Protein AF-A0A6A5KE23-F1 (afdb_monomer)

Sequence (403 aa):
MRVGGVAYYMRVDGRAAVWERERDGAELIRVASTAPLIRCSLASKKRKTPHFNLLSQTPPQHTYTRSSATMPHSTNPDTTTLPPYQQTHLLHLLKAKLAGIPPHHLPPVTLASLPTHIPHLPPDLQLAFFLRYRGEIGHRAIKSERLQRTDVTRAVFFYRVDSVRQFQRWHDGVRWNVGVFVALLAASDPYTESDPQPRPGSTAARRHSTKRTHLTPSAHRFCTQYLGAMLEHHNEPHTFSAREFFIRLYKSSRWDFFTSFNSAQKKLLRNAMKRLGREWEAELSYARDCMGEGRFERRVGRFVGCVVPGRGGVSVDKGEIDVDVEVGNEGQMDGVEMQENRNEVLDALRAPFVEGQAGEERMREGEEMEVATVTDVGVAIEAVQRMRPRDMLPVLLRLFPVD

Structure (mmCIF, N/CA/C/O backbone):
data_AF-A0A6A5KE23-F1
#
_entry.id   AF-A0A6A5KE23-F1
#
loop_
_atom_site.group_PDB
_atom_site.id
_atom_site.type_symbol
_atom_site.label_atom_id
_atom_site.label_alt_id
_atom_site.label_comp_id
_atom_site.label_asym_id
_atom_site.label_entity_id
_atom_site.label_seq_id
_atom_site.pdbx_PDB_ins_code
_atom_site.Cartn_x
_atom_site.Cartn_y
_atom_site.Cartn_z
_atom_site.occupancy
_atom_site.B_iso_or_equiv
_atom_site.auth_seq_id
_atom_site.auth_comp_id
_atom_site.auth_asym_id
_atom_site.auth_atom_id
_atom_site.pdbx_PDB_model_num
ATOM 1 N N . MET A 1 1 ? 46.995 21.791 19.799 1.00 30.83 1 MET A N 1
ATOM 2 C CA . MET A 1 1 ? 46.137 21.072 18.829 1.00 30.83 1 MET A CA 1
ATOM 3 C C . MET A 1 1 ? 44.699 21.092 19.337 1.00 30.83 1 MET A C 1
ATOM 5 O O . MET A 1 1 ? 44.420 20.440 20.331 1.00 30.83 1 MET A O 1
ATOM 9 N N . ARG A 1 2 ? 43.812 21.899 18.735 1.00 28.03 2 ARG A N 1
ATOM 10 C CA . ARG A 1 2 ? 42.373 21.928 19.062 1.00 28.03 2 ARG A CA 1
ATOM 11 C C . ARG A 1 2 ? 41.643 20.990 18.101 1.00 28.03 2 ARG A C 1
ATOM 13 O O . ARG A 1 2 ? 41.733 21.185 16.894 1.00 28.03 2 ARG A O 1
ATOM 20 N N . VAL A 1 3 ? 40.963 19.979 18.633 1.00 32.50 3 VAL A N 1
ATOM 21 C CA . VAL A 1 3 ? 40.137 19.040 17.859 1.00 32.50 3 VAL A CA 1
ATOM 22 C C . VAL A 1 3 ? 38.682 19.499 17.955 1.00 32.50 3 VAL A C 1
ATOM 24 O O . VAL A 1 3 ? 38.203 19.803 19.044 1.00 32.50 3 VAL A O 1
ATOM 27 N N . GLY A 1 4 ? 38.031 19.623 16.796 1.00 35.97 4 GLY A N 1
ATOM 28 C CA . GLY A 1 4 ? 36.778 20.350 16.599 1.00 35.97 4 GLY A CA 1
ATOM 29 C C . GLY A 1 4 ? 35.555 19.777 17.317 1.00 35.97 4 GLY A C 1
ATOM 30 O O . GLY A 1 4 ? 35.263 18.584 17.232 1.00 35.97 4 GLY A O 1
ATOM 31 N N . GLY A 1 5 ? 34.810 20.669 17.972 1.00 42.50 5 GLY A N 1
ATOM 32 C CA . GLY A 1 5 ? 33.398 20.486 18.294 1.00 42.50 5 GLY A CA 1
ATOM 33 C C . GLY A 1 5 ? 32.524 21.022 17.157 1.00 42.50 5 GLY A C 1
ATOM 34 O O . GLY A 1 5 ? 32.908 21.959 16.459 1.00 42.50 5 GLY A O 1
ATOM 35 N N . VAL A 1 6 ? 31.361 20.408 16.944 1.00 42.50 6 VAL A N 1
ATOM 36 C CA . VAL A 1 6 ? 30.369 20.865 15.961 1.00 42.50 6 VAL A CA 1
ATOM 37 C C . VAL A 1 6 ? 29.481 21.909 16.637 1.00 42.50 6 VAL A C 1
ATOM 39 O O . VAL A 1 6 ? 28.749 21.568 17.562 1.00 42.50 6 VAL A O 1
ATOM 42 N N . ALA A 1 7 ? 29.553 23.162 16.188 1.00 41.81 7 ALA A N 1
ATOM 43 C CA . ALA A 1 7 ? 28.660 24.228 16.633 1.00 41.81 7 ALA A CA 1
ATOM 44 C C . ALA A 1 7 ? 27.447 24.322 15.698 1.00 41.81 7 ALA A C 1
ATOM 46 O O . ALA A 1 7 ? 27.597 24.318 14.474 1.00 41.81 7 ALA A O 1
ATOM 47 N N . TYR A 1 8 ? 26.251 24.426 16.275 1.00 44.25 8 TYR A N 1
ATOM 48 C CA . TYR A 1 8 ? 25.013 24.677 15.539 1.00 44.25 8 TYR A CA 1
ATOM 49 C C . TYR A 1 8 ? 24.519 26.086 15.859 1.00 44.25 8 TYR A C 1
ATOM 51 O O . TYR A 1 8 ? 24.473 26.486 17.024 1.00 44.25 8 TYR A O 1
ATOM 59 N N . TYR A 1 9 ? 24.141 26.828 14.819 1.00 41.41 9 TYR A N 1
ATOM 60 C CA . TYR A 1 9 ? 23.602 28.179 14.939 1.00 41.41 9 TYR A CA 1
ATOM 61 C C . TYR A 1 9 ? 22.112 28.161 14.606 1.00 41.41 9 TYR A C 1
ATOM 63 O O . TYR A 1 9 ? 21.717 27.721 13.527 1.00 41.41 9 TYR A O 1
ATOM 71 N N . MET A 1 10 ? 21.292 28.677 15.519 1.00 38.91 10 MET A N 1
ATOM 72 C CA . MET A 1 10 ? 19.878 28.957 15.277 1.00 38.91 10 MET A CA 1
ATOM 73 C C . MET A 1 10 ? 19.567 30.385 15.722 1.00 38.91 10 MET A C 1
ATOM 75 O O . MET A 1 10 ? 20.073 30.863 16.740 1.00 38.91 10 MET A O 1
ATOM 79 N N . ARG A 1 11 ? 18.731 31.073 14.940 1.00 35.38 11 ARG A N 1
ATOM 80 C CA . ARG A 1 11 ? 18.119 32.341 15.344 1.00 35.38 11 ARG A CA 1
ATOM 81 C C . ARG A 1 11 ? 16.811 32.031 16.055 1.00 35.38 11 ARG A C 1
ATOM 83 O O . ARG A 1 11 ? 15.939 31.403 15.464 1.00 35.38 11 ARG A O 1
ATOM 90 N N . VAL A 1 12 ? 16.686 32.504 17.287 1.00 47.75 12 VAL A N 1
ATOM 91 C CA . VAL A 1 12 ? 15.425 32.519 18.036 1.00 47.75 12 VAL A CA 1
ATOM 92 C C . VAL A 1 12 ? 15.153 33.982 18.371 1.00 47.75 12 VAL A C 1
ATOM 94 O O . VAL A 1 12 ? 16.037 34.667 18.886 1.00 47.75 12 VAL A O 1
ATOM 97 N N . ASP A 1 13 ? 13.992 34.491 17.960 1.00 44.19 13 ASP A N 1
ATOM 98 C CA . ASP A 1 13 ? 13.539 35.871 18.199 1.00 44.19 13 ASP A CA 1
ATOM 99 C C . ASP A 1 13 ? 14.564 36.957 17.823 1.00 44.19 13 ASP A C 1
ATOM 101 O O . ASP A 1 13 ? 14.827 37.911 18.556 1.00 44.19 13 ASP A O 1
ATOM 105 N N . GLY A 1 14 ? 15.207 36.787 16.664 1.00 49.81 14 GLY A N 1
ATOM 106 C CA . GLY A 1 14 ? 16.165 37.756 16.123 1.00 49.81 14 GLY A CA 1
ATOM 107 C C . GLY A 1 14 ? 17.539 37.772 16.805 1.00 49.81 14 GLY A C 1
ATOM 108 O O . GLY A 1 14 ? 18.410 38.528 16.371 1.00 49.81 14 GLY A O 1
ATOM 109 N N . ARG A 1 15 ? 17.788 36.920 17.809 1.00 49.09 15 ARG A N 1
ATOM 110 C CA . ARG A 1 15 ? 19.088 36.809 18.493 1.00 49.09 15 ARG A CA 1
ATOM 111 C C . ARG A 1 15 ? 19.784 35.494 18.143 1.00 49.09 15 ARG A C 1
ATOM 113 O O . ARG A 1 15 ? 19.147 34.459 17.953 1.00 49.09 15 ARG A O 1
ATOM 120 N N . ALA A 1 16 ? 21.108 35.547 18.011 1.00 43.44 16 ALA A N 1
ATOM 121 C CA . ALA A 1 16 ? 21.923 34.366 17.751 1.00 43.44 16 ALA A CA 1
ATOM 122 C C . ALA A 1 16 ? 22.153 33.603 19.062 1.00 43.44 16 ALA A C 1
ATOM 124 O O . ALA A 1 16 ? 22.695 34.162 20.017 1.00 43.44 16 ALA A O 1
ATOM 125 N N . ALA A 1 17 ? 21.755 32.333 19.101 1.00 56.16 17 ALA A N 1
ATOM 126 C CA . ALA A 1 17 ? 22.092 31.419 20.185 1.00 56.16 17 ALA A CA 1
ATOM 127 C C . ALA A 1 17 ? 23.090 30.374 19.676 1.00 56.16 17 ALA A C 1
ATOM 129 O O . ALA A 1 17 ? 22.971 29.891 18.545 1.00 56.16 17 ALA A O 1
ATOM 130 N N . VAL A 1 18 ? 24.073 30.034 20.512 1.00 54.59 18 VAL A N 1
ATOM 131 C CA . VAL A 1 18 ? 25.073 29.003 20.212 1.00 54.59 18 VAL A CA 1
ATOM 132 C C . VAL A 1 18 ? 24.833 27.826 21.142 1.00 54.59 18 VAL A C 1
ATOM 134 O O . VAL A 1 18 ? 24.806 27.981 22.363 1.00 54.59 18 VAL A O 1
ATOM 137 N N . TRP A 1 19 ? 24.651 26.652 20.547 1.00 51.91 19 TRP A N 1
ATOM 138 C CA . TRP A 1 19 ? 24.551 25.393 21.272 1.00 51.91 19 TRP A CA 1
ATOM 139 C C . TRP A 1 19 ? 25.879 24.648 21.178 1.00 51.91 19 TRP A C 1
ATOM 141 O O . TRP A 1 19 ? 26.344 24.332 20.080 1.00 51.91 19 TRP A O 1
ATOM 151 N N . GLU A 1 20 ? 26.471 24.353 22.334 1.00 52.66 20 GLU A N 1
ATOM 152 C CA . GLU A 1 20 ? 27.634 23.475 22.453 1.00 52.66 20 GLU A CA 1
ATOM 153 C C . GLU A 1 20 ? 27.224 22.218 23.218 1.00 52.66 20 GLU A C 1
ATOM 155 O O . GLU A 1 20 ? 26.653 22.282 24.307 1.00 52.66 20 GLU A O 1
ATOM 160 N N . ARG A 1 21 ? 27.500 21.056 22.624 1.00 46.22 21 ARG A N 1
ATOM 161 C CA . ARG A 1 21 ? 27.250 19.757 23.246 1.00 46.22 21 ARG A CA 1
ATOM 162 C C . ARG A 1 21 ? 28.549 19.252 23.857 1.00 46.22 21 ARG A C 1
ATOM 164 O O . ARG A 1 21 ? 29.482 18.922 23.124 1.00 46.22 21 ARG A O 1
ATOM 171 N N . GLU A 1 22 ? 28.606 19.187 25.181 1.00 52.78 22 GLU A N 1
ATOM 172 C CA . GLU A 1 22 ? 29.746 18.607 25.892 1.00 52.78 22 GLU A CA 1
ATOM 173 C C . GLU A 1 22 ? 29.659 17.069 25.883 1.00 52.78 22 GLU A C 1
ATOM 175 O O . GLU A 1 22 ? 28.571 16.494 25.779 1.00 52.78 22 GLU A O 1
ATOM 180 N N . ARG A 1 23 ? 30.810 16.380 25.936 1.00 44.62 23 ARG A N 1
ATOM 181 C CA . ARG A 1 23 ? 30.893 14.915 25.744 1.00 44.62 23 ARG A CA 1
ATOM 182 C C . ARG A 1 23 ? 30.161 14.089 26.808 1.00 44.62 23 ARG A C 1
ATOM 184 O O . ARG A 1 23 ? 29.866 12.930 26.535 1.00 44.62 23 ARG A O 1
ATOM 191 N N . ASP A 1 24 ? 29.785 14.690 27.933 1.00 45.50 24 ASP A N 1
ATOM 192 C CA . ASP A 1 24 ? 29.235 13.970 29.087 1.00 45.50 24 ASP A CA 1
ATOM 193 C C . ASP A 1 24 ? 27.701 14.063 29.208 1.00 45.50 24 ASP A C 1
ATOM 195 O O . ASP A 1 24 ? 27.123 13.753 30.246 1.00 45.50 24 ASP A O 1
ATOM 199 N N . GLY A 1 25 ? 27.006 14.446 28.130 1.00 46.53 25 GLY A N 1
ATOM 200 C CA . GLY A 1 25 ? 25.545 14.317 28.038 1.00 46.53 25 GLY A CA 1
ATOM 201 C C . GLY A 1 25 ? 24.730 15.432 28.701 1.00 46.53 25 GLY A C 1
ATOM 202 O O . GLY A 1 25 ? 23.508 15.319 28.764 1.00 46.53 25 GLY A O 1
ATOM 203 N N . ALA A 1 26 ? 25.367 16.520 29.140 1.00 43.28 26 ALA A N 1
ATOM 204 C CA . ALA A 1 26 ? 24.680 17.745 29.540 1.00 43.28 26 ALA A CA 1
ATOM 205 C C . ALA A 1 26 ? 24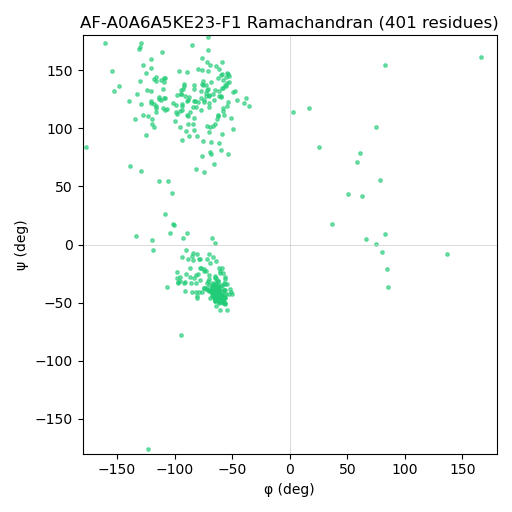.543 18.704 28.340 1.00 43.28 26 ALA A C 1
ATOM 207 O O . ALA A 1 26 ? 25.525 19.019 27.668 1.00 43.28 26 ALA A O 1
ATOM 208 N N . GLU A 1 27 ? 23.323 19.173 28.064 1.00 44.97 27 GLU A N 1
ATOM 209 C CA . GLU A 1 27 ? 23.068 20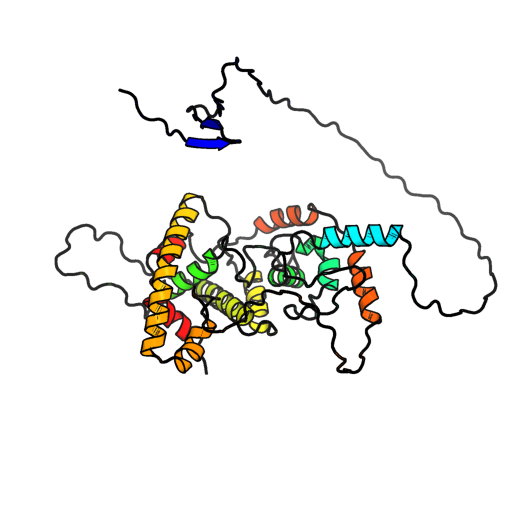.230 27.079 1.00 44.97 27 GLU A CA 1
ATOM 210 C C . GLU A 1 27 ? 23.160 21.600 27.762 1.00 44.97 27 GLU A C 1
ATOM 212 O O . GLU A 1 27 ? 22.490 21.854 28.764 1.00 44.97 27 GLU A O 1
ATOM 217 N N . LEU A 1 28 ? 24.012 22.482 27.234 1.00 47.78 28 LEU A N 1
ATOM 218 C CA . LEU A 1 28 ? 24.247 23.820 27.773 1.00 47.78 28 LEU A CA 1
ATOM 219 C C . LEU A 1 28 ? 23.794 24.867 26.755 1.00 47.78 28 LEU A C 1
ATOM 221 O O . LEU A 1 28 ? 24.335 24.969 25.654 1.00 47.78 28 LEU A O 1
ATOM 225 N N . ILE A 1 29 ? 22.804 25.672 27.141 1.00 44.66 29 ILE A N 1
ATOM 226 C CA . ILE A 1 29 ? 22.340 26.804 26.338 1.00 44.66 29 ILE A CA 1
ATOM 227 C C . ILE A 1 29 ? 23.162 28.030 26.730 1.00 44.66 29 ILE A C 1
ATOM 229 O O . ILE A 1 29 ? 23.011 28.563 27.831 1.00 44.66 29 ILE A O 1
ATOM 233 N N . ARG A 1 30 ? 24.013 28.513 25.820 1.00 48.69 30 ARG A N 1
ATOM 234 C CA . ARG A 1 30 ? 24.624 29.842 25.938 1.00 48.69 30 ARG A CA 1
ATOM 235 C C . ARG A 1 30 ? 23.799 30.845 25.142 1.00 48.69 30 ARG A C 1
ATOM 237 O O . ARG A 1 30 ? 23.905 30.943 23.920 1.00 48.69 30 ARG A O 1
ATOM 244 N N . VAL A 1 31 ? 22.983 31.616 25.854 1.00 44.94 31 VAL A N 1
ATOM 245 C CA . VAL A 1 31 ? 22.367 32.827 25.305 1.00 44.94 31 VAL A CA 1
ATOM 246 C C . VAL A 1 31 ? 23.396 33.946 25.414 1.00 44.94 31 VAL A C 1
ATOM 248 O O . VAL A 1 31 ? 23.895 34.221 26.504 1.00 44.94 31 VAL A O 1
ATOM 251 N N . ALA A 1 32 ? 23.736 34.590 24.297 1.00 44.47 32 ALA A N 1
ATOM 252 C CA . ALA A 1 32 ? 24.567 35.787 24.310 1.00 44.47 32 ALA A CA 1
ATOM 253 C C . ALA A 1 32 ? 23.776 36.942 24.956 1.00 44.47 32 ALA A C 1
ATOM 255 O O . ALA A 1 32 ? 23.045 37.672 24.290 1.00 44.47 32 ALA A O 1
ATOM 256 N N . SER A 1 33 ? 23.868 37.064 26.280 1.00 39.59 33 SER A N 1
ATOM 257 C CA . SER A 1 33 ? 23.355 38.185 27.065 1.00 39.59 33 SER A CA 1
ATOM 258 C C . SER A 1 33 ? 24.251 38.386 28.289 1.00 39.59 33 SER A C 1
ATOM 260 O O . SER A 1 33 ? 24.679 37.428 28.929 1.00 39.59 33 SER A O 1
ATOM 262 N N . THR A 1 34 ? 24.575 39.642 28.584 1.00 35.62 34 THR A N 1
ATOM 263 C CA . THR A 1 34 ? 25.447 40.102 29.673 1.00 35.62 34 THR A CA 1
ATOM 264 C C . THR A 1 34 ? 24.768 40.005 31.048 1.00 35.62 34 THR A C 1
ATOM 266 O O . THR A 1 34 ? 24.550 41.026 31.698 1.00 35.62 34 THR A O 1
ATOM 269 N N . ALA A 1 35 ? 24.410 38.799 31.500 1.00 34.56 35 ALA A N 1
ATOM 270 C CA . ALA A 1 35 ? 23.913 38.551 32.861 1.00 34.56 35 ALA A CA 1
ATOM 271 C C . ALA A 1 35 ? 24.183 37.095 33.320 1.00 34.56 35 ALA A C 1
ATOM 273 O O . ALA A 1 35 ? 24.247 36.198 32.477 1.00 34.56 35 ALA A O 1
ATOM 274 N N . PRO A 1 36 ? 24.386 36.839 34.630 1.00 31.94 36 PRO A N 1
ATOM 275 C CA . PRO A 1 36 ? 24.935 35.574 35.126 1.00 31.94 36 PRO A CA 1
ATOM 276 C C . PRO A 1 36 ? 23.936 34.400 35.123 1.00 31.94 36 PRO A C 1
ATOM 278 O O . PRO A 1 36 ? 22.730 34.567 35.279 1.00 31.94 36 PRO A O 1
ATOM 281 N N . LEU A 1 37 ? 24.489 33.193 34.954 1.00 32.28 37 LEU A N 1
ATOM 282 C CA . LEU A 1 37 ? 23.807 31.903 34.775 1.00 32.28 37 LEU A CA 1
ATOM 283 C C . LEU A 1 37 ? 23.113 31.392 36.053 1.00 32.28 37 LEU A C 1
ATOM 285 O O . LEU A 1 37 ? 23.741 31.298 37.106 1.00 32.28 37 LEU A O 1
ATOM 289 N N . ILE A 1 38 ? 21.860 30.935 35.930 1.00 29.17 38 ILE A N 1
ATOM 290 C CA . ILE A 1 38 ? 21.153 30.149 36.956 1.00 29.17 38 ILE A CA 1
ATOM 291 C C . ILE A 1 38 ? 21.340 28.656 36.647 1.00 29.17 38 ILE A C 1
ATOM 293 O O . ILE A 1 38 ? 20.938 28.174 35.589 1.00 29.17 38 ILE A O 1
ATOM 297 N N . ARG A 1 39 ? 21.950 27.907 37.575 1.00 27.94 39 ARG A N 1
ATOM 298 C CA . ARG A 1 39 ? 22.010 26.435 37.551 1.00 27.94 39 ARG A CA 1
ATOM 299 C C . ARG A 1 39 ? 20.729 25.869 38.171 1.00 27.94 39 ARG A C 1
ATOM 301 O O . ARG A 1 39 ? 20.519 26.036 39.367 1.00 27.94 39 ARG A O 1
ATOM 308 N N . CYS A 1 40 ? 19.937 25.122 37.406 1.00 27.50 40 CYS A N 1
ATOM 309 C CA . CYS A 1 40 ? 18.901 24.244 37.958 1.00 27.50 40 CYS A CA 1
ATOM 310 C C . CYS A 1 40 ? 19.337 22.782 37.800 1.00 27.50 40 CYS A C 1
ATOM 312 O O . CYS A 1 40 ? 19.498 22.301 36.681 1.00 27.50 40 CYS A O 1
ATOM 314 N N . SER A 1 41 ? 19.543 22.078 38.918 1.00 28.11 41 SER A N 1
ATOM 315 C CA . SER A 1 41 ? 19.724 20.624 38.947 1.00 28.11 41 SER A CA 1
ATOM 316 C C . SER A 1 41 ? 18.376 19.948 39.217 1.00 28.11 41 SER A C 1
ATOM 318 O O . SER A 1 41 ? 17.661 20.306 40.151 1.00 28.11 41 SER A O 1
ATOM 320 N N . LEU A 1 42 ? 18.010 18.963 38.396 1.00 30.36 42 LEU A N 1
ATOM 321 C CA . LEU A 1 42 ? 16.854 18.100 38.638 1.00 30.36 42 LEU A CA 1
ATOM 322 C C . LEU A 1 42 ? 17.345 16.776 39.226 1.00 30.36 42 LEU A C 1
ATOM 324 O O . LEU A 1 42 ? 17.936 15.949 38.536 1.00 30.36 42 LEU A O 1
ATOM 328 N N . ALA A 1 43 ? 17.109 16.594 40.526 1.00 30.19 43 ALA A N 1
ATOM 329 C CA . ALA A 1 43 ? 17.329 15.344 41.241 1.00 30.19 43 ALA A CA 1
ATOM 330 C C . ALA A 1 43 ? 16.079 14.449 41.159 1.00 30.19 43 ALA A C 1
ATOM 332 O O . ALA A 1 43 ? 14.974 14.858 41.517 1.00 30.19 43 ALA A O 1
ATOM 333 N N . SER A 1 44 ? 16.274 13.207 40.719 1.00 29.55 44 SER A N 1
ATOM 334 C CA . SER A 1 44 ? 15.254 12.157 40.644 1.00 29.55 44 SER A CA 1
ATOM 335 C C . SER A 1 44 ? 14.930 11.602 42.040 1.00 29.55 44 SER A C 1
ATOM 337 O O . SER A 1 44 ? 15.818 11.109 42.738 1.00 29.55 44 SER A O 1
ATOM 339 N N . LYS A 1 45 ? 13.660 11.665 42.466 1.00 34.38 45 LYS A N 1
ATOM 340 C CA . LYS A 1 45 ? 13.155 11.021 43.695 1.00 34.38 45 LYS A CA 1
ATOM 341 C C . LYS A 1 45 ? 12.109 9.957 43.351 1.00 34.38 45 LYS A C 1
ATOM 343 O O . LYS A 1 45 ? 11.007 10.271 42.914 1.00 34.38 45 LYS A O 1
ATOM 348 N N . LYS A 1 46 ? 12.461 8.697 43.629 1.00 37.34 46 LYS A N 1
ATOM 349 C CA . LYS A 1 46 ? 11.566 7.530 43.703 1.00 37.34 46 LYS A CA 1
ATOM 350 C C . LYS A 1 46 ? 10.463 7.765 44.748 1.00 37.34 46 LYS A C 1
ATOM 352 O O . LYS A 1 46 ? 10.772 8.142 45.879 1.00 37.34 46 LYS A O 1
ATOM 357 N N . ARG A 1 47 ? 9.204 7.457 44.418 1.00 33.16 47 ARG A N 1
ATOM 358 C CA . ARG A 1 47 ? 8.110 7.302 45.394 1.00 33.16 47 ARG A CA 1
ATOM 359 C C . ARG A 1 47 ? 7.461 5.923 45.263 1.00 33.16 47 ARG A C 1
ATOM 361 O O . ARG A 1 47 ? 7.183 5.463 44.164 1.00 33.16 47 ARG A O 1
ATOM 368 N N . LYS A 1 48 ? 7.281 5.295 46.429 1.00 31.53 48 LYS A N 1
ATOM 369 C CA . LYS A 1 48 ? 6.584 4.032 46.692 1.00 31.53 48 LYS A CA 1
ATOM 370 C C . LYS A 1 48 ? 5.066 4.247 46.627 1.00 31.53 48 LYS A C 1
ATOM 372 O O . LYS A 1 48 ? 4.580 5.250 47.143 1.00 31.53 48 LYS A O 1
ATOM 377 N N . THR A 1 49 ? 4.342 3.288 46.066 1.00 32.00 49 THR A N 1
ATOM 378 C CA . THR A 1 49 ? 2.878 3.151 46.128 1.00 32.00 49 THR A CA 1
ATOM 379 C C . THR A 1 49 ? 2.469 2.274 47.319 1.00 32.00 49 THR A C 1
ATOM 381 O O . THR A 1 49 ? 3.119 1.251 47.547 1.00 32.00 49 THR A O 1
ATOM 384 N N . PRO A 1 50 ? 1.409 2.616 48.076 1.00 37.88 50 PRO A N 1
ATOM 385 C CA . PRO A 1 50 ? 0.782 1.695 49.015 1.00 37.88 50 PRO A CA 1
ATOM 386 C C . PRO A 1 50 ? -0.440 0.989 48.402 1.00 37.88 50 PRO A C 1
ATOM 388 O O . PRO A 1 50 ? -1.146 1.535 47.556 1.00 37.88 50 PRO A O 1
ATOM 391 N N . HIS A 1 51 ? -0.657 -0.239 48.871 1.00 31.34 51 HIS A N 1
ATOM 392 C CA . HIS A 1 51 ? -1.802 -1.106 48.603 1.00 31.34 51 HIS A CA 1
ATOM 393 C C . HIS A 1 51 ? -3.125 -0.498 49.094 1.00 31.34 51 HIS A C 1
ATOM 395 O O . HIS A 1 51 ? -3.176 0.062 50.188 1.00 31.34 51 HIS A O 1
ATOM 401 N N . PHE A 1 52 ? -4.203 -0.708 48.335 1.00 31.25 52 PHE A N 1
ATOM 402 C CA . PHE A 1 52 ? -5.580 -0.538 48.802 1.00 31.25 52 PHE A CA 1
ATOM 403 C C . PHE A 1 52 ? -6.388 -1.799 48.471 1.00 31.25 52 PHE A C 1
ATOM 405 O O . PHE A 1 52 ? -6.482 -2.199 47.313 1.00 31.25 52 PHE A O 1
ATOM 412 N N . ASN A 1 53 ? -6.940 -2.424 49.513 1.00 31.36 53 ASN A N 1
ATOM 413 C CA . ASN A 1 53 ? -7.920 -3.506 49.435 1.00 31.36 53 ASN A CA 1
ATOM 414 C C . ASN A 1 53 ? -9.318 -2.899 49.261 1.00 31.36 53 ASN A C 1
ATOM 416 O O . ASN A 1 53 ? -9.662 -1.956 49.973 1.00 31.36 53 ASN A O 1
ATOM 420 N N . LEU A 1 54 ? -10.138 -3.472 48.379 1.00 31.78 54 LEU A N 1
ATOM 421 C CA . LEU A 1 54 ? -11.566 -3.170 48.286 1.00 31.78 54 LEU A CA 1
ATOM 422 C C . LEU A 1 54 ? -12.357 -4.476 48.354 1.00 31.78 54 LEU A C 1
ATOM 424 O O . LEU A 1 54 ? -12.273 -5.332 47.477 1.00 31.78 54 LEU A O 1
ATOM 428 N N . LEU A 1 55 ? -13.072 -4.611 49.468 1.00 31.89 55 LEU A N 1
ATOM 429 C CA . LEU A 1 55 ? -14.031 -5.663 49.764 1.00 31.89 55 LEU A CA 1
ATOM 430 C C . LEU A 1 55 ? -15.341 -5.412 49.009 1.00 31.89 55 LEU A C 1
ATOM 432 O O . LEU A 1 55 ? -15.852 -4.297 48.944 1.00 31.89 55 LEU A O 1
ATOM 436 N N . SER A 1 56 ? -15.866 -6.509 48.483 1.00 31.84 56 SER A N 1
ATOM 437 C CA . SER A 1 56 ? -17.186 -6.727 47.902 1.00 31.84 56 SER A CA 1
ATOM 438 C C . SER A 1 56 ? -18.330 -6.437 48.875 1.00 31.84 56 SER A C 1
ATOM 440 O O . SER A 1 56 ? -18.290 -7.000 49.966 1.00 31.84 56 SER A O 1
ATOM 442 N N . GLN A 1 57 ? -19.385 -5.728 48.445 1.00 32.34 57 GLN A N 1
ATOM 443 C CA . GLN A 1 57 ? -20.777 -5.970 48.873 1.00 32.34 57 GLN A CA 1
ATOM 444 C C . GLN A 1 57 ? -21.779 -5.534 47.781 1.00 32.34 57 GLN A C 1
ATOM 446 O O . GLN A 1 57 ? -21.707 -4.434 47.243 1.00 32.34 57 GLN A O 1
ATOM 451 N N . THR A 1 58 ? -22.734 -6.416 47.494 1.00 34.09 58 THR A N 1
ATOM 452 C CA . THR A 1 58 ? -24.001 -6.220 46.758 1.00 34.09 58 THR A CA 1
ATOM 453 C C . THR A 1 58 ? -25.123 -6.822 47.629 1.00 34.09 58 THR A C 1
ATOM 455 O O . THR A 1 58 ? -24.808 -7.648 48.485 1.00 34.09 58 THR A O 1
ATOM 458 N N . PRO A 1 59 ? -26.419 -6.627 47.328 1.00 41.53 59 PRO A N 1
ATOM 459 C CA . PRO A 1 59 ? -27.240 -5.424 47.504 1.00 41.53 59 PRO A CA 1
ATOM 460 C C . PRO A 1 59 ? -28.484 -5.740 48.386 1.00 41.53 59 PRO A C 1
ATOM 462 O O . PRO A 1 59 ? -28.661 -6.887 48.797 1.00 41.53 59 PRO A O 1
ATOM 465 N N . PRO A 1 60 ? -29.424 -4.799 48.604 1.00 36.19 60 PRO A N 1
ATOM 466 C CA . PRO A 1 60 ? -30.801 -5.190 48.889 1.00 36.19 60 PRO A CA 1
ATOM 467 C C . PRO A 1 60 ? -31.788 -4.724 47.817 1.00 36.19 60 PRO A C 1
ATOM 469 O O . PRO A 1 60 ? -31.703 -3.639 47.245 1.00 36.19 60 PRO A O 1
ATOM 472 N N . GLN A 1 61 ? -32.723 -5.631 47.558 1.00 34.28 61 GLN A N 1
ATOM 473 C CA . GLN A 1 61 ? -33.814 -5.543 46.605 1.00 34.28 61 GLN A CA 1
ATOM 474 C C . GLN A 1 61 ? -34.893 -4.571 47.092 1.00 34.28 61 GLN A C 1
ATOM 476 O O . GLN A 1 61 ? -35.313 -4.640 48.245 1.00 34.28 61 GLN A O 1
ATOM 481 N N . HIS A 1 62 ? -35.403 -3.732 46.188 1.00 38.38 62 HIS A N 1
ATOM 482 C CA . HIS A 1 62 ? -36.652 -3.005 46.391 1.00 38.38 62 HIS A CA 1
ATOM 483 C C . HIS A 1 62 ? -37.695 -3.453 45.365 1.00 38.38 62 HIS A C 1
ATOM 485 O O . HIS A 1 62 ? -37.522 -3.338 44.153 1.00 38.38 62 HIS A O 1
ATOM 491 N N . THR A 1 63 ? -38.783 -3.983 45.911 1.00 33.78 63 THR A N 1
ATOM 492 C CA . THR A 1 63 ? -40.066 -4.290 45.282 1.00 33.78 63 THR A CA 1
ATOM 493 C C . THR A 1 63 ? -40.709 -3.034 44.693 1.00 33.78 63 THR A C 1
ATOM 495 O O . THR A 1 63 ? -40.917 -2.062 45.417 1.00 33.78 63 THR A O 1
ATOM 498 N N . TYR A 1 64 ? -41.086 -3.077 43.412 1.00 34.84 64 TYR A N 1
ATOM 499 C CA . TYR A 1 64 ? -41.940 -2.066 42.785 1.00 34.84 64 TYR A CA 1
ATOM 500 C C . TYR A 1 64 ? -43.391 -2.547 42.726 1.00 34.84 64 TYR A C 1
ATOM 502 O O . TYR A 1 64 ? -43.715 -3.563 42.109 1.00 34.84 64 TYR A O 1
ATOM 510 N N . THR A 1 65 ? -44.265 -1.785 43.373 1.00 37.81 65 THR A N 1
ATOM 511 C CA . THR A 1 65 ? -45.719 -1.880 43.292 1.00 37.81 65 THR A CA 1
ATOM 512 C C . THR A 1 65 ? -46.222 -1.251 41.994 1.00 37.81 65 THR A C 1
ATOM 514 O O . THR A 1 65 ? -45.850 -0.146 41.605 1.00 37.81 65 THR A O 1
ATOM 517 N N . ARG A 1 66 ? -47.099 -2.002 41.331 1.00 34.69 66 ARG A N 1
ATOM 518 C CA . ARG A 1 66 ? -47.818 -1.694 40.095 1.00 34.69 66 ARG A CA 1
ATOM 519 C C . ARG A 1 66 ? -48.863 -0.605 40.362 1.00 34.69 66 ARG A C 1
ATOM 521 O O . ARG A 1 66 ? -49.795 -0.849 41.122 1.00 34.69 66 ARG A O 1
ATOM 528 N N . SER A 1 67 ? -48.745 0.554 39.716 1.00 34.25 67 SER A N 1
ATOM 529 C CA . SER A 1 67 ? -49.834 1.534 39.641 1.00 34.25 67 SER A CA 1
ATOM 530 C C . SER A 1 67 ? -50.197 1.779 38.182 1.00 34.25 67 SER A C 1
ATOM 532 O O . SER A 1 67 ? -49.347 2.114 37.360 1.00 34.25 67 SER A O 1
ATOM 534 N N . SER A 1 68 ? -51.465 1.520 37.875 1.00 40.38 68 SER A N 1
ATOM 535 C CA . SER A 1 68 ? -52.076 1.718 36.566 1.00 40.38 68 SER A CA 1
ATOM 536 C C . SER A 1 68 ? -52.493 3.178 36.444 1.00 40.38 68 SER A C 1
ATOM 538 O O . SER A 1 68 ? -53.278 3.651 37.261 1.00 40.38 68 SER A O 1
ATOM 540 N N . ALA A 1 69 ? -52.001 3.874 35.421 1.00 36.22 69 ALA A N 1
ATOM 541 C CA . ALA A 1 69 ? -52.488 5.193 35.046 1.00 36.22 69 ALA A CA 1
ATOM 542 C C . ALA A 1 69 ? -52.685 5.255 33.524 1.00 36.22 69 ALA A C 1
ATOM 544 O O . ALA A 1 69 ? -51.742 5.201 32.742 1.00 36.22 69 ALA A O 1
ATOM 545 N N . THR A 1 70 ? -53.967 5.258 33.171 1.00 37.38 70 THR A N 1
ATOM 546 C CA . THR A 1 70 ? -54.662 5.966 32.091 1.00 37.38 70 THR A CA 1
ATOM 547 C C . THR A 1 70 ? -53.815 6.551 30.952 1.00 37.38 70 THR A C 1
ATOM 549 O O . THR A 1 70 ? -53.046 7.487 31.142 1.00 37.38 70 THR A O 1
ATOM 552 N N . MET A 1 71 ? -54.065 6.040 29.743 1.00 43.00 71 MET A N 1
ATOM 553 C CA . MET A 1 71 ? -53.627 6.582 28.452 1.00 43.00 71 MET A CA 1
ATOM 554 C C . MET A 1 71 ? -54.200 7.987 28.196 1.00 43.00 71 MET A C 1
ATOM 556 O O . MET A 1 71 ? -55.423 8.148 28.239 1.00 43.00 71 MET A O 1
ATOM 560 N N . PRO A 1 72 ? -53.373 8.958 27.779 1.00 37.44 72 PRO A N 1
ATOM 561 C CA . PRO A 1 72 ? -53.787 10.013 26.874 1.00 37.44 72 PRO A CA 1
ATOM 562 C C . PRO A 1 72 ? -53.152 9.813 25.492 1.00 37.44 72 PRO A C 1
ATOM 564 O O . PRO A 1 72 ? -52.017 9.363 25.348 1.00 37.44 72 PRO A O 1
ATOM 567 N N . HIS A 1 73 ? -53.942 10.144 24.476 1.00 38.47 73 HIS A N 1
ATOM 568 C CA . HIS A 1 73 ? -53.632 10.089 23.054 1.00 38.47 73 HIS A CA 1
ATOM 569 C C . HIS A 1 73 ? -52.199 10.502 22.687 1.00 38.47 73 HIS A C 1
ATOM 571 O O . HIS A 1 73 ? -51.750 11.607 22.981 1.00 38.47 73 HIS A O 1
ATOM 577 N N . SER A 1 74 ? -51.523 9.605 21.963 1.00 30.30 74 SER A N 1
ATOM 578 C CA . SER A 1 74 ? -50.261 9.860 21.276 1.00 30.30 74 SER A CA 1
ATOM 579 C C . SER A 1 74 ? -50.508 10.796 20.092 1.00 30.30 74 SER A C 1
ATOM 581 O O . SER A 1 74 ? -50.938 10.385 19.018 1.00 30.30 74 SER A O 1
ATOM 583 N N . THR A 1 75 ? -50.265 12.083 20.311 1.00 39.59 75 THR A N 1
ATOM 584 C CA . THR A 1 75 ? -49.856 13.005 19.252 1.00 39.59 75 THR A CA 1
ATOM 585 C C . THR A 1 75 ? -48.395 12.721 18.919 1.00 39.59 75 THR A C 1
ATOM 587 O O . THR A 1 75 ? -47.545 12.749 19.811 1.00 39.59 75 THR A O 1
ATOM 590 N N . ASN A 1 76 ? -48.119 12.434 17.646 1.00 44.66 76 ASN A N 1
ATOM 591 C CA . ASN A 1 76 ? -46.778 12.298 17.077 1.00 44.66 76 ASN A CA 1
ATOM 592 C C . ASN A 1 76 ? -45.853 13.444 17.533 1.00 44.66 76 ASN A C 1
ATOM 594 O O . ASN A 1 76 ? -46.188 14.604 17.282 1.00 44.66 76 ASN A O 1
ATOM 598 N N . PRO A 1 77 ? -44.686 13.173 18.147 1.00 43.41 77 PRO A N 1
ATOM 599 C CA . PRO A 1 77 ? -43.631 14.163 18.239 1.00 43.41 77 PRO A CA 1
ATOM 600 C C . PRO A 1 77 ? -42.765 14.052 16.984 1.00 43.41 77 PRO A C 1
ATOM 602 O O . PRO A 1 77 ? -41.819 13.266 16.917 1.00 43.41 77 PRO A O 1
ATOM 605 N N . ASP A 1 78 ? -43.098 14.865 15.987 1.00 41.97 78 ASP A N 1
ATOM 606 C CA . ASP A 1 78 ? -42.142 15.242 14.957 1.00 41.97 78 ASP A CA 1
ATOM 607 C C . ASP A 1 78 ? -40.942 15.942 15.614 1.00 41.97 78 ASP A C 1
ATOM 609 O O . ASP A 1 78 ? -41.076 16.910 16.359 1.00 41.97 78 ASP A O 1
ATOM 613 N N . THR A 1 79 ? -39.749 15.445 15.291 1.00 46.34 79 THR A N 1
ATOM 614 C CA . THR A 1 79 ? -38.441 16.081 15.512 1.00 46.34 79 THR A CA 1
ATOM 615 C C . THR A 1 79 ? -38.096 16.429 16.967 1.00 46.34 79 THR A C 1
ATOM 617 O O . THR A 1 79 ? -37.980 17.590 17.350 1.00 46.34 79 THR A O 1
ATOM 620 N N . THR A 1 80 ? -37.823 15.408 17.783 1.00 46.81 80 THR A N 1
ATOM 621 C CA . THR A 1 80 ? -37.205 15.566 19.109 1.00 46.81 80 THR A CA 1
ATOM 622 C C . THR A 1 80 ? -35.838 16.253 18.991 1.00 46.81 80 THR A C 1
ATOM 624 O O . THR A 1 80 ? -34.808 15.616 18.753 1.00 46.81 80 THR A O 1
ATOM 627 N N . THR A 1 81 ? -35.801 17.571 19.167 1.00 62.94 81 THR A N 1
ATOM 628 C CA . THR A 1 81 ? -34.571 18.332 19.382 1.00 62.94 81 THR A CA 1
ATOM 629 C C . THR A 1 81 ? -33.945 17.851 20.688 1.00 62.94 81 THR A C 1
ATOM 631 O O . THR A 1 81 ? -34.466 18.082 21.777 1.00 62.94 81 THR A O 1
ATOM 634 N N . LEU A 1 82 ? -32.829 17.121 20.581 1.00 69.06 82 LEU A N 1
ATOM 635 C CA . LEU A 1 82 ? -32.090 16.621 21.741 1.00 69.06 82 LEU A CA 1
ATOM 636 C C . LEU A 1 82 ? -31.746 17.786 22.688 1.00 69.06 82 LEU A C 1
ATOM 638 O O . LEU A 1 82 ? -31.313 18.835 22.201 1.00 69.06 82 LEU A O 1
ATOM 642 N N . PRO A 1 83 ? -31.863 17.611 24.016 1.00 76.38 83 PRO A N 1
ATOM 643 C CA . PRO A 1 83 ? -31.490 18.635 24.982 1.00 76.38 83 PRO A CA 1
ATOM 644 C C . PRO A 1 83 ? -30.051 19.156 24.771 1.00 76.38 83 PRO A C 1
ATOM 646 O O . PRO A 1 83 ? -29.159 18.356 24.462 1.00 76.38 83 PRO A O 1
ATOM 649 N N . PRO A 1 84 ? -29.765 20.453 25.008 1.00 77.38 84 PRO A N 1
ATOM 650 C CA . PRO A 1 84 ? -28.448 21.056 24.744 1.00 77.38 84 PRO A CA 1
ATOM 651 C C . PRO A 1 84 ? -27.258 20.347 25.416 1.00 77.38 84 PRO A C 1
ATOM 653 O O . PRO A 1 84 ? -26.166 20.255 24.846 1.00 77.38 84 PRO A O 1
ATOM 656 N N . TYR A 1 85 ? -27.466 19.787 26.613 1.00 78.81 85 TYR A N 1
ATOM 657 C CA . TYR A 1 85 ? -26.436 19.023 27.322 1.00 78.81 85 TYR A CA 1
ATOM 658 C C . TYR A 1 85 ? -26.103 17.700 26.609 1.00 78.81 85 TYR A C 1
ATOM 660 O O . TYR A 1 85 ? -24.937 17.309 26.543 1.00 78.81 85 TYR A O 1
ATOM 668 N N . GLN A 1 86 ? -27.101 17.037 26.013 1.00 81.94 86 GLN A N 1
ATOM 669 C CA . GLN A 1 86 ? -26.902 15.806 25.245 1.00 81.94 86 GLN A CA 1
ATOM 670 C C . GLN A 1 86 ? -26.187 16.096 23.927 1.00 81.94 86 GLN A C 1
ATOM 672 O O . GLN A 1 86 ? -25.296 15.344 23.541 1.00 81.94 86 GLN A O 1
ATOM 677 N N . GLN A 1 87 ? -26.519 17.208 23.265 1.00 83.50 87 GLN A N 1
ATOM 678 C CA . GLN A 1 87 ? -25.832 17.626 22.040 1.00 83.50 87 GLN A CA 1
ATOM 679 C C . GLN A 1 87 ? -24.347 17.910 22.292 1.00 83.50 87 GLN A C 1
ATOM 681 O O . GLN A 1 87 ? -23.493 17.407 21.564 1.00 83.50 87 GLN A O 1
ATOM 686 N N . THR A 1 88 ? -24.029 18.649 23.360 1.00 85.12 88 THR A N 1
ATOM 687 C CA . THR A 1 88 ? -22.637 18.930 23.750 1.00 85.12 88 THR A CA 1
ATOM 688 C C . THR A 1 88 ? -21.866 17.639 24.038 1.00 85.12 88 THR A C 1
ATOM 690 O O . THR A 1 88 ? -20.741 17.466 23.565 1.00 85.12 88 THR A O 1
ATOM 693 N N . HIS A 1 89 ? -22.484 16.700 24.761 1.00 87.56 89 HIS A N 1
ATOM 694 C CA . HIS A 1 89 ? -21.875 15.406 25.065 1.00 87.56 89 HIS A CA 1
ATOM 695 C C . HIS A 1 89 ? -21.615 14.565 23.803 1.00 87.56 89 HIS A C 1
ATOM 697 O O . HIS A 1 89 ? -20.503 14.073 23.609 1.00 87.56 89 HIS A O 1
ATOM 703 N N . LEU A 1 90 ? -22.602 14.451 22.908 1.00 87.50 90 LEU A N 1
ATOM 704 C CA . LEU A 1 90 ? -22.461 13.724 21.641 1.00 87.50 90 LEU A CA 1
ATOM 705 C C . LEU A 1 90 ? -21.401 14.357 20.735 1.00 87.50 90 LEU A C 1
ATOM 707 O O . LEU A 1 90 ? -20.639 13.640 20.092 1.00 87.50 90 LEU A O 1
ATOM 711 N N . LEU A 1 91 ? -21.298 15.688 20.714 1.00 87.81 91 LEU A N 1
ATOM 712 C CA . LEU A 1 91 ? -20.284 16.383 19.923 1.00 87.81 91 LEU A CA 1
ATOM 713 C C . LEU A 1 91 ? -18.879 16.077 20.448 1.00 87.81 91 LEU A C 1
ATOM 715 O O . LEU A 1 91 ? -17.957 15.861 19.661 1.00 87.81 91 LEU A O 1
ATOM 719 N N . HIS A 1 92 ? -18.717 16.040 21.772 1.00 88.00 92 HIS A N 1
ATOM 720 C CA . HIS A 1 92 ? -17.455 15.669 22.400 1.00 88.00 92 HIS A CA 1
ATOM 721 C C . HIS A 1 92 ? -17.073 14.218 22.079 1.00 88.00 92 HIS A C 1
ATOM 723 O O . HIS A 1 92 ? -15.942 13.961 21.668 1.00 88.00 92 HIS A O 1
ATOM 729 N N . LEU A 1 93 ? -18.023 13.280 22.183 1.00 88.94 93 LEU A N 1
ATOM 730 C CA . LEU A 1 93 ? -17.812 11.882 21.791 1.00 88.94 93 LEU A CA 1
ATOM 731 C C . LEU A 1 93 ? -17.447 11.747 20.312 1.00 88.94 93 LEU A C 1
ATOM 733 O O . LEU A 1 93 ? -16.559 10.968 19.973 1.00 88.94 93 LEU A O 1
ATOM 737 N N . LEU A 1 94 ? -18.095 12.516 19.436 1.00 89.31 94 LEU A N 1
ATOM 738 C CA . LEU A 1 94 ? -17.839 12.467 18.000 1.00 89.31 94 LEU A CA 1
ATOM 739 C C . LEU A 1 94 ? -16.421 12.946 17.704 1.00 89.31 94 LEU A C 1
ATOM 741 O O . LEU A 1 94 ? -15.673 12.253 17.022 1.00 89.31 94 LEU A O 1
ATOM 745 N N . LYS A 1 95 ? -16.014 14.081 18.281 1.00 88.12 95 LYS A N 1
ATOM 746 C CA . LYS A 1 95 ? -14.643 14.593 18.154 1.00 88.12 95 LYS A CA 1
ATOM 747 C C . LYS A 1 95 ? -13.611 13.597 18.684 1.00 88.12 95 LYS A C 1
ATOM 749 O O . LYS A 1 95 ? -12.623 13.345 18.002 1.00 88.12 95 LYS A O 1
ATOM 754 N N . ALA A 1 96 ? -13.856 13.004 19.853 1.00 88.12 96 ALA A N 1
ATOM 755 C CA . ALA A 1 96 ? -12.962 12.009 20.441 1.00 88.12 96 ALA A CA 1
ATOM 756 C C . ALA A 1 96 ? -12.841 10.758 19.555 1.00 88.12 96 ALA A C 1
ATOM 758 O O . ALA A 1 96 ? -11.739 10.303 19.258 1.00 88.12 96 ALA A O 1
ATOM 759 N N . LYS A 1 97 ? -13.962 10.230 19.048 1.00 88.62 97 LYS A N 1
ATOM 760 C CA . LYS A 1 97 ? -13.946 9.046 18.181 1.00 88.62 97 LYS A CA 1
ATOM 761 C C . LYS A 1 97 ? -13.361 9.325 16.795 1.00 88.62 97 LYS A C 1
ATOM 763 O O . LYS A 1 97 ? -12.745 8.437 16.218 1.00 88.62 97 LYS A O 1
ATOM 768 N N . LEU A 1 98 ? -13.506 10.531 16.255 1.00 87.00 98 LEU A N 1
ATOM 769 C CA . LEU A 1 98 ? -12.894 10.905 14.975 1.00 87.00 98 LEU A CA 1
ATOM 770 C C . LEU A 1 98 ? -11.411 11.293 15.100 1.00 87.00 98 LEU A C 1
ATOM 772 O O . LEU A 1 98 ? -10.737 11.454 14.082 1.00 87.00 98 LEU A O 1
ATOM 776 N N . ALA A 1 99 ? -10.877 11.418 16.319 1.00 83.25 99 ALA A N 1
ATOM 777 C CA . ALA A 1 99 ? -9.469 11.727 16.531 1.00 83.25 99 ALA A CA 1
ATOM 778 C C . ALA A 1 99 ? -8.562 10.679 15.861 1.00 83.25 99 ALA A C 1
ATOM 780 O O . ALA A 1 99 ? -8.853 9.481 15.875 1.00 83.25 99 ALA A O 1
ATOM 781 N N . GLY A 1 100 ? -7.450 11.127 15.275 1.00 74.62 100 GLY A N 1
ATOM 782 C CA . GLY A 1 100 ? -6.467 10.258 14.618 1.00 74.62 100 GLY A CA 1
ATOM 783 C C . GLY A 1 100 ? -6.832 9.805 13.201 1.00 74.62 100 GLY A C 1
ATOM 784 O O . GLY A 1 100 ? -5.987 9.215 12.533 1.00 74.62 100 GLY A O 1
ATOM 785 N N . ILE A 1 101 ? -8.036 10.109 12.705 1.00 79.94 101 ILE A N 1
ATOM 786 C CA . ILE A 1 101 ? -8.342 9.948 11.280 1.00 79.94 101 ILE A CA 1
ATOM 787 C C . ILE A 1 101 ? -7.615 11.057 10.510 1.00 79.94 101 ILE A C 1
ATOM 789 O O . ILE A 1 101 ? -7.723 12.226 10.898 1.00 79.94 101 ILE A O 1
ATOM 793 N N . PRO A 1 102 ? -6.882 10.738 9.430 1.00 73.69 102 PRO A N 1
ATOM 794 C CA . PRO A 1 102 ? -6.215 11.770 8.655 1.00 73.69 102 PRO A CA 1
ATOM 795 C C . PRO A 1 102 ? -7.213 12.797 8.077 1.00 73.69 102 PRO A C 1
ATOM 797 O O . PRO A 1 102 ? -8.334 12.430 7.706 1.00 73.69 102 PRO A O 1
ATOM 800 N N . PRO A 1 103 ? -6.824 14.082 7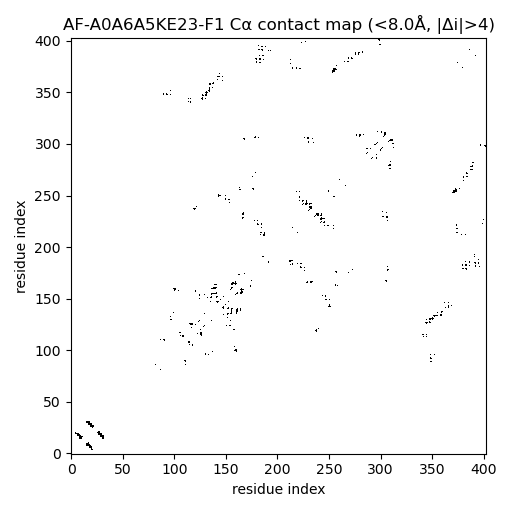.970 1.00 69.94 103 PRO A N 1
ATOM 801 C CA . PRO A 1 103 ? -7.671 15.114 7.375 1.00 69.94 103 PRO A CA 1
ATOM 802 C C . PRO A 1 103 ? -8.155 14.722 5.971 1.00 69.94 103 PRO A C 1
ATOM 804 O O . PRO A 1 103 ? -7.429 14.069 5.225 1.00 69.94 103 PRO A O 1
ATOM 807 N N . HIS A 1 104 ? -9.372 15.138 5.604 1.00 71.62 104 HIS A N 1
ATOM 808 C CA . HIS A 1 104 ? -10.003 14.884 4.293 1.00 71.62 104 HIS A CA 1
ATOM 809 C C . HIS A 1 104 ? -10.347 13.417 3.978 1.00 71.62 104 HIS A C 1
ATOM 811 O O . HIS A 1 104 ? -10.805 13.119 2.879 1.00 71.62 104 HIS A O 1
ATOM 817 N N . HIS A 1 105 ? -10.152 12.483 4.916 1.00 69.50 105 HIS A N 1
ATOM 818 C CA . HIS A 1 105 ? -10.541 11.079 4.711 1.00 69.50 105 HIS A CA 1
ATOM 819 C C . HIS A 1 105 ? -12.025 10.829 4.932 1.00 69.50 105 HIS A C 1
ATOM 821 O O . HIS A 1 105 ? -12.582 9.881 4.383 1.00 69.50 105 HIS A O 1
ATOM 827 N N . LEU A 1 106 ? -12.650 11.674 5.742 1.00 75.56 106 LEU A N 1
ATOM 828 C CA . LEU A 1 106 ? -14.086 11.718 5.902 1.00 75.56 106 LEU A CA 1
ATOM 829 C C . LEU A 1 106 ? -14.583 13.071 5.405 1.00 75.56 106 LEU A C 1
ATOM 831 O O . LEU A 1 106 ? -13.891 14.075 5.612 1.00 75.56 106 LEU A O 1
ATOM 835 N N . PRO A 1 107 ? -15.772 13.119 4.780 1.00 76.38 107 PRO A N 1
ATOM 836 C CA . PRO A 1 107 ? -16.447 14.390 4.571 1.00 76.38 107 PRO A CA 1
ATOM 837 C C . PRO A 1 107 ? -16.683 15.061 5.937 1.00 76.38 107 PRO A C 1
ATOM 839 O O . PRO A 1 107 ? -16.702 14.363 6.954 1.00 76.38 107 PRO A O 1
ATOM 842 N N . PRO A 1 108 ? -16.853 16.392 6.002 1.00 76.12 108 PRO A N 1
ATOM 843 C CA . PRO A 1 108 ? -17.120 17.089 7.257 1.00 76.12 108 PRO A CA 1
ATOM 844 C C . PRO A 1 108 ? -18.290 16.453 8.021 1.00 76.12 108 PRO A C 1
ATOM 846 O O . PRO A 1 108 ? -19.446 16.531 7.611 1.00 76.12 108 PRO A O 1
ATOM 849 N N . VAL A 1 109 ? -17.976 15.789 9.134 1.00 76.06 109 VAL A N 1
ATOM 850 C CA . VAL A 1 109 ? -18.963 15.079 9.950 1.00 76.06 109 VAL A CA 1
ATOM 851 C C . VAL A 1 109 ? -19.444 16.016 11.053 1.00 76.06 109 VAL A C 1
ATOM 853 O O . VAL A 1 109 ? -18.673 16.393 11.938 1.00 76.06 109 VAL A O 1
ATOM 856 N N . THR A 1 110 ? -20.726 16.374 11.027 1.00 77.19 110 THR A N 1
ATOM 857 C CA . THR A 1 110 ? -21.389 17.099 12.122 1.00 77.19 110 THR A CA 1
ATOM 858 C C . THR A 1 110 ? -22.557 16.275 12.654 1.00 77.19 110 THR A C 1
ATOM 860 O O . THR A 1 110 ? -23.071 15.411 11.951 1.00 77.19 110 THR A O 1
ATOM 863 N N . LEU A 1 111 ? -23.025 16.545 13.878 1.00 75.69 111 LEU A N 1
ATOM 864 C CA . LEU A 1 111 ? -24.212 15.866 14.427 1.00 75.69 111 LEU A CA 1
ATOM 865 C C . LEU A 1 111 ? -25.485 16.104 13.591 1.00 75.69 111 LEU A C 1
ATOM 867 O O . LEU A 1 111 ? -26.421 15.305 13.644 1.00 75.69 111 LEU A O 1
ATOM 871 N N . ALA A 1 112 ? -25.530 17.205 12.835 1.00 71.31 112 ALA A N 1
ATOM 872 C CA . ALA A 1 112 ? -26.631 17.530 11.935 1.00 71.31 112 ALA A CA 1
ATOM 873 C C . ALA A 1 112 ? -26.497 16.830 10.571 1.00 71.31 112 ALA A C 1
ATOM 875 O O . ALA A 1 112 ? -27.510 16.512 9.958 1.00 71.31 112 ALA A O 1
ATOM 876 N N . SER A 1 113 ? -25.264 16.557 10.133 1.00 73.31 113 SER A N 1
ATOM 877 C CA . SER A 1 113 ? -24.921 16.026 8.810 1.00 73.31 113 SER A CA 1
ATOM 878 C C . SER A 1 113 ? -24.007 14.798 8.922 1.00 73.31 113 SER A C 1
ATOM 880 O O . SER A 1 113 ? -22.847 14.818 8.504 1.00 73.31 113 SER A O 1
ATOM 882 N N . LEU A 1 114 ? -24.509 13.727 9.540 1.00 72.94 114 LEU A N 1
ATOM 883 C CA . LEU A 1 114 ? -23.783 12.459 9.601 1.00 72.94 114 LEU A CA 1
ATOM 884 C C . LEU A 1 114 ? -23.911 11.749 8.244 1.00 72.94 114 LEU A C 1
ATOM 886 O O . LEU A 1 114 ? -25.029 11.394 7.868 1.00 72.94 114 LEU A O 1
ATOM 890 N N . PRO A 1 115 ? -22.810 11.539 7.498 1.00 74.62 115 PRO A N 1
ATOM 891 C CA . PRO A 1 115 ? -22.871 10.817 6.237 1.00 74.62 115 PRO A CA 1
ATOM 892 C C . PRO A 1 115 ? -23.238 9.357 6.509 1.00 74.62 115 PRO A C 1
ATOM 894 O O . PRO A 1 115 ? -22.614 8.689 7.337 1.00 74.62 115 PRO A O 1
ATOM 897 N N . THR A 1 116 ? -24.236 8.854 5.792 1.00 71.06 116 THR A N 1
ATOM 898 C CA . THR A 1 116 ? -24.612 7.434 5.814 1.00 71.06 116 THR A CA 1
ATOM 899 C C . THR A 1 116 ? -23.716 6.601 4.902 1.00 71.06 116 THR A C 1
ATOM 901 O O . THR A 1 116 ? -23.495 5.424 5.169 1.00 71.06 116 THR A O 1
ATOM 904 N N . HIS A 1 117 ? -23.143 7.223 3.867 1.00 82.50 117 HIS A N 1
ATOM 905 C CA . HIS A 1 117 ? -22.266 6.573 2.904 1.00 82.50 117 HIS A CA 1
ATOM 906 C C . HIS A 1 117 ? -20.993 7.391 2.655 1.00 82.50 117 HIS A C 1
ATOM 908 O O . HIS A 1 117 ? -21.030 8.577 2.334 1.00 82.50 117 HIS A O 1
ATOM 914 N N . ILE A 1 118 ? -19.848 6.718 2.757 1.00 84.31 118 ILE A N 1
ATOM 915 C CA . ILE A 1 118 ? -18.523 7.192 2.360 1.00 84.31 118 ILE A CA 1
ATOM 916 C C . ILE A 1 118 ? -18.078 6.384 1.122 1.00 84.31 118 ILE A C 1
ATOM 918 O O . ILE A 1 118 ? -17.936 5.163 1.231 1.00 84.31 118 ILE A O 1
ATOM 922 N N . PRO A 1 119 ? -17.863 7.013 -0.052 1.00 77.38 119 PRO A N 1
ATOM 923 C CA . PRO A 1 119 ? -17.716 6.307 -1.336 1.00 77.38 119 PRO A CA 1
ATOM 924 C C . PRO A 1 119 ? -16.554 5.308 -1.450 1.00 77.38 119 PRO A C 1
ATOM 926 O O . PRO A 1 119 ? -16.595 4.410 -2.285 1.00 77.38 119 PRO A O 1
ATOM 929 N N . HIS A 1 120 ? -15.502 5.447 -0.640 1.00 82.50 120 HIS A N 1
ATOM 930 C CA . HIS A 1 120 ? -14.290 4.614 -0.722 1.00 82.50 120 HIS A CA 1
ATOM 931 C C . HIS A 1 120 ? -14.201 3.541 0.368 1.00 82.50 120 HIS A C 1
ATOM 933 O O . HIS A 1 120 ? -13.148 2.909 0.531 1.00 82.50 120 HIS A O 1
ATOM 939 N N . LEU A 1 121 ? -15.292 3.355 1.114 1.00 87.81 121 LEU A N 1
ATOM 940 C CA . LEU A 1 121 ? -15.423 2.351 2.158 1.00 87.81 121 LEU A CA 1
ATOM 941 C C . LEU A 1 121 ? -16.438 1.280 1.745 1.00 87.81 121 LEU A C 1
ATOM 943 O O . LEU A 1 121 ? -17.474 1.623 1.171 1.00 87.81 121 LEU A O 1
ATOM 947 N N . PRO A 1 122 ? -16.178 0.003 2.071 1.00 89.88 122 PRO A N 1
ATOM 948 C CA . PRO A 1 122 ? -17.175 -1.051 1.960 1.00 89.88 122 PRO A CA 1
ATOM 949 C C . PRO A 1 122 ? -18.469 -0.708 2.723 1.00 89.88 122 PRO A C 1
ATOM 951 O O . PRO A 1 122 ? -18.398 -0.040 3.761 1.00 89.88 122 PRO A O 1
ATOM 954 N N . PRO A 1 123 ? -19.652 -1.156 2.260 1.00 90.19 123 PRO A N 1
ATOM 955 C CA . PRO A 1 123 ? -20.934 -0.872 2.917 1.00 90.19 123 PRO A CA 1
ATOM 956 C C . PRO A 1 123 ? -21.007 -1.310 4.386 1.00 90.19 123 PRO A C 1
ATOM 958 O O . PRO A 1 123 ? -21.686 -0.684 5.191 1.00 90.19 123 PRO A O 1
ATOM 961 N N . ASP A 1 124 ? -20.275 -2.356 4.758 1.00 92.25 124 ASP A N 1
ATOM 962 C CA . ASP A 1 124 ? -20.236 -2.880 6.123 1.00 92.25 124 ASP A CA 1
ATOM 963 C C . ASP A 1 124 ? -19.245 -2.140 7.040 1.00 92.25 124 ASP A C 1
ATOM 965 O O . ASP A 1 124 ? -19.304 -2.281 8.259 1.00 92.25 124 ASP A O 1
ATOM 969 N N . LEU A 1 125 ? -18.354 -1.321 6.471 1.00 92.44 125 LEU A N 1
ATOM 970 C CA . LEU A 1 125 ? -17.340 -0.546 7.194 1.00 92.44 125 LEU A CA 1
ATOM 971 C C . LEU A 1 125 ? -17.655 0.953 7.205 1.00 92.44 125 LEU A C 1
ATOM 973 O O . LEU A 1 125 ? -16.740 1.766 7.272 1.00 92.44 125 LEU A O 1
ATOM 977 N N . GLN A 1 126 ? -18.926 1.339 7.098 1.00 91.75 126 GLN A N 1
ATOM 978 C CA . GLN A 1 126 ? -19.341 2.745 7.106 1.00 91.75 126 GLN A CA 1
ATOM 979 C C . GLN A 1 126 ? -19.183 3.393 8.493 1.00 91.75 126 GLN A C 1
ATOM 981 O O . GLN A 1 126 ? -18.788 2.757 9.474 1.00 91.75 126 GLN A O 1
ATOM 986 N N . LEU A 1 127 ? -19.505 4.689 8.593 1.00 89.00 127 LEU A N 1
ATOM 987 C CA . LEU A 1 127 ? -19.271 5.496 9.796 1.00 89.00 127 LEU A CA 1
ATOM 988 C C . LEU A 1 127 ? -19.843 4.865 11.078 1.00 89.00 127 LEU A C 1
ATOM 990 O O . LEU A 1 127 ? -19.187 4.917 12.117 1.00 89.00 127 LEU A O 1
ATOM 994 N N . ALA A 1 128 ? -21.017 4.231 11.014 1.00 90.94 128 ALA A N 1
ATOM 995 C CA . ALA A 1 128 ? -21.603 3.530 12.156 1.00 90.94 128 ALA A CA 1
ATOM 996 C C . ALA A 1 128 ? -20.681 2.418 12.688 1.00 90.94 128 ALA A C 1
ATOM 998 O O . ALA A 1 128 ? -20.405 2.366 13.889 1.00 90.94 128 ALA A O 1
ATOM 999 N N . PHE A 1 129 ? -20.132 1.577 11.804 1.00 92.62 129 PHE A N 1
ATOM 1000 C CA . PHE A 1 129 ? -19.166 0.545 12.183 1.00 92.62 129 PHE A CA 1
ATOM 1001 C C . PHE A 1 129 ? -17.951 1.176 12.867 1.00 92.62 129 PHE A C 1
ATOM 1003 O O . PHE A 1 129 ? -17.573 0.784 13.973 1.00 92.62 129 PHE A O 1
ATOM 1010 N N . PHE A 1 130 ? -17.374 2.209 12.251 1.00 90.44 130 PHE A N 1
ATOM 1011 C CA . PHE A 1 130 ? -16.207 2.885 12.804 1.00 90.44 130 PHE A CA 1
ATOM 1012 C C . PHE A 1 130 ? -16.455 3.454 14.200 1.00 90.44 130 PHE A C 1
ATOM 1014 O O . PHE A 1 130 ? -15.653 3.230 15.104 1.00 90.44 130 PHE A O 1
ATOM 1021 N N . LEU A 1 131 ? -17.570 4.160 14.402 1.00 91.00 131 LEU A N 1
ATOM 1022 C CA . LEU A 1 131 ? -17.906 4.745 15.699 1.00 91.00 131 LEU A CA 1
ATOM 1023 C C . LEU A 1 131 ? -18.134 3.664 16.761 1.00 91.00 131 LEU A C 1
ATOM 1025 O O . LEU A 1 131 ? -17.648 3.809 17.888 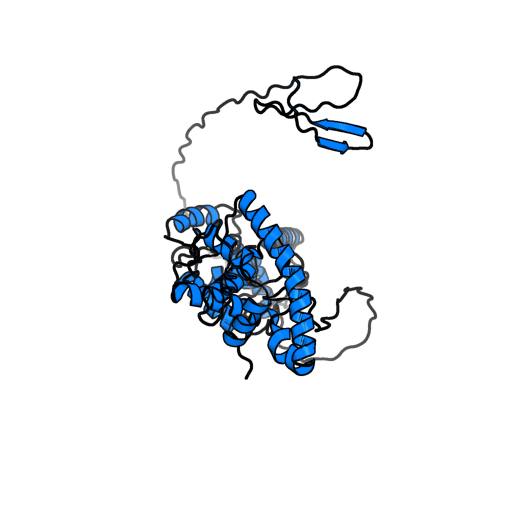1.00 91.00 131 LEU A O 1
ATOM 1029 N N . ARG A 1 132 ? -18.801 2.562 16.398 1.00 92.31 132 ARG A N 1
ATOM 1030 C CA . ARG A 1 132 ? -19.074 1.440 17.305 1.00 92.31 132 ARG A CA 1
ATOM 1031 C C . ARG A 1 132 ? -17.791 0.747 17.760 1.00 92.31 132 ARG A C 1
ATOM 1033 O O . ARG A 1 132 ? -17.618 0.518 18.954 1.00 92.31 132 ARG A O 1
ATOM 1040 N N . TYR A 1 133 ? -16.871 0.487 16.834 1.00 90.81 133 TYR A N 1
ATOM 1041 C CA . TYR A 1 133 ? -15.633 -0.261 17.087 1.00 90.81 133 TYR A CA 1
ATOM 1042 C C . TYR A 1 133 ? -14.398 0.632 17.255 1.00 90.81 133 TYR A C 1
ATOM 1044 O O . TYR A 1 133 ? -13.262 0.159 17.196 1.00 90.81 133 TYR A O 1
ATOM 1052 N N . ARG A 1 134 ? -14.581 1.936 17.500 1.00 88.88 134 ARG A N 1
ATOM 1053 C CA . ARG A 1 134 ? -13.476 2.906 17.536 1.00 88.88 134 ARG A CA 1
ATOM 1054 C C . ARG A 1 134 ? -12.377 2.570 18.547 1.00 88.88 134 ARG A C 1
ATOM 1056 O O . ARG A 1 134 ? -11.212 2.873 18.290 1.00 88.88 134 ARG A O 1
ATOM 1063 N N . GLY A 1 135 ? -12.727 1.966 19.682 1.00 85.62 135 GLY A N 1
ATOM 1064 C CA . GLY A 1 135 ? -11.741 1.513 20.670 1.00 85.62 135 GLY A CA 1
ATOM 1065 C C . GLY A 1 135 ? -10.794 0.443 20.114 1.00 85.62 135 GLY A C 1
ATOM 1066 O O . GLY A 1 135 ? -9.624 0.414 20.470 1.00 85.62 135 GLY A O 1
ATOM 1067 N N . GLU A 1 136 ? -11.266 -0.385 19.181 1.00 86.44 136 GLU A N 1
ATOM 1068 C CA . GLU A 1 136 ? -10.481 -1.459 18.560 1.00 86.44 136 GLU A CA 1
ATOM 1069 C C . GLU A 1 136 ? -9.755 -0.999 17.286 1.00 86.44 136 GLU A C 1
ATOM 1071 O O . GLU A 1 136 ? -8.655 -1.469 16.993 1.00 86.44 136 GLU A O 1
ATOM 1076 N N . ILE A 1 137 ? -10.352 -0.057 16.545 1.00 86.62 137 ILE A N 1
ATOM 1077 C CA . ILE A 1 137 ? -9.796 0.523 15.308 1.00 86.62 137 ILE A CA 1
ATOM 1078 C C . ILE A 1 137 ? -8.699 1.559 15.607 1.00 86.62 137 ILE A C 1
ATOM 1080 O O . ILE A 1 137 ? -7.874 1.852 14.750 1.00 86.62 137 ILE A O 1
ATOM 1084 N N . GLY A 1 138 ? -8.658 2.110 16.824 1.00 70.31 138 GLY A N 1
ATOM 1085 C CA . GLY A 1 138 ? -7.754 3.195 17.224 1.00 70.31 138 GLY A CA 1
ATOM 1086 C C . GLY A 1 138 ? -6.260 2.897 17.227 1.00 70.31 138 GLY A C 1
ATOM 1087 O O . GLY A 1 138 ? -5.476 3.761 17.611 1.00 70.31 138 GLY A O 1
ATOM 1088 N N . HIS A 1 139 ? -5.872 1.687 16.847 1.00 72.62 139 HIS A N 1
ATOM 1089 C CA . HIS A 1 139 ? -4.526 1.166 16.987 1.00 72.62 139 HIS A CA 1
ATOM 1090 C C . HIS A 1 139 ? -4.020 0.578 15.664 1.00 72.62 139 HIS A C 1
ATOM 1092 O O . HIS A 1 139 ? -4.753 0.442 14.683 1.00 72.62 139 HIS A O 1
ATOM 1098 N N . ARG A 1 140 ? -2.737 0.198 15.649 1.00 81.44 140 ARG A N 1
ATOM 1099 C CA . ARG A 1 140 ? -2.140 -0.596 14.569 1.00 81.44 140 ARG A CA 1
ATOM 1100 C C . ARG A 1 140 ? -2.932 -1.892 14.376 1.00 81.44 140 ARG A C 1
ATOM 1102 O O . ARG A 1 140 ? -3.370 -2.512 15.342 1.00 81.44 140 ARG A O 1
ATOM 1109 N N . ALA A 1 141 ? -3.060 -2.334 13.127 1.00 87.94 141 ALA A N 1
ATOM 1110 C CA . ALA A 1 141 ? -3.653 -3.634 12.845 1.00 87.94 141 ALA A CA 1
ATOM 1111 C C . ALA A 1 141 ? -2.827 -4.758 13.494 1.00 87.94 141 ALA A C 1
ATOM 1113 O O . ALA A 1 141 ? -1.613 -4.853 13.286 1.00 87.94 141 ALA A O 1
ATOM 1114 N N . ILE A 1 142 ? -3.502 -5.619 14.251 1.00 88.75 142 ILE A N 1
ATOM 1115 C CA . ILE A 1 142 ? -2.933 -6.801 14.893 1.00 88.75 142 ILE A CA 1
ATOM 1116 C C . ILE A 1 142 ? -3.163 -7.993 13.978 1.00 88.75 142 ILE A C 1
ATOM 1118 O O . ILE A 1 142 ? -4.255 -8.222 13.457 1.00 88.75 142 ILE A O 1
ATOM 1122 N N . LYS A 1 143 ? -2.112 -8.777 13.781 1.00 89.69 143 LYS A N 1
ATOM 1123 C CA . LYS A 1 143 ? -2.116 -9.853 12.801 1.00 89.69 143 LYS A CA 1
ATOM 1124 C C . LYS A 1 143 ? -2.862 -11.109 13.260 1.00 89.69 143 LYS A C 1
ATOM 1126 O O . LYS A 1 143 ? -3.456 -11.794 12.439 1.00 89.69 143 LYS A O 1
ATOM 1131 N N . SER A 1 144 ? -2.879 -11.374 14.563 1.00 88.88 144 SER A N 1
ATOM 1132 C CA . SER A 1 144 ? -3.596 -12.508 15.148 1.00 88.88 144 SER A CA 1
ATOM 1133 C C . SER A 1 144 ? -5.111 -12.320 15.067 1.00 88.88 144 SER A C 1
ATOM 1135 O O . SER A 1 144 ? -5.651 -11.367 15.631 1.00 88.88 144 SER A O 1
ATOM 1137 N N . GLU A 1 145 ? -5.800 -13.262 14.419 1.00 88.12 145 GLU A N 1
ATOM 1138 C CA . GLU A 1 145 ? -7.268 -13.278 14.334 1.00 88.12 145 GLU A CA 1
ATOM 1139 C C . GLU A 1 145 ? -7.931 -13.462 15.705 1.00 88.12 145 GLU A C 1
ATOM 1141 O O . GLU A 1 145 ? -9.013 -12.939 15.955 1.00 88.12 145 GLU A O 1
ATOM 1146 N N . ARG A 1 146 ? -7.245 -14.147 16.630 1.00 89.12 146 ARG A N 1
ATOM 1147 C CA . ARG A 1 146 ? -7.710 -14.326 18.013 1.00 89.12 146 ARG A CA 1
ATOM 1148 C C . ARG A 1 146 ? -7.787 -12.996 18.768 1.00 89.12 146 ARG A C 1
ATOM 1150 O O . ARG A 1 146 ? -8.636 -12.842 19.636 1.00 89.12 146 ARG A O 1
ATOM 1157 N N . LEU A 1 147 ? -6.873 -12.068 18.473 1.00 88.19 147 LEU A N 1
ATOM 1158 C CA . LEU A 1 147 ? -6.718 -10.807 19.211 1.00 88.19 147 LEU A CA 1
ATOM 1159 C C . LEU A 1 147 ? -7.438 -9.633 18.545 1.00 88.19 147 LEU A C 1
ATOM 1161 O O . LEU A 1 147 ? -7.918 -8.727 19.228 1.00 88.19 147 LEU A O 1
ATOM 1165 N N . GLN A 1 148 ? -7.505 -9.635 17.215 1.00 90.44 148 GLN A N 1
ATOM 1166 C CA . GLN A 1 148 ? -8.234 -8.639 16.446 1.00 90.44 148 GLN A CA 1
ATOM 1167 C C . GLN A 1 148 ? -8.942 -9.331 15.290 1.00 90.44 148 GLN A C 1
ATOM 1169 O O . GLN A 1 148 ? -8.302 -9.960 14.448 1.00 90.44 148 GLN A O 1
ATOM 1174 N N . ARG A 1 149 ? -10.260 -9.158 15.234 1.00 92.25 149 ARG A N 1
ATOM 1175 C CA . ARG A 1 149 ? -11.101 -9.678 14.159 1.00 92.25 149 ARG A CA 1
ATOM 1176 C C . ARG A 1 149 ? -10.703 -9.090 12.803 1.00 92.25 149 ARG A C 1
ATOM 1178 O O . ARG A 1 149 ? -10.237 -7.947 12.715 1.00 92.25 149 ARG A O 1
ATOM 1185 N N . THR A 1 150 ? -10.935 -9.851 11.739 1.00 94.00 150 THR A N 1
ATOM 1186 C CA . THR A 1 150 ? -10.644 -9.423 10.364 1.00 94.00 150 THR A CA 1
ATOM 1187 C C . THR A 1 150 ? -11.367 -8.128 9.987 1.00 94.00 150 THR A C 1
ATOM 1189 O O . THR A 1 150 ? -10.757 -7.280 9.348 1.00 94.00 150 THR A O 1
ATOM 1192 N N . ASP A 1 151 ? -12.620 -7.924 10.394 1.00 94.69 151 ASP A N 1
ATOM 1193 C CA . ASP A 1 151 ? -13.396 -6.706 10.104 1.00 94.69 151 ASP A CA 1
ATOM 1194 C C . ASP A 1 151 ? -12.805 -5.441 10.742 1.00 94.69 151 ASP A C 1
ATOM 1196 O O . ASP A 1 151 ? -12.682 -4.415 10.072 1.00 94.69 151 ASP A O 1
ATOM 1200 N N . VAL A 1 152 ? -12.329 -5.524 11.985 1.00 92.81 152 VAL A N 1
ATOM 1201 C CA . VAL A 1 152 ? -11.587 -4.428 12.627 1.00 92.81 152 VAL A CA 1
ATOM 1202 C C . VAL A 1 152 ? -10.289 -4.148 11.871 1.00 92.81 152 VAL A C 1
ATOM 1204 O O . VAL A 1 152 ? -9.965 -2.993 11.601 1.00 92.81 152 VAL A O 1
ATOM 1207 N N . THR A 1 153 ? -9.548 -5.185 11.470 1.00 93.50 153 THR A N 1
ATOM 1208 C CA . THR A 1 153 ? -8.338 -4.988 10.660 1.00 93.50 153 THR A CA 1
ATOM 1209 C C . THR A 1 153 ? -8.653 -4.367 9.306 1.00 93.50 153 THR A C 1
ATOM 1211 O O . THR A 1 153 ? -7.936 -3.459 8.886 1.00 93.50 153 THR A O 1
ATOM 1214 N N . ARG A 1 154 ? -9.735 -4.790 8.642 1.00 93.75 154 ARG A N 1
ATOM 1215 C CA . ARG A 1 154 ? -10.214 -4.148 7.414 1.00 93.75 154 ARG A CA 1
ATOM 1216 C C . ARG A 1 154 ? -10.457 -2.667 7.676 1.00 93.75 154 ARG A C 1
ATOM 1218 O O . ARG A 1 154 ? -9.860 -1.837 6.995 1.00 93.75 154 ARG A O 1
ATOM 1225 N N . ALA A 1 155 ? -11.210 -2.323 8.719 1.00 91.75 155 ALA A N 1
ATOM 1226 C CA . ALA A 1 155 ? -11.445 -0.931 9.087 1.00 91.75 155 ALA A CA 1
ATOM 1227 C C . ALA A 1 155 ? -10.137 -0.149 9.306 1.00 91.75 155 ALA A C 1
ATOM 1229 O O . ALA A 1 155 ? -10.014 0.952 8.780 1.00 91.75 155 ALA A O 1
ATOM 1230 N N . VAL A 1 156 ? -9.119 -0.711 9.969 1.00 90.38 156 VAL A N 1
ATOM 1231 C CA . VAL A 1 156 ? -7.807 -0.045 10.125 1.00 90.38 156 VAL A CA 1
ATOM 1232 C C . VAL A 1 156 ? -7.156 0.276 8.771 1.00 90.38 156 VAL A C 1
ATOM 1234 O O . VAL A 1 156 ? -6.676 1.397 8.583 1.00 90.38 156 VAL A O 1
ATOM 1237 N N . PHE A 1 157 ? -7.171 -0.662 7.817 1.00 90.75 157 PHE A N 1
ATOM 1238 C CA . PHE A 1 157 ? -6.606 -0.457 6.475 1.00 90.75 157 PHE A CA 1
ATOM 1239 C C . PHE A 1 157 ? -7.402 0.558 5.639 1.00 90.75 157 PHE A C 1
ATOM 1241 O O . PHE A 1 157 ? -6.814 1.384 4.935 1.00 90.75 157 PHE A O 1
ATOM 1248 N N . PHE A 1 158 ? -8.734 0.501 5.714 1.00 89.56 158 PHE A N 1
ATOM 1249 C CA . PHE A 1 158 ? -9.642 1.330 4.920 1.00 89.56 158 PHE A CA 1
ATOM 1250 C C . PHE A 1 158 ? -9.789 2.758 5.465 1.00 89.56 158 PHE A C 1
ATOM 1252 O O . PHE A 1 158 ? -9.738 3.708 4.685 1.00 89.56 158 PHE A O 1
ATOM 1259 N N . TYR A 1 159 ? -9.884 2.927 6.788 1.00 87.00 159 TYR A N 1
ATOM 1260 C CA . TYR A 1 159 ? -9.852 4.239 7.453 1.00 87.00 159 TYR A CA 1
ATOM 1261 C C . TYR A 1 159 ? -8.440 4.809 7.586 1.00 87.00 159 TYR A C 1
ATOM 1263 O O . TYR A 1 159 ? -8.284 6.003 7.847 1.00 87.00 159 TYR A O 1
ATOM 1271 N N . ARG A 1 160 ? -7.417 3.976 7.344 1.00 82.38 160 ARG A N 1
ATOM 1272 C CA . ARG A 1 160 ? -6.003 4.368 7.274 1.00 82.38 160 ARG A CA 1
ATOM 1273 C C . ARG A 1 160 ? -5.493 4.928 8.604 1.00 82.38 160 ARG A C 1
ATOM 1275 O O . ARG A 1 160 ? -4.766 5.916 8.651 1.00 82.38 160 ARG A O 1
ATOM 1282 N N . VAL A 1 161 ? -5.898 4.280 9.692 1.00 80.69 161 VAL A N 1
ATOM 1283 C CA . VAL A 1 161 ? -5.537 4.685 11.061 1.00 80.69 161 VAL A CA 1
ATOM 1284 C C . VAL A 1 161 ? -4.070 4.367 11.369 1.00 80.69 161 VAL A C 1
ATOM 1286 O O . VAL A 1 161 ? -3.441 5.018 12.198 1.00 80.69 161 VAL A O 1
ATOM 1289 N N . ASP A 1 162 ? -3.486 3.409 10.647 1.00 80.62 162 ASP A N 1
ATOM 1290 C CA . ASP A 1 162 ? -2.066 3.084 10.710 1.00 80.62 162 ASP A CA 1
ATOM 1291 C C . ASP A 1 162 ? -1.336 3.580 9.456 1.00 80.62 162 ASP A C 1
ATOM 1293 O O . ASP A 1 162 ? -1.554 3.092 8.345 1.00 80.62 162 ASP A O 1
ATOM 1297 N N . SER A 1 163 ? -0.400 4.509 9.658 1.00 78.69 163 SER A N 1
ATOM 1298 C CA . SER A 1 163 ? 0.414 5.091 8.586 1.00 78.69 163 SER A CA 1
ATOM 1299 C C . SER A 1 163 ? 1.221 4.069 7.770 1.00 78.69 163 SER A C 1
ATOM 1301 O O . SER A 1 163 ? 1.553 4.352 6.615 1.00 78.69 163 SER A O 1
ATOM 1303 N N . VAL A 1 164 ? 1.528 2.895 8.340 1.00 82.25 164 VAL A N 1
ATOM 1304 C CA . VAL A 1 164 ? 2.254 1.805 7.666 1.00 82.25 164 VAL A CA 1
ATOM 1305 C C . VAL A 1 164 ? 1.313 0.895 6.873 1.00 82.25 164 VAL A C 1
ATOM 1307 O O . VAL A 1 164 ? 1.707 0.378 5.829 1.00 82.25 164 VAL A O 1
ATOM 1310 N N . ARG A 1 165 ? 0.079 0.697 7.348 1.00 83.88 165 ARG A N 1
ATOM 1311 C CA . ARG A 1 165 ? -0.887 -0.295 6.837 1.00 83.88 165 ARG A CA 1
ATOM 1312 C C . ARG A 1 165 ? -2.089 0.375 6.194 1.00 83.88 165 ARG A C 1
ATOM 1314 O O . ARG A 1 165 ? -3.231 0.117 6.547 1.00 83.88 165 ARG A O 1
ATOM 1321 N N . GLN A 1 166 ? -1.818 1.243 5.236 1.00 81.81 166 GLN A N 1
ATOM 1322 C CA . GLN A 1 166 ? -2.840 1.937 4.463 1.00 81.81 166 GLN A CA 1
ATOM 1323 C C . GLN A 1 166 ? -2.589 1.768 2.967 1.00 81.81 166 GLN A C 1
ATOM 1325 O O . GLN A 1 166 ? -1.449 1.591 2.533 1.00 81.81 166 GLN A O 1
ATOM 1330 N N . PHE A 1 167 ? -3.661 1.863 2.178 1.00 83.25 167 PHE A N 1
ATOM 1331 C CA . PHE A 1 167 ? -3.600 1.732 0.721 1.00 83.25 167 PHE A CA 1
ATOM 1332 C C . PHE A 1 167 ? -3.344 3.060 -0.028 1.00 83.25 167 PHE A C 1
ATOM 1334 O O . PHE A 1 167 ? -3.481 3.108 -1.246 1.00 83.25 167 PHE A O 1
ATOM 1341 N N . GLN A 1 168 ? -2.999 4.159 0.661 1.00 68.19 168 GLN A N 1
ATOM 1342 C CA . GLN A 1 168 ? -2.990 5.512 0.077 1.00 68.19 168 GLN A CA 1
ATOM 1343 C C . GLN A 1 168 ? -1.597 6.146 -0.106 1.00 68.19 168 GLN A C 1
ATOM 1345 O O . GLN A 1 168 ? -0.583 5.737 0.454 1.00 68.19 168 GLN A O 1
ATOM 1350 N N . ARG A 1 169 ? -1.595 7.224 -0.902 1.00 62.09 169 ARG A N 1
ATOM 1351 C CA . ARG A 1 169 ? -0.493 8.121 -1.274 1.00 62.09 169 ARG A CA 1
ATOM 1352 C C . ARG A 1 169 ? -0.070 9.158 -0.217 1.00 62.09 169 ARG A C 1
ATOM 1354 O O . ARG A 1 169 ? 1.028 9.696 -0.352 1.00 62.09 169 ARG A O 1
ATOM 1361 N N . TRP A 1 170 ? -0.900 9.505 0.766 1.00 44.31 170 TRP A N 1
ATOM 1362 C CA . TRP A 1 170 ? -0.805 10.827 1.399 1.00 44.31 170 TRP A CA 1
ATOM 1363 C C . TRP A 1 170 ? 0.297 10.928 2.490 1.00 44.31 170 TRP A C 1
ATOM 1365 O O . TRP A 1 170 ? 0.278 10.223 3.491 1.00 44.31 170 TRP A O 1
ATOM 1375 N N . HIS A 1 171 ? 1.270 11.820 2.240 1.00 42.59 171 HIS A N 1
ATOM 1376 C CA . HIS A 1 171 ? 2.417 12.256 3.068 1.00 42.59 171 HIS A CA 1
ATOM 1377 C C . HIS A 1 171 ? 3.480 11.212 3.501 1.00 42.59 171 HIS A C 1
ATOM 1379 O O . HIS A 1 171 ? 3.546 10.754 4.635 1.00 42.59 171 HIS A O 1
ATOM 1385 N N . ASP A 1 172 ? 4.377 10.899 2.559 1.00 47.06 172 ASP A N 1
ATOM 1386 C CA . ASP A 1 172 ? 5.863 10.889 2.610 1.00 47.06 172 ASP A CA 1
ATOM 1387 C C . ASP A 1 172 ? 6.686 10.453 3.855 1.00 47.06 172 ASP A C 1
ATOM 1389 O O . ASP A 1 172 ? 7.894 10.693 3.918 1.00 47.06 172 ASP A O 1
ATOM 1393 N N . GLY A 1 173 ? 6.109 9.734 4.821 1.00 50.22 173 GLY A N 1
ATOM 1394 C CA . GLY A 1 173 ? 6.868 9.106 5.916 1.00 50.22 173 GLY A CA 1
ATOM 1395 C C . GLY A 1 173 ? 7.198 7.622 5.704 1.00 50.22 173 GLY A C 1
ATOM 1396 O O . GLY A 1 173 ? 8.234 7.142 6.175 1.00 50.22 173 GLY A O 1
A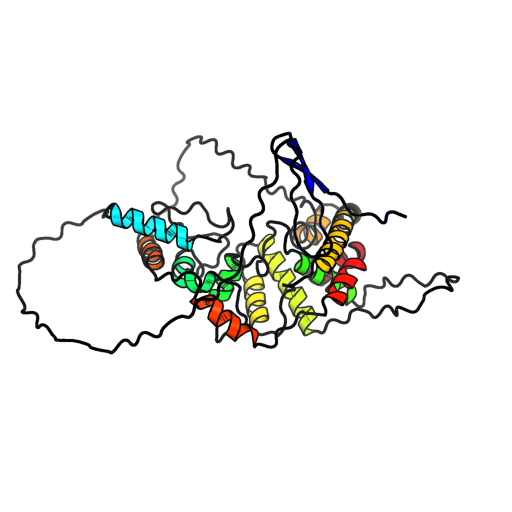TOM 1397 N N . VAL A 1 174 ? 6.311 6.887 5.013 1.00 53.97 174 VAL A N 1
ATOM 1398 C CA . VAL A 1 174 ? 6.194 5.415 5.147 1.00 53.97 174 VAL A CA 1
ATOM 1399 C C . VAL A 1 174 ? 6.101 4.660 3.804 1.00 53.97 174 VAL A C 1
ATOM 1401 O O . VAL A 1 174 ? 5.977 3.437 3.771 1.00 53.97 174 VAL A O 1
ATOM 1404 N N . ARG A 1 175 ? 6.273 5.350 2.664 1.00 74.06 175 ARG A N 1
ATOM 1405 C CA . ARG A 1 175 ? 6.244 4.754 1.303 1.00 74.06 175 ARG A CA 1
ATOM 1406 C C . ARG A 1 175 ? 7.411 3.810 0.983 1.00 74.06 175 ARG A C 1
ATOM 1408 O O . ARG A 1 175 ? 7.522 3.316 -0.138 1.00 74.06 175 ARG A O 1
ATOM 1415 N N . TRP A 1 176 ? 8.262 3.526 1.965 1.00 87.25 176 TRP A N 1
ATOM 1416 C CA . TRP A 1 176 ? 9.356 2.570 1.844 1.00 87.25 176 TRP A CA 1
ATOM 1417 C C . TRP A 1 176 ? 8.865 1.222 1.330 1.00 87.25 176 TRP A C 1
ATOM 1419 O O . TRP A 1 176 ? 9.488 0.683 0.429 1.00 87.25 176 TRP A O 1
ATOM 1429 N N . ASN A 1 177 ? 7.729 0.721 1.829 1.00 92.12 177 ASN A N 1
ATOM 1430 C CA . ASN A 1 177 ? 7.225 -0.607 1.469 1.00 92.12 177 ASN A CA 1
ATOM 1431 C C . ASN A 1 177 ? 6.903 -0.744 -0.024 1.00 92.12 177 ASN A C 1
ATOM 1433 O O . ASN A 1 177 ? 7.308 -1.728 -0.628 1.00 92.12 177 ASN A O 1
ATOM 1437 N N . VAL A 1 178 ? 6.270 0.257 -0.646 1.00 92.31 178 VAL A N 1
ATOM 1438 C CA . VAL A 1 178 ? 5.985 0.237 -2.093 1.00 92.31 178 VAL A CA 1
ATOM 1439 C C . VAL A 1 178 ? 7.287 0.163 -2.891 1.00 92.31 178 VAL A C 1
ATOM 1441 O O . VAL A 1 178 ? 7.490 -0.776 -3.656 1.00 92.31 178 VAL A O 1
ATOM 1444 N N . GLY A 1 179 ? 8.204 1.111 -2.670 1.00 92.38 179 GLY A N 1
ATOM 1445 C CA . GLY A 1 179 ? 9.464 1.148 -3.416 1.00 92.38 179 GLY A CA 1
ATOM 1446 C C . GLY A 1 179 ? 10.352 -0.073 -3.151 1.00 92.38 179 GLY A C 1
ATOM 1447 O O . GLY A 1 179 ? 10.973 -0.592 -4.075 1.00 92.38 179 GLY A O 1
ATOM 1448 N N . VAL A 1 180 ? 10.371 -0.573 -1.911 1.00 95.00 180 VAL A N 1
ATOM 1449 C CA . VAL A 1 180 ? 11.080 -1.801 -1.529 1.00 95.00 180 VAL A CA 1
ATOM 1450 C C . VAL A 1 180 ? 10.478 -3.014 -2.228 1.00 95.00 180 VAL A C 1
ATOM 1452 O O . VAL A 1 180 ? 11.229 -3.791 -2.803 1.00 95.00 180 VAL A O 1
ATOM 1455 N N . PHE A 1 181 ? 9.156 -3.189 -2.230 1.00 96.12 181 PHE A N 1
ATOM 1456 C CA . PHE A 1 181 ? 8.532 -4.351 -2.866 1.00 96.12 181 PHE A CA 1
ATOM 1457 C C . PHE A 1 181 ? 8.733 -4.345 -4.379 1.00 96.12 181 PHE A C 1
ATOM 1459 O O . PHE A 1 181 ? 9.092 -5.383 -4.928 1.00 96.12 181 PHE A O 1
ATOM 1466 N N . VAL A 1 182 ? 8.598 -3.193 -5.044 1.00 95.94 182 VAL A N 1
ATOM 1467 C CA . VAL A 1 182 ? 8.898 -3.075 -6.482 1.00 95.94 182 VAL A CA 1
ATOM 1468 C C . VAL A 1 182 ? 10.363 -3.426 -6.762 1.00 95.94 182 VAL A C 1
ATOM 1470 O O . VAL A 1 182 ? 10.645 -4.226 -7.654 1.00 95.94 182 VAL A O 1
ATOM 1473 N N . ALA A 1 183 ? 11.299 -2.888 -5.973 1.00 96.06 183 ALA A N 1
ATOM 1474 C CA . ALA A 1 183 ? 12.721 -3.177 -6.139 1.00 96.06 183 ALA A CA 1
ATOM 1475 C C . ALA A 1 183 ? 13.064 -4.649 -5.868 1.00 96.06 183 ALA A C 1
ATOM 1477 O O . ALA A 1 183 ? 13.844 -5.240 -6.607 1.00 96.06 183 ALA A O 1
ATOM 1478 N N . LEU A 1 184 ? 12.480 -5.258 -4.835 1.00 96.81 184 LEU A N 1
ATOM 1479 C CA . LEU A 1 184 ? 12.703 -6.664 -4.505 1.00 96.81 184 LEU A CA 1
ATOM 1480 C C . LEU A 1 184 ? 12.153 -7.592 -5.587 1.00 96.81 184 LEU A C 1
ATOM 1482 O O . LEU A 1 184 ? 12.849 -8.522 -5.985 1.00 96.81 184 LEU A O 1
ATOM 1486 N N . LEU A 1 185 ? 10.946 -7.317 -6.090 1.00 97.00 185 LEU A N 1
ATOM 1487 C CA . LEU A 1 185 ? 10.358 -8.071 -7.196 1.00 97.00 185 LEU A CA 1
ATOM 1488 C C . LEU A 1 185 ? 11.265 -7.994 -8.429 1.00 97.00 185 LEU A C 1
ATOM 1490 O O . LEU A 1 185 ? 11.643 -9.033 -8.963 1.00 97.00 185 LEU A O 1
ATOM 1494 N N . ALA A 1 186 ? 11.716 -6.792 -8.801 1.00 95.69 186 ALA A N 1
ATOM 1495 C CA . ALA A 1 186 ? 12.617 -6.605 -9.936 1.00 95.69 186 ALA A CA 1
ATOM 1496 C C . ALA A 1 186 ? 13.993 -7.262 -9.747 1.00 95.69 186 ALA A C 1
ATOM 1498 O O . ALA A 1 186 ? 14.534 -7.846 -10.686 1.00 95.69 186 ALA A O 1
ATOM 1499 N N . ALA A 1 187 ? 14.546 -7.215 -8.531 1.00 93.88 187 ALA A N 1
ATOM 1500 C CA . ALA A 1 187 ? 15.821 -7.846 -8.199 1.00 93.88 187 ALA A CA 1
ATOM 1501 C C . ALA A 1 187 ? 15.745 -9.381 -8.186 1.00 93.88 187 ALA A C 1
ATOM 1503 O O . ALA A 1 187 ? 16.774 -10.031 -8.393 1.00 93.88 187 ALA A O 1
ATOM 1504 N N . SER A 1 188 ? 14.556 -9.935 -7.927 1.00 93.50 188 SER A N 1
ATOM 1505 C CA . SER A 1 188 ? 14.277 -11.375 -7.936 1.00 93.50 188 SER A CA 1
ATOM 1506 C C . SER A 1 188 ? 13.863 -11.922 -9.303 1.00 93.50 188 SER A C 1
ATOM 1508 O O . SER A 1 188 ? 13.829 -13.138 -9.486 1.00 93.50 188 SER A O 1
ATOM 1510 N N . ASP A 1 189 ? 13.549 -11.044 -10.256 1.00 90.44 189 ASP A N 1
ATOM 1511 C CA . ASP A 1 189 ? 13.044 -11.434 -11.566 1.00 90.44 189 ASP A CA 1
ATOM 1512 C C . ASP A 1 189 ? 14.168 -12.062 -12.422 1.00 90.44 189 ASP A C 1
ATOM 1514 O O . ASP A 1 189 ? 15.245 -11.469 -12.572 1.00 90.44 189 ASP A O 1
ATOM 1518 N N . PRO A 1 190 ? 13.954 -13.270 -12.984 1.00 84.44 190 PRO A N 1
ATOM 1519 C CA . PRO A 1 190 ? 14.981 -13.981 -13.740 1.00 84.44 190 PRO A CA 1
ATOM 1520 C C . PRO A 1 190 ? 15.386 -13.263 -15.033 1.00 84.44 190 PRO A C 1
ATOM 1522 O O . PRO A 1 190 ? 16.533 -13.425 -15.458 1.00 84.44 190 PRO A O 1
ATOM 1525 N N . TYR A 1 191 ? 14.485 -12.462 -15.612 1.00 82.62 191 TYR A N 1
ATOM 1526 C CA . TYR A 1 191 ? 14.684 -11.717 -16.857 1.00 82.62 191 TYR A CA 1
ATOM 1527 C C . TYR A 1 191 ? 15.388 -10.376 -16.646 1.00 82.62 191 TYR A C 1
ATOM 1529 O O . TYR A 1 191 ? 15.750 -9.711 -17.616 1.00 82.62 191 TYR A O 1
ATOM 1537 N N . THR A 1 192 ? 15.600 -9.961 -15.396 1.00 77.38 192 THR A N 1
ATOM 1538 C CA . THR A 1 192 ? 16.420 -8.791 -15.081 1.00 77.38 192 THR A CA 1
ATOM 1539 C C . THR A 1 192 ? 17.898 -9.172 -15.231 1.00 77.38 192 THR A C 1
ATOM 1541 O O . THR A 1 192 ? 18.620 -9.422 -14.260 1.00 77.38 192 THR A O 1
ATOM 1544 N N . GLU A 1 193 ? 18.363 -9.264 -16.477 1.00 62.19 193 GLU A N 1
ATOM 1545 C CA . GLU A 1 193 ? 19.776 -9.413 -16.840 1.00 62.19 193 GLU A CA 1
ATOM 1546 C C . GLU A 1 193 ? 20.475 -8.050 -16.808 1.00 62.19 193 GLU A C 1
ATOM 1548 O O . GLU A 1 193 ? 20.927 -7.508 -17.810 1.00 62.19 193 GLU A O 1
ATOM 1553 N N . SER A 1 194 ? 20.561 -7.458 -15.621 1.00 53.88 194 SER A N 1
ATOM 1554 C CA . SER A 1 194 ? 21.430 -6.306 -15.379 1.00 53.88 194 SER A CA 1
ATOM 1555 C C . SER A 1 194 ? 22.698 -6.730 -14.646 1.00 53.88 194 SER A C 1
ATOM 1557 O O . SER A 1 194 ? 23.120 -6.065 -13.699 1.00 53.88 194 SER A O 1
ATOM 1559 N N . ASP A 1 195 ? 23.313 -7.837 -15.080 1.00 50.91 195 ASP A N 1
ATOM 1560 C CA . ASP A 1 195 ? 24.737 -8.028 -14.820 1.00 50.91 195 ASP A CA 1
ATOM 1561 C C . ASP A 1 195 ? 25.488 -7.367 -15.983 1.00 50.91 195 ASP A C 1
ATOM 1563 O O . ASP A 1 195 ? 25.460 -7.882 -17.104 1.00 50.91 195 ASP A O 1
ATOM 1567 N N . PRO A 1 196 ? 26.083 -6.174 -15.792 1.00 53.28 196 PRO A N 1
ATOM 1568 C CA . PRO A 1 196 ? 26.949 -5.619 -16.813 1.00 53.28 196 PRO A CA 1
ATOM 1569 C C . PRO A 1 196 ? 28.055 -6.642 -17.047 1.00 53.28 196 PRO A C 1
ATOM 1571 O O . PRO A 1 196 ? 28.811 -6.946 -16.123 1.00 53.28 196 PRO A O 1
ATOM 1574 N N . GLN A 1 197 ? 28.136 -7.175 -18.271 1.00 50.06 197 GLN A N 1
ATOM 1575 C CA . GLN A 1 197 ? 29.268 -7.986 -18.706 1.00 50.06 197 GLN A CA 1
ATOM 1576 C C . GLN A 1 197 ? 30.552 -7.355 -18.144 1.00 50.06 197 GLN A C 1
ATOM 1578 O O . GLN A 1 197 ? 30.779 -6.156 -18.363 1.00 50.06 197 GLN A O 1
ATOM 1583 N N . PRO A 1 198 ? 31.346 -8.096 -17.349 1.00 50.78 198 PRO A N 1
ATOM 1584 C CA . PRO A 1 198 ? 32.534 -7.543 -16.729 1.00 50.78 198 PRO A CA 1
ATOM 1585 C C . PRO A 1 198 ? 33.429 -7.033 -17.851 1.00 50.78 198 PRO A C 1
ATOM 1587 O O . PRO A 1 198 ? 33.895 -7.815 -18.677 1.00 50.78 198 PRO A O 1
ATOM 1590 N N . ARG A 1 199 ? 33.643 -5.714 -17.902 1.00 52.56 199 ARG A N 1
ATOM 1591 C CA . ARG A 1 199 ? 34.586 -5.128 -18.853 1.00 52.56 199 ARG A CA 1
ATOM 1592 C C . ARG A 1 199 ? 35.930 -5.846 -18.665 1.00 52.56 199 ARG A C 1
ATOM 1594 O O . ARG A 1 199 ? 36.432 -5.854 -17.533 1.00 52.56 199 ARG A O 1
ATOM 1601 N N . PRO A 1 200 ? 36.500 -6.467 -19.711 1.00 47.00 200 PRO A N 1
ATOM 1602 C CA . PRO A 1 200 ? 37.784 -7.142 -19.596 1.00 47.00 200 PRO A CA 1
ATOM 1603 C C . PRO A 1 200 ? 38.840 -6.093 -19.221 1.00 47.00 200 PRO A C 1
ATOM 1605 O O . PRO A 1 200 ? 39.103 -5.179 -19.994 1.00 47.00 200 PRO A O 1
ATOM 1608 N N . GLY A 1 201 ? 39.376 -6.169 -17.996 1.00 57.72 201 GLY A N 1
ATOM 1609 C CA . GLY A 1 201 ? 40.442 -5.275 -17.516 1.00 57.72 201 GLY A CA 1
ATOM 1610 C C . GLY A 1 201 ? 40.301 -4.718 -16.093 1.00 57.72 201 GLY A C 1
ATOM 1611 O O . GLY A 1 201 ? 41.250 -4.123 -15.594 1.00 57.72 201 GLY A O 1
ATOM 1612 N N . SER A 1 202 ? 39.172 -4.904 -15.397 1.00 50.59 202 SER A N 1
ATOM 1613 C CA . SER A 1 202 ? 39.045 -4.465 -13.993 1.00 50.59 202 SER A CA 1
ATOM 1614 C C . SER A 1 202 ? 39.484 -5.570 -13.022 1.00 50.59 202 SER A C 1
ATOM 1616 O O . SER A 1 202 ? 38.728 -6.490 -12.716 1.00 50.59 202 SER A O 1
ATOM 1618 N N . THR A 1 203 ? 40.730 -5.497 -12.553 1.00 52.84 203 THR A N 1
ATOM 1619 C CA . THR A 1 203 ? 41.355 -6.460 -11.624 1.00 52.84 203 THR A CA 1
ATOM 1620 C C . THR A 1 203 ? 41.229 -6.085 -10.142 1.00 52.84 203 THR A C 1
ATOM 1622 O O . THR A 1 203 ? 41.749 -6.798 -9.288 1.00 52.84 203 THR A O 1
ATOM 1625 N N . ALA A 1 204 ? 40.501 -5.021 -9.790 1.00 50.59 204 ALA A N 1
ATOM 1626 C CA . ALA A 1 204 ? 40.364 -4.578 -8.403 1.00 50.59 204 ALA A CA 1
ATOM 1627 C C . ALA A 1 204 ? 38.901 -4.629 -7.921 1.00 50.59 204 ALA A C 1
ATOM 1629 O O . ALA A 1 204 ? 38.036 -3.949 -8.460 1.00 50.59 204 ALA A O 1
ATOM 1630 N N . ALA A 1 205 ? 38.669 -5.412 -6.858 1.00 47.56 205 ALA A N 1
ATOM 1631 C CA . ALA A 1 205 ? 37.444 -5.502 -6.046 1.00 47.56 205 ALA A CA 1
ATOM 1632 C C . ALA A 1 205 ? 36.249 -6.308 -6.609 1.00 47.56 205 ALA A C 1
ATOM 1634 O O . ALA A 1 205 ? 35.112 -5.847 -6.624 1.00 47.56 205 ALA A O 1
ATOM 1635 N N . ARG A 1 206 ? 36.468 -7.581 -6.966 1.00 50.94 206 ARG A N 1
ATOM 1636 C CA . ARG A 1 206 ? 35.399 -8.524 -7.359 1.00 50.94 206 ARG A CA 1
ATOM 1637 C C . ARG A 1 206 ? 35.097 -9.577 -6.276 1.00 50.94 206 ARG A C 1
ATOM 1639 O O . ARG A 1 206 ? 35.177 -10.774 -6.529 1.00 50.94 206 ARG A O 1
ATOM 1646 N N . ARG A 1 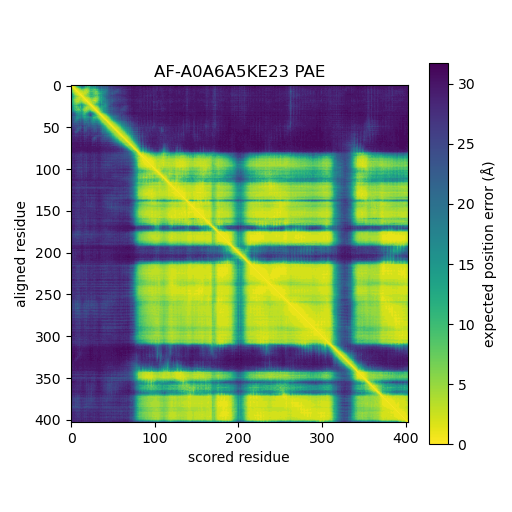207 ? 34.789 -9.138 -5.045 1.00 44.72 207 ARG A N 1
ATOM 1647 C CA . ARG A 1 207 ? 34.415 -10.030 -3.915 1.00 44.72 207 ARG A CA 1
ATOM 1648 C C . ARG A 1 207 ? 33.022 -9.812 -3.316 1.00 44.72 207 ARG A C 1
ATOM 1650 O O . ARG A 1 207 ? 32.654 -10.535 -2.397 1.00 44.72 207 ARG A O 1
ATOM 1657 N N . HIS A 1 208 ? 32.207 -8.919 -3.867 1.00 48.75 208 HIS A N 1
ATOM 1658 C CA . HIS A 1 208 ? 30.767 -8.970 -3.623 1.00 48.75 208 HIS A CA 1
ATOM 1659 C C . HIS A 1 208 ? 30.142 -9.778 -4.752 1.00 48.75 208 HIS A C 1
ATOM 1661 O O . HIS A 1 208 ? 29.831 -9.235 -5.808 1.00 48.75 208 HIS A O 1
ATOM 1667 N N . SER A 1 209 ? 30.038 -11.100 -4.566 1.00 49.41 209 SER A N 1
ATOM 1668 C CA . SER A 1 209 ? 29.213 -11.915 -5.455 1.00 49.41 209 SER A CA 1
ATOM 1669 C C . SER A 1 209 ? 27.822 -11.292 -5.460 1.00 49.41 209 SER A C 1
ATOM 1671 O O . SER A 1 209 ? 27.202 -11.192 -4.398 1.00 49.41 209 SER A O 1
ATOM 1673 N N . THR A 1 210 ? 27.368 -10.854 -6.627 1.00 54.97 210 THR A N 1
ATOM 1674 C CA . THR A 1 210 ? 26.037 -10.321 -6.907 1.00 54.97 210 THR A CA 1
ATOM 1675 C C . THR A 1 210 ? 25.008 -11.434 -6.716 1.00 54.97 210 THR A C 1
ATOM 1677 O O . THR A 1 210 ? 24.442 -11.966 -7.666 1.00 54.97 210 THR A O 1
ATOM 1680 N N . LYS A 1 211 ? 24.798 -11.860 -5.465 1.00 65.12 211 LYS A N 1
ATOM 1681 C CA . LYS A 1 211 ? 23.758 -12.830 -5.134 1.00 65.12 211 LYS A CA 1
ATOM 1682 C C . LYS A 1 211 ? 22.437 -12.175 -5.502 1.00 65.12 211 LYS A C 1
ATOM 1684 O O . LYS A 1 211 ? 22.034 -11.197 -4.877 1.00 65.12 211 LYS A O 1
ATOM 1689 N N . ARG A 1 212 ? 21.795 -12.698 -6.550 1.00 71.00 212 ARG A N 1
ATOM 1690 C CA . ARG A 1 212 ? 20.414 -12.355 -6.888 1.00 71.00 212 ARG A CA 1
ATOM 1691 C C . ARG A 1 212 ? 19.586 -12.444 -5.611 1.00 71.00 212 ARG A C 1
ATOM 1693 O O . ARG A 1 212 ? 19.707 -13.401 -4.843 1.00 71.00 212 ARG A O 1
ATOM 1700 N N . THR A 1 213 ? 18.781 -11.420 -5.362 1.00 80.50 213 THR A N 1
ATOM 1701 C CA . THR A 1 213 ? 17.888 -11.409 -4.210 1.00 80.50 213 THR A CA 1
ATOM 1702 C C . THR A 1 213 ? 16.802 -12.446 -4.461 1.00 80.50 213 THR A C 1
ATOM 1704 O O . THR A 1 213 ? 15.879 -12.211 -5.232 1.00 80.50 213 THR A O 1
ATOM 1707 N N . HIS A 1 214 ? 16.921 -13.619 -3.847 1.00 87.12 214 HIS A N 1
ATOM 1708 C CA . HIS A 1 214 ? 15.918 -14.669 -3.980 1.00 87.12 214 HIS A CA 1
ATOM 1709 C C . HIS A 1 214 ? 14.785 -14.428 -2.983 1.00 87.12 214 HIS A C 1
ATOM 1711 O O . HIS A 1 214 ? 14.923 -14.696 -1.789 1.00 87.12 214 HIS A O 1
ATOM 1717 N N . LEU A 1 215 ? 13.651 -13.929 -3.477 1.00 94.06 215 LEU A N 1
ATOM 1718 C CA . LEU A 1 215 ? 12.406 -13.951 -2.717 1.00 94.06 215 LEU A CA 1
ATOM 1719 C C . LEU A 1 215 ? 11.830 -15.366 -2.723 1.00 94.06 215 LEU A C 1
ATOM 1721 O O . LEU A 1 215 ? 11.767 -16.027 -3.758 1.00 94.06 215 LEU A O 1
ATOM 1725 N N . THR A 1 216 ? 11.342 -15.818 -1.570 1.00 95.50 216 THR A N 1
ATOM 1726 C CA . THR A 1 216 ? 10.518 -17.032 -1.527 1.00 95.50 216 THR A CA 1
ATOM 1727 C C . THR A 1 216 ? 9.207 -16.811 -2.302 1.00 95.50 216 THR A C 1
ATOM 1729 O O . THR A 1 216 ? 8.716 -15.678 -2.347 1.00 95.50 216 THR A O 1
ATOM 1732 N N . PRO A 1 217 ? 8.567 -17.862 -2.851 1.00 96.31 217 PRO A N 1
ATOM 1733 C CA . PRO A 1 217 ? 7.301 -17.709 -3.573 1.00 96.31 217 PRO A CA 1
ATOM 1734 C C . PRO A 1 217 ? 6.193 -17.041 -2.742 1.00 96.31 217 PRO A C 1
ATOM 1736 O O . PRO A 1 217 ? 5.379 -16.286 -3.271 1.00 96.31 217 PRO A O 1
ATOM 1739 N N . SER A 1 218 ? 6.155 -17.279 -1.424 1.00 97.00 218 SER A N 1
ATOM 1740 C CA . SER A 1 218 ? 5.172 -16.643 -0.539 1.00 97.00 218 SER A CA 1
ATOM 1741 C C . SER A 1 218 ? 5.470 -15.159 -0.300 1.00 97.00 218 SER A C 1
ATOM 1743 O O . SER A 1 218 ? 4.529 -14.369 -0.259 1.00 97.00 218 SER A O 1
ATOM 1745 N N . ALA A 1 219 ? 6.745 -14.772 -0.187 1.00 97.06 219 ALA A N 1
ATOM 1746 C CA . ALA A 1 219 ? 7.162 -13.372 -0.088 1.00 97.06 219 ALA A CA 1
ATOM 1747 C C . ALA A 1 219 ? 6.876 -12.611 -1.390 1.00 97.06 219 ALA A C 1
ATOM 1749 O O . ALA A 1 219 ? 6.312 -11.521 -1.352 1.00 97.06 219 ALA A O 1
ATOM 1750 N N . HIS A 1 220 ? 7.181 -13.220 -2.541 1.00 97.19 220 HIS A N 1
ATOM 1751 C CA . HIS A 1 220 ? 6.837 -12.668 -3.850 1.00 97.19 220 HIS A CA 1
ATOM 1752 C C . HIS A 1 220 ? 5.327 -12.422 -3.957 1.00 97.19 220 HIS A C 1
ATOM 1754 O O . HIS A 1 220 ? 4.904 -11.313 -4.270 1.00 97.19 220 HIS A O 1
ATOM 1760 N N . ARG A 1 221 ? 4.501 -13.423 -3.614 1.00 97.81 221 ARG A N 1
ATOM 1761 C CA . ARG A 1 221 ? 3.036 -13.289 -3.592 1.00 97.81 221 ARG A CA 1
ATOM 1762 C C . ARG A 1 221 ? 2.582 -12.148 -2.683 1.00 97.81 221 ARG A C 1
ATOM 1764 O O . ARG A 1 221 ? 1.734 -11.367 -3.090 1.00 97.81 221 ARG A O 1
ATOM 1771 N N . PHE A 1 222 ? 3.146 -12.034 -1.482 1.00 97.75 222 PHE A N 1
ATOM 1772 C CA . PHE A 1 222 ? 2.810 -10.959 -0.547 1.00 97.75 222 PHE A CA 1
ATOM 1773 C C . PHE A 1 222 ? 3.088 -9.573 -1.144 1.00 97.75 222 PHE A C 1
ATOM 1775 O O . PHE A 1 222 ? 2.197 -8.724 -1.153 1.00 97.75 222 PHE A O 1
ATOM 1782 N N . CYS A 1 223 ? 4.282 -9.372 -1.714 1.00 97.50 223 CYS A N 1
ATOM 1783 C CA . CYS A 1 223 ? 4.658 -8.130 -2.391 1.00 97.50 223 CYS A CA 1
ATOM 1784 C C . CYS A 1 223 ? 3.713 -7.808 -3.558 1.00 97.50 223 CYS A C 1
ATOM 1786 O O . CYS A 1 223 ? 3.191 -6.697 -3.636 1.00 97.50 223 CYS A O 1
ATOM 1788 N N . THR A 1 224 ? 3.459 -8.775 -4.447 1.00 97.75 224 THR A N 1
ATOM 1789 C CA . THR A 1 224 ? 2.580 -8.586 -5.612 1.00 97.75 224 THR A CA 1
ATOM 1790 C C . THR A 1 224 ? 1.154 -8.232 -5.192 1.00 97.75 224 THR A C 1
ATOM 1792 O O . THR A 1 224 ? 0.573 -7.303 -5.743 1.00 97.75 224 THR A O 1
ATOM 1795 N N . GLN A 1 225 ? 0.597 -8.925 -4.198 1.00 97.94 225 GLN A N 1
ATOM 1796 C CA . GLN A 1 225 ? -0.784 -8.707 -3.755 1.00 97.94 225 GLN A CA 1
ATOM 1797 C C . GLN A 1 225 ? -0.957 -7.368 -3.036 1.00 97.94 225 GLN A C 1
ATOM 1799 O O . GLN A 1 225 ? -1.971 -6.703 -3.231 1.00 97.94 225 GLN A O 1
ATOM 1804 N N . TYR A 1 226 ? 0.051 -6.915 -2.281 1.00 96.38 226 TYR A N 1
ATOM 1805 C CA . TYR A 1 226 ? 0.037 -5.560 -1.728 1.00 96.38 226 TYR A CA 1
ATOM 1806 C C . TYR A 1 226 ? 0.011 -4.499 -2.832 1.00 96.38 226 TYR A C 1
ATOM 1808 O O . TYR A 1 226 ? -0.802 -3.579 -2.791 1.00 96.38 226 TYR A O 1
ATOM 1816 N N . LEU A 1 227 ? 0.877 -4.634 -3.843 1.00 95.75 227 LEU A N 1
ATOM 1817 C CA . LEU A 1 227 ? 0.911 -3.696 -4.968 1.00 95.75 227 LEU A CA 1
ATOM 1818 C C . LEU A 1 227 ? -0.394 -3.735 -5.779 1.00 95.75 227 LEU A C 1
ATOM 1820 O O . LEU A 1 227 ? -0.873 -2.683 -6.188 1.00 95.75 227 LEU A O 1
ATOM 1824 N N . GLY A 1 228 ? -1.008 -4.909 -5.948 1.00 95.81 228 GLY A N 1
ATOM 1825 C CA . GLY A 1 228 ? -2.328 -5.048 -6.568 1.00 95.81 228 GLY A CA 1
ATOM 1826 C C . GLY A 1 228 ? -3.425 -4.317 -5.790 1.00 95.81 228 GLY A C 1
ATOM 1827 O O . GLY A 1 228 ? -4.183 -3.551 -6.377 1.00 95.81 228 GLY A O 1
ATOM 1828 N N . ALA A 1 229 ? -3.456 -4.466 -4.463 1.00 94.88 229 ALA A N 1
ATOM 1829 C CA . ALA A 1 229 ? -4.386 -3.743 -3.595 1.00 94.88 229 ALA A CA 1
ATOM 1830 C C . ALA A 1 229 ? -4.198 -2.214 -3.658 1.00 94.88 229 ALA A C 1
ATOM 1832 O O . ALA A 1 229 ? -5.177 -1.468 -3.658 1.00 94.88 229 ALA A O 1
ATOM 1833 N N . MET A 1 230 ? -2.950 -1.739 -3.751 1.00 91.88 230 MET A N 1
ATOM 1834 C CA . MET A 1 230 ? -2.640 -0.319 -3.970 1.00 91.88 230 MET A CA 1
ATOM 1835 C C . MET A 1 230 ? -3.160 0.176 -5.328 1.00 91.88 230 MET A C 1
ATOM 1837 O O . MET A 1 230 ? -3.715 1.271 -5.416 1.00 91.88 230 MET A O 1
ATOM 1841 N N . LEU A 1 231 ? -2.982 -0.620 -6.388 1.00 92.94 231 LEU A N 1
ATOM 1842 C CA . LEU A 1 231 ? -3.449 -0.276 -7.732 1.00 92.94 231 LEU A CA 1
ATOM 1843 C C . LEU A 1 231 ? -4.972 -0.232 -7.817 1.00 92.94 231 LEU A C 1
ATOM 1845 O O . LEU A 1 231 ? -5.496 0.735 -8.361 1.00 92.94 231 LEU A O 1
ATOM 1849 N N . GLU A 1 232 ? -5.668 -1.215 -7.243 1.00 93.12 232 GLU A N 1
ATOM 1850 C CA . GLU A 1 232 ? -7.131 -1.190 -7.125 1.00 93.12 232 GLU A CA 1
ATOM 1851 C C . GLU A 1 232 ? -7.579 0.062 -6.372 1.00 93.12 232 GLU A C 1
ATOM 1853 O O . GLU A 1 232 ? -8.402 0.817 -6.872 1.00 93.12 232 GLU A O 1
ATOM 1858 N N . HIS A 1 233 ? -6.979 0.354 -5.214 1.00 90.00 233 HIS A N 1
ATOM 1859 C CA . HIS A 1 233 ? -7.346 1.537 -4.441 1.00 90.00 233 HIS A CA 1
ATOM 1860 C C . HIS A 1 233 ? -7.231 2.844 -5.234 1.00 90.00 233 HIS A C 1
ATOM 1862 O O . HIS A 1 233 ? -8.041 3.746 -5.047 1.00 90.00 233 HIS A O 1
ATOM 1868 N N . HIS A 1 234 ? -6.199 2.965 -6.066 1.00 87.31 234 HIS A N 1
ATOM 1869 C CA . HIS A 1 234 ? -5.929 4.186 -6.814 1.00 87.31 234 HIS A CA 1
ATOM 1870 C C . HIS A 1 234 ? -6.770 4.306 -8.088 1.00 87.31 234 HIS A C 1
ATOM 1872 O O . HIS A 1 234 ? -7.225 5.399 -8.408 1.00 87.31 234 HIS A O 1
ATOM 1878 N N . ASN A 1 235 ? -6.942 3.208 -8.823 1.00 89.62 235 ASN A N 1
ATOM 1879 C CA . ASN A 1 235 ? -7.561 3.229 -10.149 1.00 89.62 235 ASN A CA 1
ATOM 1880 C C . ASN A 1 235 ? -9.064 2.919 -10.097 1.00 89.62 235 ASN A C 1
ATOM 1882 O O . ASN A 1 235 ? -9.814 3.407 -10.933 1.00 89.62 235 ASN A O 1
ATOM 1886 N N . GLU A 1 236 ? -9.503 2.145 -9.104 1.00 91.06 236 GLU A N 1
ATOM 1887 C CA . GLU A 1 236 ? -10.885 1.698 -8.920 1.00 91.06 236 GLU A CA 1
ATOM 1888 C C . GLU A 1 236 ? -11.268 1.769 -7.429 1.00 91.06 236 GLU A C 1
ATOM 1890 O O . GLU A 1 236 ? -11.472 0.752 -6.760 1.00 91.06 236 GLU A O 1
ATOM 1895 N N . PRO A 1 237 ? -11.365 2.977 -6.846 1.00 86.81 237 PRO A N 1
ATOM 1896 C CA . PRO A 1 237 ? -11.487 3.143 -5.399 1.00 86.81 237 PRO A CA 1
ATOM 1897 C C . PRO A 1 237 ? -12.808 2.614 -4.808 1.00 86.81 237 PRO A C 1
ATOM 1899 O O . PRO A 1 237 ? -12.911 2.496 -3.582 1.00 86.81 237 PRO A O 1
ATOM 1902 N N . HIS A 1 238 ? -13.788 2.276 -5.650 1.00 88.50 238 HIS A N 1
ATOM 1903 C CA . HIS A 1 238 ? -15.067 1.653 -5.283 1.00 88.50 238 HIS A CA 1
ATOM 1904 C C . HIS A 1 238 ? -15.043 0.115 -5.370 1.00 88.50 238 HIS A C 1
ATOM 1906 O O . HIS A 1 238 ? -15.954 -0.538 -4.869 1.00 88.50 238 HIS A O 1
ATOM 1912 N N . THR A 1 239 ? -13.998 -0.472 -5.963 1.00 91.62 239 THR A N 1
ATOM 1913 C CA . THR A 1 239 ? -13.773 -1.923 -6.006 1.00 91.62 239 THR A CA 1
ATOM 1914 C C . THR A 1 239 ? -12.906 -2.334 -4.821 1.00 91.62 239 THR A C 1
ATOM 1916 O O . THR A 1 239 ? -11.931 -1.657 -4.498 1.00 91.62 239 THR A O 1
ATOM 1919 N N . PHE A 1 240 ? -13.238 -3.435 -4.145 1.00 93.12 240 PHE A N 1
ATOM 1920 C CA . PHE A 1 240 ? -12.563 -3.835 -2.899 1.00 93.12 240 PHE A CA 1
ATOM 1921 C C . PHE A 1 240 ? -11.847 -5.189 -2.973 1.00 93.12 240 PHE A C 1
ATOM 1923 O O . PHE A 1 240 ? -11.191 -5.592 -2.016 1.00 93.12 240 PHE A O 1
ATOM 1930 N N . SER A 1 241 ? -11.971 -5.915 -4.079 1.00 95.94 241 SER A N 1
ATOM 1931 C CA . SER A 1 241 ? -11.576 -7.319 -4.204 1.00 95.94 241 SER A CA 1
ATOM 1932 C C . SER A 1 241 ? -10.100 -7.581 -3.884 1.00 95.94 241 SER A C 1
ATOM 1934 O O . SER A 1 241 ? -9.788 -8.467 -3.081 1.00 95.94 241 SER A O 1
ATOM 1936 N N . ALA A 1 242 ? -9.184 -6.818 -4.476 1.00 95.75 242 ALA A N 1
ATOM 1937 C CA . ALA A 1 242 ? -7.746 -6.949 -4.274 1.00 95.75 242 ALA A CA 1
ATOM 1938 C C . ALA A 1 242 ? -7.332 -6.489 -2.872 1.00 95.75 242 ALA A C 1
ATOM 1940 O O . ALA A 1 242 ? -6.520 -7.159 -2.225 1.00 95.75 242 ALA A O 1
ATOM 1941 N N . ARG A 1 243 ? -7.916 -5.397 -2.361 1.00 95.12 243 ARG A N 1
ATOM 1942 C CA . ARG A 1 243 ? -7.691 -4.937 -0.979 1.00 95.12 243 ARG A CA 1
ATOM 1943 C C . ARG A 1 243 ? -8.120 -5.983 0.047 1.00 95.12 243 ARG A C 1
ATOM 1945 O O . ARG A 1 243 ? -7.340 -6.320 0.939 1.00 95.12 243 ARG A O 1
ATOM 1952 N N . GLU A 1 244 ? -9.310 -6.551 -0.113 1.00 96.12 244 GLU A N 1
ATOM 1953 C CA . GLU A 1 244 ? -9.852 -7.604 0.754 1.00 96.12 244 GLU A CA 1
ATOM 1954 C C . GLU A 1 244 ? -9.041 -8.900 0.660 1.00 96.12 244 GLU A C 1
ATOM 1956 O O . GLU A 1 244 ? -8.763 -9.572 1.660 1.00 96.12 244 GLU A O 1
ATOM 1961 N N . PHE A 1 245 ? -8.615 -9.269 -0.549 1.00 97.38 245 PHE A N 1
ATOM 1962 C CA . PHE A 1 245 ? -7.719 -10.402 -0.742 1.00 97.38 245 PHE A CA 1
ATOM 1963 C C . PHE A 1 245 ? -6.379 -10.189 -0.027 1.00 97.38 245 PHE A C 1
ATOM 1965 O O . PHE A 1 245 ? -5.914 -11.082 0.689 1.00 97.38 245 PHE A O 1
ATOM 1972 N N . PHE A 1 246 ? -5.786 -9.001 -0.157 1.00 97.38 246 PHE A N 1
ATOM 1973 C CA . PHE A 1 246 ? -4.537 -8.681 0.518 1.00 97.38 246 PHE A CA 1
ATOM 1974 C C . PHE A 1 246 ? -4.677 -8.706 2.043 1.00 97.38 246 PHE A C 1
ATOM 1976 O O . PHE A 1 246 ? -3.811 -9.271 2.704 1.00 97.38 246 PHE A O 1
ATOM 1983 N N . ILE A 1 247 ? -5.753 -8.160 2.617 1.00 96.25 247 ILE A N 1
ATOM 1984 C CA . ILE A 1 247 ? -5.955 -8.164 4.078 1.00 96.25 247 ILE A CA 1
ATOM 1985 C C . ILE A 1 247 ? -6.041 -9.599 4.614 1.00 96.25 247 ILE A C 1
ATOM 1987 O O . ILE A 1 247 ? -5.401 -9.923 5.619 1.00 96.25 247 ILE A O 1
ATOM 1991 N N . ARG A 1 248 ? -6.747 -10.491 3.908 1.00 96.44 248 ARG A N 1
ATOM 1992 C CA . ARG A 1 248 ? -6.794 -11.922 4.255 1.00 96.44 248 ARG A CA 1
ATOM 1993 C C . ARG A 1 248 ? -5.414 -12.574 4.176 1.00 96.44 248 ARG A C 1
ATOM 1995 O O . ARG A 1 248 ? -5.020 -13.277 5.104 1.00 96.44 248 ARG A O 1
ATOM 2002 N N . LEU A 1 249 ? -4.653 -12.305 3.112 1.00 96.62 249 LEU A N 1
ATOM 2003 C CA . LEU A 1 249 ? -3.273 -12.783 2.977 1.00 96.62 249 LEU A CA 1
ATOM 2004 C C . LEU A 1 249 ? -2.354 -12.215 4.073 1.00 96.62 249 LEU A C 1
ATOM 2006 O O . LEU A 1 249 ? -1.475 -12.915 4.577 1.00 96.62 249 LEU A O 1
ATOM 2010 N N . TYR A 1 250 ? -2.539 -10.954 4.455 1.00 95.81 250 TYR A N 1
ATOM 2011 C CA . TYR A 1 250 ? -1.781 -10.304 5.517 1.00 95.81 250 TYR A CA 1
ATOM 2012 C C . TYR A 1 250 ? -1.993 -11.007 6.856 1.00 95.81 250 TYR A C 1
ATOM 2014 O O . TYR A 1 250 ? -1.007 -11.359 7.502 1.00 95.81 250 TYR A O 1
ATOM 2022 N N . LYS A 1 251 ? -3.252 -11.269 7.224 1.00 93.75 251 LYS A N 1
ATOM 2023 C CA . LYS A 1 251 ? -3.637 -12.002 8.438 1.00 93.75 251 LYS A CA 1
ATOM 2024 C C . LYS A 1 251 ? -3.096 -13.429 8.473 1.00 93.75 251 LYS A C 1
ATOM 2026 O O . LYS A 1 251 ? -2.566 -13.849 9.495 1.00 93.75 251 LYS A O 1
ATOM 2031 N N . SER A 1 252 ? -3.210 -14.163 7.365 1.00 94.31 252 SER A N 1
ATOM 2032 C CA . SER A 1 252 ? -2.886 -15.596 7.336 1.00 94.31 252 SER A CA 1
ATOM 2033 C C . SER A 1 252 ? -1.411 -15.913 7.074 1.00 94.31 252 SER A C 1
ATOM 2035 O O . SER A 1 252 ? -0.956 -17.020 7.356 1.00 94.31 252 SER A O 1
ATOM 2037 N N . SER A 1 253 ? -0.643 -14.980 6.508 1.00 94.69 253 SER A N 1
ATOM 2038 C CA . SER A 1 253 ? 0.781 -15.196 6.219 1.00 94.69 253 SER A CA 1
ATOM 2039 C C . SER A 1 253 ? 1.664 -14.906 7.433 1.00 94.69 253 SER A C 1
ATOM 2041 O O . SER A 1 253 ? 1.220 -14.301 8.392 1.00 94.69 253 SER A O 1
ATOM 2043 N N . ARG A 1 254 ? 2.965 -15.218 7.378 1.00 94.19 254 ARG A N 1
ATOM 2044 C CA . ARG A 1 254 ? 3.954 -14.714 8.361 1.00 94.19 254 ARG A CA 1
ATOM 2045 C C . ARG A 1 254 ? 4.513 -13.324 8.031 1.00 94.19 254 ARG A C 1
ATOM 2047 O O . ARG A 1 254 ? 5.180 -12.712 8.854 1.00 94.19 254 ARG A O 1
ATOM 2054 N N . TRP A 1 255 ? 4.226 -12.812 6.832 1.00 95.75 255 TRP A N 1
ATOM 2055 C CA . TRP A 1 255 ? 4.871 -11.621 6.275 1.00 95.75 255 TRP A CA 1
ATOM 2056 C C . TRP A 1 255 ? 4.252 -10.305 6.750 1.00 95.75 255 TRP A C 1
ATOM 2058 O O . TRP A 1 255 ? 3.033 -10.148 6.736 1.00 95.75 255 TRP A O 1
ATOM 2068 N N . ASP A 1 256 ? 5.076 -9.346 7.148 1.00 93.56 256 ASP A N 1
ATOM 2069 C CA . ASP A 1 256 ? 4.642 -8.003 7.539 1.00 93.56 256 ASP A CA 1
ATOM 2070 C C . ASP A 1 256 ? 5.472 -6.924 6.837 1.00 93.56 256 ASP A C 1
ATOM 2072 O O . ASP A 1 256 ? 6.483 -7.184 6.174 1.00 93.56 256 ASP A O 1
ATOM 2076 N N . PHE A 1 257 ? 4.987 -5.697 6.957 1.00 92.81 257 PHE A N 1
ATOM 2077 C CA . PHE A 1 257 ? 5.619 -4.500 6.448 1.00 92.81 257 PHE A CA 1
ATOM 2078 C C . PHE A 1 257 ? 6.892 -4.169 7.215 1.00 92.81 257 PHE A C 1
ATOM 2080 O O . PHE A 1 257 ? 7.036 -4.445 8.407 1.00 92.81 257 PHE A O 1
ATOM 2087 N N . PHE A 1 258 ? 7.791 -3.464 6.541 1.00 91.44 258 PHE A N 1
ATOM 2088 C CA . PHE A 1 258 ? 8.914 -2.823 7.197 1.00 91.44 258 PHE A CA 1
ATOM 2089 C C . PHE A 1 258 ? 8.405 -1.624 8.011 1.00 91.44 258 PHE A C 1
ATOM 2091 O O . PHE A 1 258 ? 8.092 -0.568 7.454 1.00 91.44 258 PHE A O 1
ATOM 2098 N N . THR A 1 259 ? 8.289 -1.801 9.328 1.00 88.06 259 THR A N 1
ATOM 2099 C CA . THR A 1 259 ? 7.809 -0.770 10.270 1.00 88.06 259 THR A CA 1
ATOM 2100 C C . THR A 1 259 ? 8.948 0.003 10.930 1.00 88.06 259 THR A C 1
ATOM 2102 O O . THR A 1 259 ? 8.801 1.180 11.255 1.00 88.06 259 THR A O 1
ATOM 2105 N N . SER A 1 260 ? 10.093 -0.650 11.130 1.00 86.00 260 SER A N 1
ATOM 2106 C CA . SER A 1 260 ? 11.166 -0.153 11.990 1.00 86.00 260 SER A CA 1
ATOM 2107 C C . SER A 1 260 ? 12.446 0.034 11.188 1.00 86.00 260 SER A C 1
ATOM 2109 O O . SER A 1 260 ? 13.109 -0.926 10.810 1.00 86.00 260 SER A O 1
ATOM 2111 N N . PHE A 1 261 ? 12.806 1.295 10.954 1.00 89.00 261 PHE A N 1
ATOM 2112 C CA . PHE A 1 261 ? 14.087 1.678 10.366 1.00 89.00 261 PHE A CA 1
ATOM 2113 C C . PHE A 1 261 ? 14.837 2.586 11.334 1.00 89.00 261 PHE A C 1
ATOM 2115 O O . PHE A 1 261 ? 14.285 3.582 11.822 1.00 89.00 261 PHE A O 1
ATOM 2122 N N . ASN A 1 262 ? 16.112 2.293 11.571 1.00 93.75 262 ASN A N 1
ATOM 2123 C CA . ASN A 1 262 ? 16.977 3.204 12.310 1.00 93.75 262 ASN A CA 1
ATOM 2124 C C . ASN A 1 262 ? 17.301 4.459 11.471 1.00 93.75 262 ASN A C 1
ATOM 2126 O O . ASN A 1 262 ? 17.045 4.522 10.265 1.00 93.75 262 ASN A O 1
ATOM 2130 N N . SER A 1 263 ? 17.869 5.489 12.100 1.00 93.75 263 SER A N 1
ATOM 2131 C CA . SER A 1 263 ? 18.138 6.776 11.440 1.00 93.75 263 SER A CA 1
ATOM 2132 C C . SER A 1 263 ? 19.077 6.660 10.233 1.00 93.75 263 SER A C 1
ATOM 2134 O O . SER A 1 263 ? 18.890 7.364 9.238 1.00 93.75 263 SER A O 1
ATOM 2136 N N . ALA A 1 264 ? 20.060 5.756 10.284 1.00 95.38 264 ALA A N 1
ATOM 2137 C CA . ALA A 1 264 ? 20.982 5.522 9.175 1.00 95.38 264 ALA A CA 1
ATOM 2138 C C . ALA A 1 264 ? 20.271 4.854 7.986 1.00 95.38 264 ALA A C 1
ATOM 2140 O O . ALA A 1 264 ? 20.387 5.328 6.857 1.00 95.38 264 ALA A O 1
ATOM 2141 N N . GLN A 1 265 ? 19.463 3.823 8.242 1.00 94.50 265 GLN A N 1
ATOM 2142 C CA . GLN A 1 265 ? 18.645 3.138 7.237 1.00 94.50 265 GLN A CA 1
ATOM 2143 C C . GLN A 1 265 ? 17.642 4.095 6.583 1.00 94.50 265 GLN A C 1
ATOM 2145 O O . GLN A 1 265 ? 17.561 4.155 5.357 1.00 94.50 265 GLN A O 1
ATOM 2150 N N . LYS A 1 266 ? 16.952 4.922 7.382 1.00 92.50 266 LYS A N 1
ATOM 2151 C CA . LYS A 1 266 ? 16.058 5.979 6.875 1.00 92.50 266 LYS A CA 1
ATOM 2152 C C . LYS A 1 266 ? 16.796 6.946 5.950 1.00 92.50 266 LYS A C 1
ATOM 2154 O O . LYS A 1 266 ? 16.269 7.309 4.901 1.00 92.50 266 LYS A O 1
ATOM 2159 N N . LYS A 1 267 ? 18.018 7.358 6.310 1.00 93.75 267 LYS A N 1
ATOM 2160 C CA . LYS A 1 267 ? 18.850 8.240 5.475 1.00 93.75 267 LYS A CA 1
ATOM 2161 C C . LYS A 1 267 ? 19.241 7.569 4.155 1.00 93.75 267 LYS A C 1
ATOM 2163 O O . LYS A 1 267 ? 19.121 8.199 3.105 1.00 93.75 267 LYS A O 1
ATOM 2168 N N . LEU A 1 268 ? 19.676 6.308 4.197 1.00 94.50 268 LEU A N 1
ATOM 2169 C CA . LEU A 1 268 ? 20.046 5.543 3.001 1.00 94.50 268 LEU A CA 1
ATOM 2170 C C . LEU A 1 268 ? 18.864 5.376 2.052 1.00 94.50 268 LEU A C 1
ATOM 2172 O O . LEU A 1 268 ? 18.980 5.708 0.871 1.00 94.50 268 LEU A O 1
ATOM 2176 N N . LEU A 1 269 ? 17.722 4.929 2.573 1.00 92.50 269 LEU A N 1
ATOM 2177 C CA . LEU A 1 269 ? 16.526 4.771 1.765 1.00 92.50 269 LEU A CA 1
ATOM 2178 C C . LEU A 1 269 ? 16.057 6.115 1.208 1.00 92.50 269 LEU A C 1
ATOM 2180 O O . LEU A 1 269 ? 15.709 6.180 0.035 1.00 92.50 269 LEU A O 1
ATOM 2184 N N . ARG A 1 270 ? 16.086 7.204 1.991 1.00 92.50 270 ARG A N 1
ATOM 2185 C CA . ARG A 1 270 ? 15.681 8.539 1.510 1.00 92.50 270 ARG A CA 1
ATOM 2186 C C . ARG A 1 270 ? 16.501 8.962 0.301 1.00 92.50 270 ARG A C 1
ATOM 2188 O O . ARG A 1 270 ? 15.948 9.427 -0.692 1.00 92.50 270 ARG A O 1
ATOM 2195 N N . ASN A 1 271 ? 17.815 8.779 0.379 1.00 93.38 271 ASN A N 1
ATOM 2196 C CA . ASN A 1 271 ? 18.718 9.098 -0.720 1.00 93.38 271 ASN A CA 1
ATOM 2197 C C . ASN A 1 271 ? 18.433 8.223 -1.947 1.00 93.38 271 ASN A C 1
ATOM 2199 O O . ASN A 1 271 ? 18.381 8.741 -3.063 1.00 93.38 271 ASN A O 1
ATOM 2203 N N . ALA A 1 272 ? 18.204 6.923 -1.741 1.00 93.25 272 ALA A N 1
ATOM 2204 C CA . ALA A 1 272 ? 17.894 5.989 -2.818 1.00 93.25 272 ALA A CA 1
ATOM 2205 C C . ALA A 1 272 ? 16.546 6.310 -3.489 1.00 93.25 272 ALA A C 1
ATOM 2207 O O . ALA A 1 272 ? 16.488 6.420 -4.709 1.00 93.25 272 ALA A O 1
ATOM 2208 N N . MET A 1 273 ? 15.491 6.577 -2.715 1.00 91.06 273 MET A N 1
ATOM 2209 C CA . MET A 1 273 ? 14.177 6.968 -3.238 1.00 91.06 273 MET A CA 1
ATOM 2210 C C . MET A 1 273 ? 14.225 8.319 -3.960 1.00 91.06 273 MET A C 1
ATOM 2212 O O . MET A 1 273 ? 13.623 8.461 -5.019 1.00 91.06 273 MET A O 1
ATOM 2216 N N . LYS A 1 274 ? 14.996 9.299 -3.461 1.00 90.94 274 LYS A N 1
ATOM 2217 C CA . LYS A 1 274 ? 15.205 10.582 -4.161 1.00 90.94 274 LYS A CA 1
ATOM 2218 C C . LYS A 1 274 ? 15.918 10.393 -5.503 1.00 90.94 274 LYS A C 1
ATOM 2220 O O . LYS A 1 274 ? 15.609 11.087 -6.470 1.00 90.94 274 LYS A O 1
ATOM 2225 N N . ARG A 1 275 ? 16.887 9.474 -5.572 1.00 93.62 275 ARG A N 1
ATOM 2226 C CA . ARG A 1 275 ? 17.538 9.097 -6.833 1.00 93.62 275 ARG A CA 1
ATOM 2227 C C . ARG A 1 275 ? 16.528 8.450 -7.781 1.00 93.62 275 ARG A C 1
ATOM 2229 O O . ARG A 1 275 ? 16.370 8.945 -8.891 1.00 93.6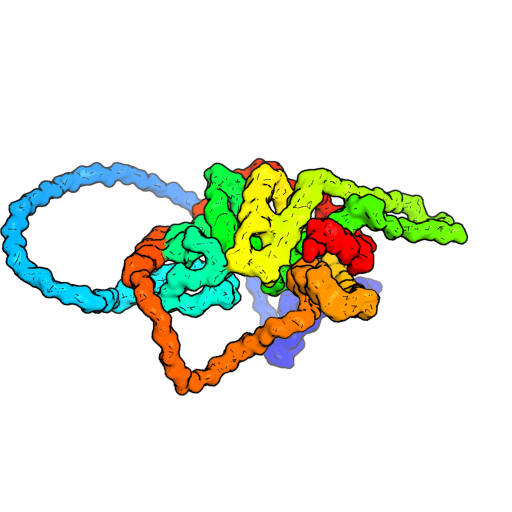2 275 ARG A O 1
ATOM 2236 N N . LEU A 1 276 ? 15.822 7.420 -7.314 1.00 92.44 276 LEU A N 1
ATOM 2237 C CA . LEU A 1 276 ? 14.809 6.708 -8.093 1.00 92.44 276 LEU A CA 1
ATOM 2238 C C . LEU A 1 276 ? 13.710 7.639 -8.599 1.00 92.44 276 LEU A C 1
ATOM 2240 O O . LEU A 1 276 ? 13.302 7.483 -9.736 1.00 92.44 276 LEU A O 1
ATOM 2244 N N . GLY A 1 277 ? 13.262 8.622 -7.814 1.00 90.81 277 GLY A N 1
ATOM 2245 C CA . GLY A 1 277 ? 12.256 9.594 -8.254 1.00 90.81 277 GLY A CA 1
ATOM 2246 C C . GLY A 1 277 ? 12.663 10.333 -9.531 1.00 90.81 277 GLY A C 1
ATOM 2247 O O . GLY A 1 277 ? 11.887 10.379 -10.477 1.00 90.81 277 GLY A O 1
ATOM 2248 N N . ARG A 1 278 ? 13.910 10.819 -9.599 1.00 90.94 278 ARG A N 1
ATOM 2249 C CA . ARG A 1 278 ? 14.444 11.482 -10.804 1.00 90.94 278 ARG A CA 1
ATOM 2250 C C . ARG A 1 278 ? 14.610 10.515 -11.975 1.00 90.94 278 ARG A C 1
ATOM 2252 O O . ARG A 1 278 ? 14.321 10.867 -13.111 1.00 90.94 278 ARG A O 1
ATOM 2259 N N . GLU A 1 279 ? 15.085 9.301 -11.705 1.00 93.94 279 GLU A N 1
ATOM 2260 C CA . GLU A 1 279 ? 15.237 8.277 -12.746 1.00 93.94 279 GLU A CA 1
ATOM 2261 C C . GLU A 1 279 ? 13.873 7.826 -13.297 1.00 93.94 279 GLU A C 1
ATOM 2263 O O . GLU A 1 279 ? 13.758 7.563 -14.488 1.00 93.94 279 GLU A O 1
ATOM 2268 N N . TRP A 1 280 ? 12.838 7.762 -12.453 1.00 94.50 280 TRP A N 1
ATOM 2269 C CA . TRP A 1 280 ? 11.479 7.397 -12.849 1.00 94.50 280 TRP A CA 1
ATOM 2270 C C . TRP A 1 280 ? 10.869 8.453 -13.763 1.00 94.50 280 TRP A C 1
ATOM 2272 O O . TRP A 1 280 ? 10.245 8.089 -14.747 1.00 94.50 280 TRP A O 1
ATOM 2282 N N . GLU A 1 281 ? 11.069 9.744 -13.495 1.00 91.81 281 GLU A N 1
ATOM 2283 C CA . GLU A 1 281 ? 10.598 10.812 -14.390 1.00 91.81 281 GLU A CA 1
ATOM 2284 C C . GLU A 1 281 ? 11.194 10.681 -15.801 1.00 91.81 281 GLU A C 1
ATOM 2286 O O . GLU A 1 281 ? 10.465 10.769 -16.793 1.00 91.81 281 GLU A O 1
ATOM 2291 N N . ALA A 1 282 ? 12.499 10.404 -15.892 1.00 93.81 282 ALA A N 1
ATOM 2292 C CA . ALA A 1 282 ? 13.168 10.160 -17.168 1.00 93.81 282 ALA A CA 1
ATOM 2293 C C . ALA A 1 282 ? 12.649 8.885 -17.854 1.00 93.81 282 ALA A C 1
ATOM 2295 O O . ALA A 1 282 ? 12.325 8.917 -19.038 1.00 93.81 282 ALA A O 1
ATOM 2296 N N . GLU A 1 283 ? 12.514 7.785 -17.110 1.00 96.25 283 GLU A N 1
ATOM 2297 C CA . GLU A 1 283 ? 12.033 6.506 -17.644 1.00 96.25 283 GLU A CA 1
ATOM 2298 C C . GLU A 1 283 ? 10.579 6.581 -18.118 1.00 96.25 283 GLU A C 1
ATOM 2300 O O . GLU A 1 283 ? 10.242 6.047 -19.168 1.00 96.25 283 GLU A O 1
ATOM 2305 N N . LEU A 1 284 ? 9.705 7.263 -17.374 1.00 94.75 284 LEU A N 1
ATOM 2306 C CA . LEU A 1 284 ? 8.309 7.455 -17.765 1.00 94.75 284 LEU A CA 1
ATOM 2307 C C . LEU A 1 284 ? 8.192 8.335 -19.012 1.00 94.75 284 LEU A C 1
ATOM 2309 O O . LEU A 1 284 ? 7.335 8.068 -19.851 1.00 94.75 284 LEU A O 1
ATOM 2313 N N . SER A 1 285 ? 9.054 9.346 -19.153 1.00 94.56 285 SER A N 1
ATOM 2314 C CA . SER A 1 285 ? 9.120 10.167 -20.371 1.00 94.56 285 SER A CA 1
ATOM 2315 C C . SER A 1 285 ? 9.575 9.322 -21.563 1.00 94.56 285 SER A C 1
ATOM 2317 O O . SER A 1 285 ? 8.885 9.264 -22.574 1.00 94.56 285 SER A O 1
ATOM 2319 N N . TYR A 1 286 ? 10.656 8.556 -21.392 1.00 95.88 286 TYR A N 1
ATOM 2320 C CA . TYR A 1 286 ? 11.151 7.628 -22.409 1.00 95.88 286 TYR A CA 1
ATOM 2321 C C . TYR A 1 286 ? 10.097 6.587 -22.819 1.00 95.88 286 TYR A C 1
ATOM 2323 O O . TYR A 1 286 ? 9.848 6.377 -24.004 1.00 95.88 286 TYR A O 1
ATOM 2331 N N . ALA A 1 287 ? 9.423 5.960 -21.851 1.00 95.62 287 ALA A N 1
ATOM 2332 C CA . ALA A 1 287 ? 8.367 4.990 -22.120 1.00 95.62 287 ALA A CA 1
ATOM 2333 C C . ALA A 1 287 ? 7.189 5.621 -22.879 1.00 95.62 287 ALA A C 1
ATOM 2335 O O . ALA A 1 287 ? 6.613 4.971 -23.754 1.00 95.62 287 ALA A O 1
ATOM 2336 N N . ARG A 1 288 ? 6.841 6.879 -22.575 1.00 95.19 288 ARG A N 1
ATOM 2337 C CA . ARG A 1 288 ? 5.813 7.628 -23.307 1.00 95.19 288 ARG A CA 1
ATOM 2338 C C . ARG A 1 288 ? 6.225 7.861 -24.757 1.00 95.19 288 ARG A C 1
ATOM 2340 O O . ARG A 1 288 ? 5.433 7.553 -25.647 1.00 95.19 288 ARG A O 1
ATOM 2347 N N . ASP A 1 289 ? 7.455 8.309 -24.988 1.00 96.06 289 ASP A N 1
ATOM 2348 C CA . ASP A 1 289 ? 7.983 8.572 -26.331 1.00 96.06 289 ASP A CA 1
ATOM 2349 C C . ASP A 1 289 ? 8.060 7.288 -27.173 1.00 96.06 289 ASP A C 1
ATOM 2351 O O . ASP A 1 289 ? 7.691 7.279 -28.346 1.00 96.06 289 ASP A O 1
ATOM 2355 N N . CYS A 1 290 ? 8.484 6.169 -26.576 1.00 96.31 290 CYS A N 1
ATOM 2356 C CA . CYS A 1 290 ? 8.610 4.896 -27.289 1.00 96.31 290 CYS A CA 1
ATOM 2357 C C . CYS A 1 290 ? 7.269 4.206 -27.575 1.00 96.31 290 CYS A C 1
ATOM 2359 O O . CYS A 1 290 ? 7.119 3.560 -28.614 1.00 96.31 290 CYS A O 1
ATOM 2361 N N . MET A 1 291 ? 6.301 4.272 -26.656 1.00 95.31 291 MET A N 1
ATOM 2362 C CA . MET A 1 291 ? 5.023 3.561 -26.808 1.00 95.31 291 MET A CA 1
ATOM 2363 C C . MET A 1 291 ? 3.955 4.395 -27.529 1.00 95.31 291 MET A C 1
ATOM 2365 O O . MET A 1 291 ? 3.049 3.815 -28.147 1.00 95.31 291 MET A O 1
ATOM 2369 N N . GLY A 1 292 ? 4.063 5.724 -27.458 1.00 95.00 292 GLY A N 1
ATOM 2370 C CA . GLY A 1 292 ? 3.003 6.674 -27.783 1.00 95.00 292 GLY A CA 1
ATOM 2371 C C . GLY A 1 292 ? 2.032 6.874 -26.613 1.00 95.00 292 GLY A C 1
ATOM 2372 O O . GLY A 1 292 ? 1.845 5.979 -25.784 1.00 95.00 292 GLY A O 1
ATOM 2373 N N . GLU A 1 293 ? 1.384 8.039 -26.568 1.00 92.81 293 GLU A N 1
ATOM 2374 C CA . GLU A 1 293 ? 0.548 8.501 -25.449 1.00 92.81 293 GLU A CA 1
ATOM 2375 C C . GLU A 1 293 ? -0.561 7.512 -25.064 1.00 92.81 293 GLU A C 1
ATOM 2377 O O . GLU A 1 293 ? -0.561 7.004 -23.946 1.00 92.81 293 GLU A O 1
ATOM 2382 N N . GLY A 1 294 ? -1.432 7.118 -26.000 1.00 93.38 294 GLY A N 1
ATOM 2383 C CA . GLY A 1 294 ? -2.554 6.226 -25.679 1.00 93.38 294 GLY A CA 1
ATOM 2384 C C . GLY A 1 294 ? -2.134 4.835 -25.177 1.00 93.38 294 GLY A C 1
ATOM 2385 O O . GLY A 1 294 ? -2.775 4.262 -24.292 1.00 93.38 294 GLY A O 1
ATOM 2386 N N . ARG A 1 295 ? -1.026 4.274 -25.690 1.00 93.81 295 ARG A N 1
ATOM 2387 C CA . ARG A 1 295 ? -0.490 2.995 -25.179 1.00 93.81 295 ARG A CA 1
ATOM 2388 C C . ARG A 1 295 ? 0.186 3.170 -23.825 1.00 93.81 295 ARG A C 1
ATOM 2390 O O . ARG A 1 295 ? 0.059 2.287 -22.975 1.00 93.81 295 ARG A O 1
ATOM 2397 N N . PHE A 1 296 ? 0.880 4.287 -23.622 1.00 95.25 296 PHE A N 1
ATOM 2398 C CA . PHE A 1 296 ? 1.484 4.634 -22.344 1.00 95.25 296 PHE A CA 1
ATOM 2399 C C . PHE A 1 296 ? 0.422 4.790 -21.256 1.00 95.25 296 PHE A C 1
ATOM 2401 O O . PHE A 1 296 ? 0.544 4.164 -20.206 1.00 95.25 296 PHE A O 1
ATOM 2408 N N . GLU A 1 297 ? -0.639 5.557 -21.496 1.00 93.38 297 GLU A N 1
ATOM 2409 C CA . GLU A 1 297 ? -1.711 5.759 -20.516 1.00 93.38 297 GLU A CA 1
ATOM 2410 C C . GLU A 1 297 ? -2.361 4.439 -20.118 1.00 93.38 297 GLU A C 1
ATOM 2412 O O . GLU A 1 297 ? -2.458 4.128 -18.929 1.00 93.38 297 GLU A O 1
ATOM 2417 N N . ARG A 1 298 ? -2.695 3.609 -21.113 1.00 92.25 298 ARG A N 1
ATOM 2418 C CA . ARG A 1 298 ? -3.309 2.301 -20.884 1.00 92.25 298 ARG A CA 1
ATOM 2419 C C . ARG A 1 298 ? -2.412 1.374 -20.063 1.00 92.25 298 ARG A C 1
ATOM 2421 O O . ARG A 1 298 ? -2.880 0.752 -19.114 1.00 92.25 298 ARG A O 1
ATOM 2428 N N . ARG A 1 299 ? -1.132 1.244 -20.431 1.00 93.62 299 ARG A N 1
ATOM 2429 C CA . ARG A 1 299 ? -0.236 0.226 -19.847 1.00 93.62 299 ARG A CA 1
ATOM 2430 C C . ARG A 1 299 ? 0.528 0.707 -18.622 1.00 93.62 299 ARG A C 1
ATOM 2432 O O . ARG A 1 299 ? 0.709 -0.063 -17.684 1.00 93.62 299 ARG A O 1
ATOM 2439 N N . VAL A 1 300 ? 1.002 1.947 -18.649 1.00 94.38 300 VAL A N 1
ATOM 2440 C CA . VAL A 1 300 ? 1.896 2.531 -17.641 1.00 94.38 300 VAL A CA 1
ATOM 2441 C C . VAL A 1 300 ? 1.165 3.537 -16.757 1.00 94.38 300 VAL A C 1
ATOM 2443 O O . VAL A 1 300 ? 1.425 3.572 -15.555 1.00 94.38 300 VAL A O 1
ATOM 2446 N N . GLY A 1 301 ? 0.232 4.315 -17.316 1.00 91.56 301 GLY A N 1
ATOM 2447 C CA . GLY A 1 301 ? -0.466 5.403 -16.621 1.00 91.56 301 GLY A CA 1
ATOM 2448 C C . GLY A 1 301 ? -1.063 4.983 -15.278 1.00 91.56 301 GLY A C 1
ATOM 2449 O O . GLY A 1 301 ? -0.869 5.673 -14.280 1.00 91.56 301 GLY A O 1
ATOM 2450 N N . ARG A 1 302 ? -1.656 3.786 -15.212 1.00 90.50 302 ARG A N 1
ATOM 2451 C CA . ARG A 1 302 ? -2.242 3.203 -13.991 1.00 90.50 302 ARG A CA 1
ATOM 2452 C C . ARG A 1 302 ? -1.269 2.972 -12.828 1.00 90.50 302 ARG A C 1
ATOM 2454 O O . ARG A 1 302 ? -1.695 2.799 -11.688 1.00 90.50 302 ARG A O 1
ATOM 2461 N N . PHE A 1 303 ? 0.034 2.908 -13.104 1.00 92.50 303 PHE A N 1
ATOM 2462 C CA . PHE A 1 303 ? 1.065 2.776 -12.075 1.00 92.50 303 PHE A CA 1
ATOM 2463 C C . PHE A 1 303 ? 1.501 4.140 -11.528 1.00 92.50 303 PHE A C 1
ATOM 2465 O O . PHE A 1 303 ? 1.954 4.225 -10.380 1.00 92.50 303 PHE A O 1
ATOM 2472 N N . VAL A 1 304 ? 1.400 5.192 -12.348 1.00 90.19 304 VAL A N 1
ATOM 2473 C CA . VAL A 1 304 ? 1.953 6.523 -12.076 1.00 90.19 304 VAL A CA 1
ATOM 2474 C C . VAL A 1 304 ? 1.177 7.205 -10.957 1.00 90.19 304 VAL A C 1
ATOM 2476 O O . VAL A 1 304 ? -0.044 7.291 -10.979 1.00 90.19 304 VAL A O 1
ATOM 2479 N N . GLY A 1 305 ? 1.896 7.690 -9.944 1.00 82.88 305 GLY A N 1
ATOM 2480 C CA . GLY A 1 305 ? 1.304 8.309 -8.754 1.00 82.88 305 GLY A CA 1
ATOM 2481 C C . GLY A 1 305 ? 0.882 7.299 -7.679 1.00 82.88 305 GLY A C 1
ATOM 2482 O O . GLY A 1 305 ? 0.840 7.657 -6.493 1.00 82.88 305 GLY A O 1
ATOM 2483 N N . CYS A 1 306 ? 0.680 6.035 -8.062 1.00 86.50 306 CYS A N 1
ATOM 2484 C CA . CYS A 1 306 ? 0.349 4.935 -7.163 1.00 86.50 306 CYS A CA 1
ATOM 2485 C C . CYS A 1 306 ? 1.597 4.156 -6.717 1.00 86.50 306 CYS A C 1
ATOM 2487 O O . CYS A 1 306 ? 2.090 4.368 -5.604 1.00 86.50 306 CYS A O 1
ATOM 2489 N N . VAL A 1 307 ? 2.121 3.289 -7.592 1.00 87.88 307 VAL A N 1
ATOM 2490 C CA . VAL A 1 307 ? 3.252 2.387 -7.306 1.00 87.88 307 VAL A CA 1
ATOM 2491 C C . VAL A 1 307 ? 4.588 2.927 -7.812 1.00 87.88 307 VAL A C 1
ATOM 2493 O O . VAL A 1 307 ? 5.628 2.579 -7.254 1.00 87.88 307 VAL A O 1
ATOM 2496 N N . VAL A 1 308 ? 4.571 3.813 -8.814 1.00 87.88 308 VAL A N 1
ATOM 2497 C CA . VAL A 1 308 ? 5.763 4.536 -9.285 1.00 87.88 308 VAL A CA 1
ATOM 2498 C C . VAL A 1 308 ? 5.595 6.044 -9.087 1.00 87.88 308 VAL A C 1
ATOM 2500 O O . VAL A 1 308 ? 4.488 6.574 -9.243 1.00 87.88 308 VAL A O 1
ATOM 2503 N N . PRO A 1 309 ? 6.664 6.767 -8.716 1.00 82.88 309 PRO A N 1
ATOM 2504 C CA . PRO A 1 309 ? 6.607 8.215 -8.605 1.00 82.88 309 PRO A CA 1
ATOM 2505 C C . PRO A 1 309 ? 6.440 8.847 -9.991 1.00 82.88 309 PRO A C 1
ATOM 2507 O O . PRO A 1 309 ? 7.055 8.423 -10.962 1.00 82.88 309 PRO A O 1
ATOM 2510 N N . GLY A 1 310 ? 5.605 9.878 -10.065 1.00 74.81 310 GLY A N 1
ATOM 2511 C CA . GLY A 1 310 ? 5.396 10.665 -11.272 1.00 74.81 310 GLY A CA 1
ATOM 2512 C C . GLY A 1 310 ? 4.150 11.534 -11.155 1.00 74.81 310 GLY A C 1
ATOM 2513 O O . GLY A 1 310 ? 3.288 11.306 -10.298 1.00 74.81 310 GLY A O 1
ATOM 2514 N N . ARG A 1 311 ? 4.069 12.557 -12.005 1.00 65.44 311 ARG A N 1
ATOM 2515 C CA . ARG A 1 311 ? 2.836 13.317 -12.213 1.00 65.44 311 ARG A CA 1
ATOM 2516 C C . ARG A 1 311 ? 2.013 12.522 -13.222 1.00 65.44 311 ARG A C 1
ATOM 2518 O O . ARG A 1 311 ? 2.432 12.388 -14.369 1.00 65.44 311 ARG A O 1
ATOM 2525 N N . GLY A 1 312 ? 0.920 11.909 -12.772 1.00 54.53 312 GLY A N 1
ATOM 2526 C CA . GLY A 1 312 ? -0.025 11.276 -13.689 1.00 54.53 312 GLY A CA 1
ATOM 2527 C C . GLY A 1 312 ? -0.484 12.310 -14.717 1.00 54.53 312 GLY A C 1
ATOM 2528 O O . GLY A 1 312 ? -0.726 13.454 -14.347 1.00 54.53 312 GLY A O 1
ATOM 2529 N N . GLY A 1 313 ? -0.544 11.920 -15.993 1.00 42.44 313 GLY A N 1
ATOM 2530 C CA . GLY A 1 313 ? -1.157 12.731 -17.055 1.00 42.44 313 GLY A CA 1
ATOM 2531 C C . GLY A 1 313 ? -2.678 12.821 -16.921 1.00 42.44 313 GLY A C 1
ATOM 2532 O O . GLY A 1 313 ? -3.310 13.620 -17.593 1.00 42.44 313 GLY A O 1
ATOM 2533 N N . VAL A 1 314 ? -3.258 12.050 -15.997 1.00 42.16 314 VAL A N 1
ATOM 2534 C CA . VAL A 1 314 ? -4.622 12.270 -15.542 1.00 42.16 314 VAL A CA 1
ATOM 2535 C C . VAL A 1 314 ? -4.623 13.605 -14.804 1.00 42.16 314 VAL A C 1
ATOM 2537 O O . VAL A 1 314 ? -4.173 13.682 -13.655 1.00 42.16 314 VAL A O 1
ATOM 2540 N N . SER A 1 315 ? -5.114 14.649 -15.473 1.00 31.91 315 SER A N 1
ATOM 2541 C CA . SER A 1 315 ? -5.791 15.769 -14.825 1.00 31.91 315 SER A CA 1
ATOM 2542 C C . SER A 1 315 ? -6.915 15.191 -13.971 1.00 31.91 315 SER A C 1
ATOM 2544 O O . SER A 1 315 ? -8.081 15.190 -14.339 1.00 31.91 315 SER A O 1
ATOM 2546 N N . VAL A 1 316 ? -6.561 14.646 -12.812 1.00 38.59 316 VAL A N 1
ATOM 2547 C CA . VAL A 1 316 ? -7.410 14.832 -11.655 1.00 38.59 316 VAL A CA 1
ATOM 2548 C C . VAL A 1 316 ? -7.292 16.322 -11.448 1.00 38.59 316 VAL A C 1
ATOM 2550 O O . VAL A 1 316 ? -6.213 16.787 -11.060 1.00 38.59 316 VAL A O 1
ATOM 2553 N N . ASP A 1 317 ? -8.333 17.054 -11.845 1.00 30.48 317 ASP A N 1
ATOM 2554 C CA . ASP A 1 317 ? -8.489 18.444 -11.467 1.00 30.48 317 ASP A CA 1
ATOM 2555 C C . ASP A 1 317 ? -7.953 18.568 -10.052 1.00 30.48 317 ASP A C 1
ATOM 2557 O O . ASP A 1 317 ? -8.389 17.880 -9.119 1.00 30.48 317 ASP A O 1
ATOM 2561 N N . LYS A 1 318 ? -6.926 19.400 -9.898 1.00 31.58 318 LYS A N 1
ATOM 2562 C CA . LYS A 1 318 ? -6.701 20.001 -8.604 1.00 31.58 318 LYS A CA 1
ATOM 2563 C C . LYS A 1 318 ? -7.962 20.814 -8.361 1.00 31.58 318 LYS A C 1
ATOM 2565 O O . LYS A 1 318 ? -8.006 21.986 -8.707 1.00 31.58 318 LYS A O 1
ATOM 2570 N N . GLY A 1 319 ? -8.972 20.174 -7.784 1.00 31.50 319 GLY A N 1
ATOM 2571 C CA . GLY A 1 319 ? -9.957 20.847 -6.974 1.00 31.50 319 GLY A CA 1
ATOM 2572 C C . GLY A 1 319 ? -9.185 21.482 -5.828 1.00 31.50 319 GLY A C 1
ATOM 2573 O O . GLY A 1 319 ? -9.087 20.924 -4.736 1.00 31.50 319 GLY A O 1
ATOM 2574 N N . GLU A 1 320 ? -8.588 22.642 -6.097 1.00 26.45 320 GLU A N 1
ATOM 2575 C CA . GLU A 1 320 ? -8.844 23.773 -5.229 1.00 26.45 320 GLU A CA 1
ATOM 2576 C C . GLU A 1 320 ? -10.361 23.827 -5.103 1.00 26.45 320 GLU A C 1
ATOM 2578 O O . GLU A 1 320 ? -11.083 24.215 -6.014 1.00 26.45 320 GLU A O 1
ATOM 2583 N N . ILE A 1 321 ? -10.844 23.285 -3.990 1.00 33.28 321 ILE A N 1
ATOM 2584 C CA . ILE A 1 321 ? -12.158 23.615 -3.479 1.00 33.28 321 ILE A CA 1
ATOM 2585 C C . ILE A 1 321 ? -12.017 25.071 -3.029 1.00 33.28 321 ILE A C 1
ATOM 2587 O O . ILE A 1 321 ? -11.775 25.350 -1.856 1.00 33.28 321 ILE A O 1
ATOM 2591 N N . ASP A 1 322 ? -12.050 25.980 -3.999 1.00 25.75 322 ASP A N 1
ATOM 2592 C CA . ASP A 1 322 ? -12.487 27.342 -3.773 1.00 25.75 322 ASP A CA 1
ATOM 2593 C C . ASP A 1 322 ? -14.009 27.250 -3.866 1.00 25.75 322 ASP A C 1
ATOM 2595 O O . ASP A 1 322 ? -14.590 27.069 -4.938 1.00 25.75 322 ASP A O 1
ATOM 2599 N N . VAL A 1 323 ? -14.648 27.172 -2.699 1.00 29.42 323 VAL A N 1
ATOM 2600 C CA . VAL A 1 323 ? -16.105 27.206 -2.616 1.00 29.42 323 VAL A CA 1
ATOM 2601 C C . VAL A 1 323 ? -16.507 28.652 -2.851 1.00 29.42 323 VAL A C 1
ATOM 2603 O O . VAL A 1 323 ? -16.636 29.413 -1.894 1.00 29.42 323 VAL A O 1
ATOM 2606 N N . ASP A 1 324 ? -16.713 29.017 -4.111 1.00 24.47 324 ASP A N 1
ATOM 2607 C CA . ASP A 1 324 ? -17.617 30.114 -4.421 1.00 24.47 324 ASP A CA 1
ATOM 2608 C C . ASP A 1 324 ? -19.020 29.517 -4.568 1.00 24.47 324 ASP A C 1
ATOM 2610 O O . ASP A 1 324 ? -19.294 28.678 -5.432 1.00 24.47 324 ASP A O 1
ATOM 2614 N N . VAL A 1 325 ? -19.879 29.849 -3.606 1.00 31.25 325 VAL A N 1
ATOM 2615 C CA . VAL A 1 325 ? -21.260 29.372 -3.544 1.00 31.25 325 VAL A CA 1
ATOM 2616 C C . VAL A 1 325 ? -22.086 30.236 -4.486 1.00 31.25 325 VAL A C 1
ATOM 2618 O O . VAL A 1 325 ? -22.622 31.261 -4.068 1.00 31.25 325 VAL A O 1
ATOM 2621 N N . GLU A 1 326 ? -22.255 29.796 -5.730 1.00 28.03 326 GLU A N 1
ATOM 2622 C CA . GLU A 1 326 ? -23.394 30.232 -6.536 1.00 28.03 326 GLU A CA 1
ATOM 2623 C C . GLU A 1 326 ? -24.535 29.216 -6.445 1.00 28.03 326 GLU A C 1
ATOM 2625 O O . GLU A 1 326 ? -24.452 28.047 -6.818 1.00 28.03 326 GLU A O 1
ATOM 2630 N N . VAL A 1 327 ? -25.617 29.718 -5.859 1.00 39.94 327 VAL A N 1
ATOM 2631 C CA . VAL A 1 327 ? -26.921 29.095 -5.677 1.00 39.94 327 VAL A CA 1
ATOM 2632 C C . VAL A 1 327 ? -27.571 28.879 -7.046 1.00 39.94 327 VAL A C 1
ATOM 2634 O O . VAL A 1 327 ? -27.775 29.844 -7.778 1.00 39.94 327 VAL A O 1
ATOM 2637 N N . GLY A 1 328 ? -27.964 27.644 -7.379 1.00 27.47 328 GLY A N 1
ATOM 2638 C CA . GLY A 1 328 ? -28.667 27.401 -8.640 1.00 27.47 328 GLY A CA 1
ATOM 2639 C C . GLY A 1 328 ? -29.139 25.973 -8.917 1.00 27.47 328 GLY A C 1
ATOM 2640 O O . GLY A 1 328 ? -28.524 25.262 -9.695 1.00 27.47 328 GLY A O 1
ATOM 2641 N N . ASN A 1 329 ? -30.310 25.651 -8.366 1.00 29.20 329 ASN A N 1
ATOM 2642 C CA . ASN A 1 329 ? -31.385 24.836 -8.953 1.00 29.20 329 ASN A CA 1
ATOM 2643 C C . ASN A 1 329 ? -31.269 23.293 -9.070 1.00 29.20 329 ASN A C 1
ATOM 2645 O O . ASN A 1 329 ? -30.692 22.723 -9.990 1.00 29.20 329 ASN A O 1
ATOM 2649 N N . GLU A 1 330 ? -31.954 22.669 -8.110 1.00 37.22 330 GLU A N 1
ATOM 2650 C CA . GLU A 1 330 ? -32.721 21.414 -8.081 1.00 37.22 330 GLU A CA 1
ATOM 2651 C C . GLU A 1 330 ? -32.767 20.520 -9.338 1.00 37.22 330 GLU A C 1
ATOM 2653 O O . GLU A 1 330 ? -33.440 20.802 -10.329 1.00 37.22 330 GLU A O 1
ATOM 2658 N N . GLY A 1 331 ? -32.162 19.335 -9.200 1.00 31.02 331 GLY A N 1
ATOM 2659 C CA . GLY A 1 331 ? -32.509 18.120 -9.933 1.00 31.02 331 GLY A CA 1
ATOM 2660 C C . GLY A 1 331 ? -32.963 17.052 -8.938 1.00 31.02 331 GLY A C 1
ATOM 2661 O O . GLY A 1 331 ? -32.147 16.439 -8.255 1.00 31.02 331 GLY A O 1
ATOM 2662 N N . GLN A 1 332 ? -34.277 16.887 -8.835 1.00 38.78 332 GLN A N 1
ATOM 2663 C CA . GLN A 1 332 ? -34.994 15.925 -8.004 1.00 38.78 332 GLN A CA 1
ATOM 2664 C C . GLN A 1 332 ? -34.560 14.483 -8.331 1.00 38.78 332 GLN A C 1
ATOM 2666 O O . GLN A 1 332 ? -34.852 13.974 -9.411 1.00 38.78 332 GLN A O 1
ATOM 2671 N N . MET A 1 333 ? -33.870 13.817 -7.399 1.00 34.41 333 MET A N 1
ATOM 2672 C CA . MET A 1 333 ? -33.782 12.355 -7.367 1.00 34.41 333 MET A CA 1
ATOM 2673 C C . MET A 1 333 ? -34.609 11.836 -6.198 1.00 34.41 333 MET A C 1
ATOM 2675 O O . MET A 1 333 ? -34.454 12.278 -5.060 1.00 34.41 333 MET A O 1
ATOM 2679 N N . ASP A 1 334 ? -35.513 10.928 -6.551 1.00 33.69 334 ASP A N 1
ATOM 2680 C CA . ASP A 1 334 ? -36.524 10.319 -5.705 1.00 33.69 334 ASP A CA 1
ATOM 2681 C C . ASP A 1 334 ? -35.960 9.708 -4.422 1.00 33.69 334 ASP A C 1
ATOM 2683 O O . ASP A 1 334 ? -34.893 9.088 -4.390 1.00 33.69 334 ASP A O 1
ATOM 2687 N N . GLY A 1 335 ? -36.730 9.911 -3.357 1.00 41.03 335 GLY A N 1
ATOM 2688 C CA . GLY A 1 335 ? -36.396 9.544 -1.997 1.00 41.03 335 GLY A CA 1
ATOM 2689 C C . GLY A 1 335 ? -36.413 8.038 -1.771 1.00 41.03 335 GLY A C 1
ATOM 2690 O O . GLY A 1 335 ? -37.406 7.358 -2.014 1.00 41.03 335 GLY A O 1
ATOM 2691 N N . VAL A 1 336 ? -35.318 7.546 -1.199 1.00 37.72 336 VAL A N 1
ATOM 2692 C CA . VAL A 1 336 ? -35.251 6.242 -0.543 1.00 37.72 336 VAL A CA 1
ATOM 2693 C C . VAL A 1 336 ? -34.774 6.478 0.895 1.00 37.72 336 VAL A C 1
ATOM 2695 O O . VAL A 1 336 ? -33.658 6.936 1.122 1.00 37.72 336 VAL A O 1
ATOM 2698 N N . GLU A 1 337 ? -35.695 6.261 1.838 1.00 44.44 337 GLU A N 1
ATOM 2699 C CA . GLU A 1 337 ? -35.537 6.057 3.292 1.00 44.44 337 GLU A CA 1
ATOM 2700 C C . GLU A 1 337 ? -34.287 6.660 3.970 1.00 44.44 337 GLU A C 1
ATOM 2702 O O . GLU A 1 337 ? -33.295 5.990 4.250 1.00 44.44 337 GLU A O 1
ATOM 2707 N N . MET A 1 338 ? -34.357 7.946 4.332 1.00 47.50 338 MET A N 1
ATOM 2708 C CA . MET A 1 338 ? -33.286 8.646 5.064 1.00 47.50 338 MET A CA 1
ATOM 2709 C C . MET A 1 338 ? -33.393 8.586 6.601 1.00 47.50 338 MET A C 1
ATOM 2711 O O . MET A 1 338 ? -32.499 9.081 7.292 1.00 47.50 338 MET A O 1
ATOM 2715 N N . GLN A 1 339 ? -34.456 8.012 7.172 1.00 47.81 339 GLN A N 1
ATOM 2716 C CA . GLN A 1 339 ? -34.740 8.180 8.605 1.00 47.81 339 GLN A CA 1
ATOM 2717 C C . GLN A 1 339 ? -34.253 7.021 9.494 1.00 47.81 339 GLN A C 1
ATOM 2719 O O . GLN A 1 339 ? -33.861 7.273 10.634 1.00 47.81 339 GLN A O 1
ATOM 2724 N N . GLU A 1 340 ? -34.174 5.785 8.986 1.00 51.16 340 GLU A N 1
ATOM 2725 C CA . GLU A 1 340 ? -33.786 4.618 9.801 1.00 51.16 340 GLU A CA 1
ATOM 2726 C C . GLU A 1 340 ? -32.287 4.608 10.163 1.00 51.16 340 GLU A C 1
ATOM 2728 O O . GLU A 1 340 ? -31.918 4.358 11.313 1.00 51.16 340 GLU A O 1
ATOM 2733 N N . ASN A 1 341 ? -31.411 5.012 9.238 1.00 55.62 341 ASN A N 1
ATOM 2734 C CA . ASN A 1 341 ? -29.955 4.962 9.445 1.00 55.62 341 ASN A CA 1
ATOM 2735 C C . ASN A 1 341 ? -29.411 6.046 10.392 1.00 55.62 341 ASN A C 1
ATOM 2737 O O . ASN A 1 341 ? -28.331 5.893 10.968 1.00 55.62 341 ASN A O 1
ATOM 2741 N N . ARG A 1 342 ? -30.138 7.155 10.595 1.00 59.97 342 ARG A N 1
ATOM 2742 C CA . ARG A 1 342 ? -29.675 8.248 11.472 1.00 59.97 342 ARG A CA 1
ATOM 2743 C C . ARG A 1 342 ? -29.604 7.809 12.935 1.00 59.97 342 ARG A C 1
ATOM 2745 O O . ARG A 1 342 ? -28.695 8.227 13.655 1.00 59.97 342 ARG A O 1
ATOM 2752 N N . ASN A 1 343 ? -30.528 6.948 13.355 1.00 74.31 343 ASN A N 1
ATOM 2753 C CA . ASN A 1 343 ? -30.514 6.382 14.699 1.00 74.31 343 ASN A CA 1
ATOM 2754 C C . ASN A 1 343 ? -29.328 5.431 14.880 1.00 74.31 343 ASN A C 1
ATOM 2756 O O . ASN A 1 343 ? -28.640 5.521 15.893 1.00 74.31 343 ASN A O 1
ATOM 2760 N N . GLU A 1 344 ? -28.995 4.625 13.867 1.00 83.88 344 GLU A N 1
ATOM 2761 C CA . GLU A 1 344 ? -27.870 3.691 13.953 1.00 83.88 344 GLU A CA 1
ATOM 2762 C C . GLU A 1 344 ? -26.530 4.404 14.192 1.00 83.88 344 GLU A C 1
ATOM 2764 O O . GLU A 1 344 ? -25.751 3.989 15.056 1.00 83.88 344 GLU A O 1
ATOM 2769 N N . VAL A 1 345 ? -26.255 5.499 13.473 1.00 83.94 345 VAL A N 1
ATOM 2770 C CA . VAL A 1 345 ? -24.998 6.249 13.646 1.00 83.94 345 VAL A CA 1
ATOM 2771 C C . VAL A 1 345 ? -24.939 6.916 15.025 1.00 83.94 345 VAL A C 1
ATOM 2773 O O . VAL A 1 345 ? -23.883 6.922 15.663 1.00 83.94 345 VAL A O 1
ATOM 2776 N N . LEU A 1 346 ? -26.061 7.451 15.520 1.00 85.12 346 LEU A N 1
ATOM 2777 C CA . LEU A 1 346 ? -26.137 8.039 16.863 1.00 85.12 346 LEU A CA 1
ATOM 2778 C C . LEU A 1 346 ? -25.979 6.985 17.966 1.00 85.12 346 LEU A C 1
ATOM 2780 O O . LEU A 1 346 ? -25.311 7.240 18.969 1.00 85.12 346 LEU A O 1
ATOM 2784 N N . ASP A 1 347 ? -26.532 5.794 17.775 1.00 87.88 347 ASP A N 1
ATOM 2785 C CA . ASP A 1 347 ? -26.374 4.685 18.714 1.00 87.88 347 ASP A CA 1
ATOM 2786 C C . ASP A 1 347 ? -24.945 4.135 18.691 1.00 87.88 347 ASP A C 1
ATOM 2788 O O . ASP A 1 347 ? -24.351 3.882 19.741 1.00 87.88 347 ASP A O 1
ATOM 2792 N N . ALA A 1 348 ? -24.326 4.052 17.512 1.00 89.94 348 ALA A N 1
ATOM 2793 C CA . ALA A 1 348 ? -22.910 3.726 17.376 1.00 89.94 348 ALA A CA 1
ATOM 2794 C C . ALA A 1 348 ? -21.997 4.770 18.042 1.00 89.94 348 ALA A C 1
ATOM 2796 O O . ALA A 1 348 ? -20.988 4.413 18.656 1.00 89.94 348 ALA A O 1
ATOM 2797 N N . LEU A 1 349 ? -22.356 6.055 17.974 1.00 88.81 349 LEU A N 1
ATOM 2798 C CA . LEU A 1 349 ? -21.636 7.137 18.647 1.00 88.81 349 LEU A CA 1
ATOM 2799 C C . LEU A 1 349 ? -21.672 7.001 20.177 1.00 88.81 349 LEU A C 1
ATOM 2801 O O . LEU A 1 349 ? -20.699 7.352 20.847 1.00 88.81 349 LEU A O 1
ATOM 2805 N N . ARG A 1 350 ? -22.760 6.460 20.731 1.00 89.62 350 ARG A N 1
ATOM 2806 C CA . ARG A 1 350 ? -22.911 6.202 22.172 1.00 89.62 350 ARG A CA 1
ATOM 2807 C C . ARG A 1 350 ? -22.179 4.950 22.651 1.00 89.62 350 ARG A C 1
ATOM 2809 O O . ARG A 1 350 ? -22.041 4.769 23.859 1.00 89.62 350 ARG A O 1
ATOM 2816 N N . ALA A 1 351 ? -21.704 4.094 21.742 1.00 88.25 351 ALA A N 1
ATOM 2817 C CA . ALA A 1 351 ? -20.950 2.903 22.117 1.00 88.25 351 ALA A CA 1
ATOM 2818 C C . ALA A 1 351 ? -19.730 3.289 22.977 1.00 88.25 351 ALA A C 1
ATOM 2820 O O . ALA A 1 351 ? -19.039 4.260 22.629 1.00 88.25 351 ALA A O 1
ATOM 2821 N N . PRO A 1 352 ? -19.428 2.543 24.058 1.00 84.50 352 PRO A N 1
ATOM 2822 C CA . PRO A 1 352 ? -18.326 2.862 24.955 1.00 84.50 352 PRO A CA 1
ATOM 2823 C C . PRO A 1 352 ? -17.022 3.118 24.198 1.00 84.50 352 PRO A C 1
ATOM 2825 O O . PRO A 1 352 ? -16.628 2.360 23.312 1.00 84.50 352 PRO A O 1
ATOM 2828 N N . PHE A 1 353 ? -16.354 4.216 24.538 1.00 82.62 353 PHE A N 1
ATOM 2829 C CA . PHE A 1 353 ? -15.043 4.556 24.006 1.00 82.62 353 PHE A CA 1
ATOM 2830 C C . PHE A 1 353 ? -14.066 4.648 25.172 1.00 82.62 353 PHE A C 1
ATOM 2832 O O . PHE A 1 353 ? -14.098 5.608 25.935 1.00 82.62 353 PHE A O 1
ATOM 2839 N N . VAL A 1 354 ? -13.237 3.616 25.324 1.00 76.12 354 VAL A N 1
ATOM 2840 C CA . VAL A 1 354 ? -12.120 3.623 26.270 1.00 76.12 354 VAL A CA 1
ATOM 2841 C C . VAL A 1 354 ? -10.868 3.951 25.475 1.00 76.12 354 VAL A C 1
ATOM 2843 O O . VAL A 1 354 ? -10.468 3.198 24.588 1.00 76.12 354 VAL A O 1
ATOM 2846 N N . GLU A 1 355 ? -10.285 5.107 25.756 1.00 66.44 355 GLU A N 1
ATOM 2847 C CA . GLU A 1 355 ? -9.105 5.592 25.055 1.00 66.44 355 GLU A CA 1
ATOM 2848 C C . GLU A 1 355 ? -7.850 4.858 25.573 1.00 66.44 355 GLU A C 1
ATOM 2850 O O . GLU A 1 355 ? -7.593 4.797 26.774 1.00 66.44 355 GLU A O 1
ATOM 2855 N N . GLY A 1 356 ? -7.072 4.257 24.668 1.00 59.41 356 GLY A N 1
ATOM 2856 C CA . GLY A 1 356 ? -5.680 3.853 24.915 1.00 59.41 356 GLY A CA 1
ATOM 2857 C C . GLY A 1 356 ? -5.416 2.488 25.570 1.00 59.41 356 GLY A C 1
ATOM 2858 O O . GLY A 1 356 ? -4.458 1.836 25.176 1.00 59.41 356 GLY A O 1
ATOM 2859 N N . GLN A 1 357 ? -6.223 2.005 26.519 1.00 56.25 357 GLN A N 1
ATOM 2860 C CA . GLN A 1 357 ? -5.798 0.848 27.338 1.00 56.25 357 GLN A CA 1
ATOM 2861 C C . GLN A 1 357 ? -5.976 -0.525 26.665 1.00 56.25 357 GLN A C 1
ATOM 2863 O O . GLN A 1 357 ? -5.059 -1.342 26.666 1.00 56.25 357 GLN A O 1
ATOM 2868 N N . ALA A 1 358 ? -7.129 -0.782 26.042 1.00 59.81 358 ALA A N 1
ATOM 2869 C CA . ALA A 1 358 ? -7.456 -2.123 25.546 1.00 59.81 358 ALA A CA 1
ATOM 2870 C C . ALA A 1 358 ? -6.612 -2.562 24.333 1.00 59.81 358 ALA A C 1
ATOM 2872 O O . ALA A 1 358 ? -6.370 -3.754 24.142 1.00 59.81 358 ALA A O 1
ATOM 2873 N N . GLY A 1 359 ? -6.169 -1.621 23.494 1.00 61.78 359 GLY A N 1
ATOM 2874 C CA . GLY A 1 359 ? -5.360 -1.951 22.323 1.00 61.78 359 GLY A CA 1
ATOM 2875 C C . GLY A 1 359 ? -3.883 -2.157 22.626 1.00 61.78 359 GLY A C 1
ATOM 2876 O O . GLY A 1 359 ? -3.259 -2.999 21.989 1.00 61.78 359 GLY A O 1
ATOM 2877 N N . GLU A 1 360 ? -3.314 -1.436 23.594 1.00 65.56 360 GLU A N 1
ATOM 2878 C CA . GLU A 1 360 ? -1.899 -1.586 23.964 1.00 65.56 360 GLU A CA 1
ATOM 2879 C C . GLU A 1 360 ? -1.602 -2.947 24.599 1.00 65.56 360 GLU A C 1
ATOM 2881 O O . GLU A 1 360 ? -0.596 -3.574 24.261 1.00 65.56 360 GLU A O 1
ATOM 2886 N N . GLU A 1 361 ? -2.492 -3.440 25.460 1.00 65.38 361 GLU A N 1
ATOM 2887 C CA . GLU A 1 361 ? -2.354 -4.764 26.080 1.00 65.38 361 GLU A CA 1
ATOM 2888 C C . GLU A 1 361 ? -2.443 -5.884 25.036 1.00 65.38 361 GLU A C 1
ATOM 2890 O O . GLU A 1 361 ? -1.538 -6.715 24.940 1.00 65.38 361 GLU A O 1
ATOM 2895 N N . ARG A 1 362 ? -3.457 -5.839 24.160 1.00 68.88 362 ARG A N 1
ATOM 2896 C CA . ARG A 1 362 ? -3.597 -6.800 23.051 1.00 68.88 362 ARG A CA 1
ATOM 2897 C C . ARG A 1 362 ? -2.435 -6.732 22.060 1.00 68.88 362 ARG A C 1
ATOM 2899 O O . ARG A 1 362 ? -2.097 -7.742 21.448 1.00 68.88 362 ARG A O 1
ATOM 2906 N N . MET A 1 363 ? -1.826 -5.558 21.873 1.00 66.31 363 MET A N 1
ATOM 2907 C CA . MET A 1 363 ? -0.650 -5.415 21.013 1.00 66.31 363 MET A CA 1
ATOM 2908 C C . MET A 1 363 ? 0.565 -6.137 21.595 1.00 66.31 363 MET A C 1
ATOM 2910 O O . MET A 1 363 ? 1.222 -6.853 20.845 1.00 66.31 363 MET A O 1
ATOM 2914 N N . ARG A 1 364 ? 0.823 -6.031 22.906 1.00 69.19 364 ARG A N 1
ATOM 2915 C CA . ARG A 1 364 ? 1.925 -6.771 23.552 1.00 69.19 364 ARG A CA 1
ATOM 2916 C C . ARG A 1 364 ? 1.746 -8.284 23.443 1.00 69.19 364 ARG A C 1
ATOM 2918 O O . ARG A 1 364 ? 2.705 -8.980 23.140 1.00 69.19 364 ARG A O 1
ATOM 2925 N N . GLU A 1 365 ? 0.522 -8.785 23.612 1.00 66.69 365 GLU A N 1
ATOM 2926 C CA . GLU A 1 365 ? 0.218 -10.210 23.399 1.00 66.69 365 GLU A CA 1
ATOM 2927 C C . GLU A 1 365 ? 0.378 -10.631 21.928 1.00 66.69 365 GLU A C 1
ATOM 2929 O O . GLU A 1 365 ? 0.771 -11.755 21.623 1.00 66.69 365 GLU A O 1
ATOM 2934 N N . GLY A 1 366 ? 0.070 -9.733 20.990 1.00 63.06 366 GLY A N 1
ATOM 2935 C CA . GLY A 1 366 ? 0.209 -9.986 19.557 1.00 63.06 366 GLY A CA 1
ATOM 2936 C C . GLY A 1 366 ? 1.653 -9.975 19.053 1.00 63.06 366 GLY A C 1
ATOM 2937 O O . GLY A 1 366 ? 1.927 -10.581 18.016 1.00 63.06 366 GLY A O 1
ATOM 2938 N N . GLU A 1 367 ? 2.567 -9.314 19.767 1.00 62.41 367 GLU A N 1
ATOM 2939 C CA . GLU A 1 367 ? 4.002 -9.268 19.449 1.00 62.41 367 GLU A CA 1
ATOM 2940 C C . GLU A 1 367 ? 4.711 -10.614 19.666 1.00 62.41 367 GLU A C 1
ATOM 2942 O O . GLU A 1 367 ? 5.787 -10.821 19.108 1.00 62.41 367 GLU A O 1
ATOM 2947 N N . GLU A 1 368 ? 4.097 -11.557 20.389 1.00 60.19 368 GLU A N 1
ATOM 2948 C CA . GLU A 1 368 ? 4.607 -12.930 20.533 1.00 60.19 368 GLU A CA 1
ATOM 2949 C C . GLU A 1 368 ? 4.461 -13.771 19.253 1.00 60.19 368 GLU A C 1
ATOM 2951 O O . GLU A 1 368 ? 5.047 -14.849 19.138 1.00 60.19 368 GLU A O 1
ATOM 2956 N N . MET A 1 369 ? 3.690 -13.304 18.266 1.00 67.56 369 MET A N 1
ATOM 2957 C CA . MET A 1 369 ? 3.560 -13.996 16.988 1.00 67.56 369 MET A CA 1
ATOM 2958 C C . MET A 1 369 ? 4.853 -13.847 16.172 1.00 67.56 369 MET A C 1
ATOM 2960 O O . MET A 1 369 ? 5.369 -12.741 16.017 1.00 67.56 369 MET A O 1
ATOM 2964 N N . GLU A 1 370 ? 5.362 -14.945 15.601 1.00 73.88 370 GLU A N 1
ATOM 2965 C CA . GLU A 1 370 ? 6.576 -14.953 14.770 1.00 73.88 370 GLU A CA 1
ATOM 2966 C C . GLU A 1 370 ? 6.322 -14.234 13.430 1.00 73.88 370 GLU A C 1
ATOM 2968 O O . GLU A 1 370 ? 6.031 -14.829 12.387 1.00 73.88 370 GLU A O 1
ATOM 2973 N N . VAL A 1 371 ? 6.358 -12.906 13.474 1.00 83.56 371 VAL A N 1
ATOM 2974 C CA . VAL A 1 371 ? 6.149 -12.030 12.328 1.00 83.56 371 VAL A CA 1
ATOM 2975 C C . VAL A 1 371 ? 7.499 -11.670 11.719 1.00 83.56 371 VAL A C 1
ATOM 2977 O O . VAL A 1 371 ? 8.406 -11.212 12.409 1.00 83.56 371 VAL A O 1
ATOM 2980 N N . ALA A 1 372 ? 7.622 -11.840 10.402 1.00 91.75 372 ALA A N 1
ATOM 2981 C CA . ALA A 1 372 ? 8.844 -11.543 9.664 1.00 91.75 372 ALA A CA 1
ATOM 2982 C C . ALA A 1 372 ? 8.575 -10.574 8.511 1.00 91.75 372 ALA A C 1
ATOM 2984 O O . ALA A 1 372 ? 7.526 -10.617 7.867 1.00 91.75 372 ALA A O 1
ATOM 2985 N N . THR A 1 373 ? 9.546 -9.728 8.185 1.00 93.62 373 THR A N 1
ATOM 2986 C CA . THR A 1 373 ? 9.543 -8.998 6.914 1.00 93.62 373 THR A CA 1
ATOM 2987 C C . THR A 1 373 ? 9.848 -9.952 5.760 1.00 93.62 373 THR A C 1
ATOM 2989 O O . THR A 1 373 ? 10.459 -11.003 5.946 1.00 93.62 373 THR A O 1
ATOM 2992 N N . VAL A 1 374 ? 9.441 -9.593 4.540 1.00 94.44 374 VAL A N 1
ATOM 2993 C CA . VAL A 1 374 ? 9.639 -10.428 3.333 1.00 94.44 374 VAL A CA 1
ATOM 2994 C C . VAL A 1 374 ? 11.108 -10.765 3.028 1.00 94.44 374 VAL A C 1
ATOM 2996 O O . VAL A 1 374 ? 11.386 -11.720 2.307 1.00 94.44 374 VAL A O 1
ATOM 2999 N N . THR A 1 375 ? 12.037 -9.978 3.571 1.00 95.25 375 THR A N 1
ATOM 3000 C CA . THR A 1 375 ? 13.489 -10.196 3.581 1.00 95.25 375 THR A CA 1
ATOM 3001 C C . THR A 1 375 ? 14.119 -9.354 4.699 1.00 95.25 375 THR A C 1
ATOM 3003 O O . THR A 1 375 ? 13.438 -8.519 5.300 1.00 95.25 375 THR A O 1
ATOM 3006 N N . ASP A 1 376 ? 15.416 -9.531 4.954 1.00 94.69 376 ASP A N 1
ATOM 3007 C CA . ASP A 1 376 ? 16.197 -8.650 5.828 1.00 94.69 376 ASP A CA 1
ATOM 3008 C C . ASP A 1 376 ? 16.202 -7.186 5.337 1.00 94.69 376 ASP A C 1
ATOM 3010 O O . ASP A 1 376 ? 16.199 -6.908 4.132 1.00 94.69 376 ASP A O 1
ATOM 3014 N N . VAL A 1 377 ? 16.243 -6.240 6.280 1.00 94.44 377 VAL A N 1
ATOM 3015 C CA . VAL A 1 377 ? 16.225 -4.796 5.995 1.00 94.44 377 VAL A CA 1
ATOM 3016 C C . VAL A 1 377 ? 17.426 -4.369 5.148 1.00 94.44 377 VAL A C 1
ATOM 3018 O O . VAL A 1 377 ? 17.269 -3.539 4.253 1.00 94.44 377 VAL A O 1
ATOM 3021 N N . GLY A 1 378 ? 18.615 -4.924 5.389 1.00 94.75 378 GLY A N 1
ATOM 3022 C CA . GLY A 1 378 ? 19.809 -4.640 4.594 1.00 94.75 378 GLY A CA 1
ATOM 3023 C C . GLY A 1 378 ? 19.625 -5.038 3.132 1.00 94.75 378 GLY A C 1
ATOM 3024 O O . GLY A 1 378 ? 19.874 -4.225 2.244 1.00 94.75 378 GLY A O 1
ATOM 3025 N N . VAL A 1 379 ? 19.075 -6.231 2.890 1.00 95.00 379 VAL A N 1
ATOM 3026 C CA . VAL A 1 379 ? 18.759 -6.727 1.538 1.00 95.00 379 VAL A CA 1
ATOM 3027 C C . VAL A 1 379 ? 17.699 -5.858 0.855 1.00 95.00 379 VAL A C 1
ATOM 3029 O O . VAL A 1 379 ? 17.822 -5.541 -0.327 1.00 95.00 379 VAL A O 1
ATOM 3032 N N . ALA A 1 380 ? 16.673 -5.425 1.591 1.00 95.19 380 ALA A N 1
ATOM 3033 C CA . ALA A 1 380 ? 15.660 -4.507 1.073 1.00 95.19 380 ALA A CA 1
ATOM 3034 C C . ALA A 1 380 ? 16.263 -3.159 0.639 1.00 95.19 380 ALA A C 1
ATOM 3036 O O . ALA A 1 380 ? 15.939 -2.651 -0.436 1.00 95.19 380 ALA A O 1
ATOM 3037 N N . ILE A 1 381 ? 17.162 -2.591 1.447 1.00 95.19 381 ILE A N 1
ATOM 3038 C CA . ILE A 1 381 ? 17.861 -1.339 1.120 1.00 95.19 381 ILE A CA 1
ATOM 3039 C C . ILE A 1 381 ? 18.764 -1.530 -0.098 1.00 95.19 381 ILE A C 1
ATOM 3041 O O . ILE A 1 381 ? 18.740 -0.695 -1.005 1.00 95.19 381 ILE A O 1
ATOM 3045 N N . GLU A 1 382 ? 19.524 -2.623 -0.141 1.00 94.94 382 GLU A N 1
ATOM 3046 C CA . GLU A 1 382 ? 20.402 -2.952 -1.264 1.00 94.94 382 GLU A CA 1
ATOM 3047 C C . GLU A 1 382 ? 19.608 -3.084 -2.569 1.00 94.94 382 GLU A C 1
ATOM 3049 O O . GLU A 1 382 ? 20.000 -2.508 -3.586 1.00 94.94 382 GLU A O 1
ATOM 3054 N N . ALA A 1 383 ? 18.449 -3.750 -2.541 1.00 95.31 383 ALA A N 1
ATOM 3055 C CA . ALA A 1 383 ? 17.578 -3.868 -3.707 1.00 95.31 383 ALA A CA 1
ATOM 3056 C C . ALA A 1 383 ? 17.147 -2.489 -4.234 1.00 95.31 383 ALA A C 1
ATOM 3058 O O . ALA A 1 383 ? 17.302 -2.211 -5.424 1.00 95.31 383 ALA A O 1
ATOM 3059 N N . VAL A 1 384 ? 16.688 -1.586 -3.358 1.00 94.62 384 VAL A N 1
ATOM 3060 C CA . VAL A 1 384 ? 16.312 -0.208 -3.740 1.00 94.62 384 VAL A CA 1
ATOM 3061 C C . VAL A 1 384 ? 17.516 0.570 -4.287 1.00 94.62 384 VAL A C 1
ATOM 3063 O O . VAL A 1 384 ? 17.387 1.344 -5.236 1.00 94.62 384 VAL A O 1
ATOM 3066 N N . GLN A 1 385 ? 18.706 0.370 -3.718 1.00 94.75 385 GLN A N 1
ATOM 3067 C CA . GLN A 1 385 ? 19.931 1.025 -4.178 1.00 94.75 385 GLN A CA 1
ATOM 3068 C C . GLN A 1 385 ? 20.436 0.486 -5.521 1.00 94.75 385 GLN A C 1
ATOM 3070 O O . GLN A 1 385 ? 20.997 1.270 -6.292 1.00 94.75 385 GLN A O 1
ATOM 3075 N N . ARG A 1 386 ? 20.241 -0.801 -5.822 1.00 93.56 386 ARG A N 1
ATOM 3076 C CA . ARG A 1 386 ? 20.735 -1.448 -7.048 1.00 93.56 386 ARG A CA 1
ATOM 3077 C C . ARG A 1 386 ? 19.797 -1.264 -8.236 1.00 93.56 386 ARG A C 1
ATOM 3079 O O . ARG A 1 386 ? 20.269 -1.057 -9.352 1.00 93.56 386 ARG A O 1
ATOM 3086 N N . MET A 1 387 ? 18.494 -1.376 -8.002 1.00 94.56 387 MET A N 1
ATOM 3087 C CA . MET A 1 387 ? 17.491 -1.366 -9.063 1.00 94.56 387 MET A CA 1
ATOM 3088 C C . MET A 1 387 ? 17.330 0.008 -9.705 1.00 94.56 387 MET A C 1
ATOM 3090 O O . MET A 1 387 ? 17.495 1.041 -9.052 1.00 94.56 387 MET A O 1
ATOM 3094 N N . ARG A 1 388 ? 16.986 -0.007 -10.996 1.00 95.31 388 ARG A N 1
ATOM 3095 C CA . ARG A 1 388 ? 16.680 1.177 -11.799 1.00 95.31 388 ARG A CA 1
ATOM 3096 C C . ARG A 1 388 ? 15.253 1.091 -12.343 1.00 95.31 388 ARG A C 1
ATOM 3098 O O . ARG A 1 388 ? 14.781 -0.015 -12.601 1.00 95.31 388 ARG A O 1
ATOM 3105 N N . PRO A 1 389 ? 14.584 2.224 -12.595 1.00 95.62 389 PRO A N 1
ATOM 3106 C CA . PRO A 1 389 ? 13.250 2.262 -13.199 1.00 95.62 389 PRO A CA 1
ATOM 3107 C C . PRO A 1 389 ? 13.105 1.436 -14.481 1.00 95.62 389 PRO A C 1
ATOM 3109 O O . PRO A 1 389 ? 12.155 0.669 -14.587 1.00 95.62 389 PRO A O 1
ATOM 3112 N N . ARG A 1 390 ? 14.095 1.485 -15.384 1.00 95.69 390 ARG A N 1
ATOM 3113 C CA . ARG A 1 390 ? 14.149 0.656 -16.605 1.00 95.69 390 ARG A CA 1
ATOM 3114 C C . ARG A 1 390 ? 14.075 -0.856 -16.357 1.00 95.69 390 ARG A C 1
ATOM 3116 O O . ARG A 1 390 ? 13.631 -1.599 -17.219 1.00 95.69 390 ARG A O 1
ATOM 3123 N N . ASP A 1 391 ? 14.529 -1.309 -15.186 1.00 95.44 391 ASP A N 1
ATOM 3124 C CA . ASP A 1 391 ? 14.505 -2.719 -14.784 1.00 95.44 391 ASP A CA 1
ATOM 3125 C C . ASP A 1 391 ? 13.202 -3.038 -14.023 1.00 95.44 391 ASP A 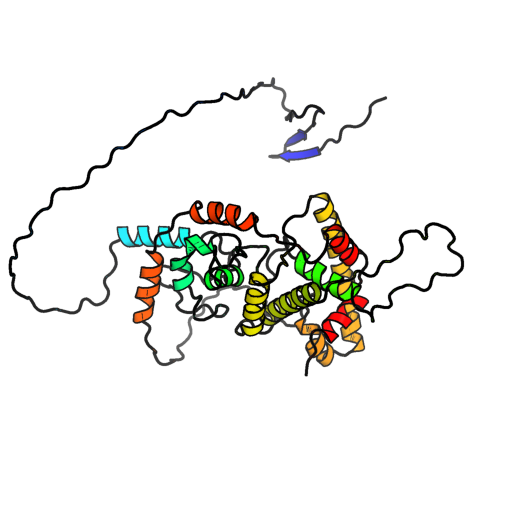C 1
ATOM 3127 O O . ASP A 1 391 ? 12.656 -4.133 -14.125 1.00 95.44 391 ASP A O 1
ATOM 3131 N N . MET A 1 392 ? 12.671 -2.066 -13.272 1.00 96.38 392 MET A N 1
ATOM 3132 C CA . MET A 1 392 ? 11.442 -2.206 -12.484 1.00 96.38 392 MET A CA 1
ATOM 3133 C C . MET A 1 392 ? 10.165 -2.150 -13.334 1.00 96.38 392 MET A C 1
ATOM 3135 O O . MET A 1 392 ? 9.221 -2.899 -13.082 1.00 96.38 392 MET A O 1
ATOM 3139 N N . LEU A 1 393 ? 10.101 -1.256 -14.324 1.00 96.06 393 LEU A N 1
ATOM 3140 C CA . LEU A 1 393 ? 8.897 -1.027 -15.124 1.00 96.06 393 LEU A CA 1
ATOM 3141 C C . LEU A 1 393 ? 8.464 -2.269 -15.925 1.00 96.06 393 LEU A C 1
ATOM 3143 O O . LEU A 1 393 ? 7.282 -2.614 -15.862 1.00 96.06 393 LEU A O 1
ATOM 3147 N N . PRO A 1 394 ? 9.364 -3.006 -16.610 1.00 96.06 394 PRO A N 1
ATOM 3148 C CA . PRO A 1 394 ? 8.992 -4.248 -17.286 1.00 96.06 394 PRO A CA 1
ATOM 3149 C C . PRO A 1 394 ? 8.405 -5.297 -16.337 1.00 96.06 394 PRO A C 1
ATOM 3151 O O . PRO A 1 394 ? 7.481 -6.016 -16.710 1.00 96.06 394 PRO A O 1
ATOM 3154 N N . VAL A 1 395 ? 8.902 -5.366 -15.100 1.00 96.31 395 VAL A N 1
ATOM 3155 C CA . VAL A 1 395 ? 8.406 -6.296 -14.074 1.00 96.31 395 VAL A CA 1
ATOM 3156 C C . VAL A 1 395 ? 6.975 -5.928 -13.686 1.00 96.31 395 VAL A C 1
ATOM 3158 O O . VAL A 1 395 ? 6.107 -6.797 -13.667 1.00 96.31 395 VAL A O 1
ATOM 3161 N N . LEU A 1 396 ? 6.691 -4.641 -13.460 1.00 96.44 396 LEU A N 1
ATOM 3162 C CA . LEU A 1 396 ? 5.330 -4.165 -13.185 1.00 96.44 396 LEU A CA 1
ATOM 3163 C C . LEU A 1 396 ? 4.366 -4.468 -14.339 1.00 96.44 396 LEU A C 1
ATOM 3165 O O . LEU A 1 396 ? 3.261 -4.947 -14.096 1.00 96.44 396 LEU A O 1
ATOM 3169 N N . LEU A 1 397 ? 4.800 -4.252 -15.583 1.00 95.81 397 LEU A N 1
ATOM 3170 C CA . LEU A 1 397 ? 4.010 -4.544 -16.784 1.00 95.81 397 LEU A CA 1
ATOM 3171 C C . LEU A 1 397 ? 3.721 -6.040 -16.977 1.00 95.81 397 LEU A C 1
ATOM 3173 O O . LEU A 1 397 ? 2.716 -6.383 -17.594 1.00 95.81 397 LEU A O 1
ATOM 3177 N N . ARG A 1 398 ? 4.599 -6.925 -16.486 1.00 95.56 398 ARG A N 1
ATOM 3178 C CA . ARG A 1 398 ? 4.379 -8.380 -16.499 1.00 95.56 398 ARG A CA 1
ATOM 3179 C C . ARG A 1 398 ? 3.470 -8.838 -15.366 1.00 95.56 398 ARG A C 1
ATOM 3181 O O . ARG A 1 398 ? 2.597 -9.666 -15.590 1.00 95.56 398 ARG A O 1
ATOM 3188 N N . LEU A 1 399 ? 3.690 -8.326 -14.154 1.00 95.44 399 LEU A N 1
ATOM 3189 C CA . LEU A 1 399 ? 2.915 -8.708 -12.968 1.00 95.44 399 LEU A CA 1
ATOM 3190 C C . LEU A 1 399 ? 1.465 -8.245 -13.050 1.00 95.44 399 LEU A C 1
ATOM 3192 O O . LEU A 1 399 ? 0.571 -8.916 -12.541 1.00 95.44 399 LEU A O 1
ATOM 3196 N N . PHE A 1 400 ? 1.250 -7.104 -13.692 1.00 95.44 400 PHE A N 1
ATOM 3197 C CA . PHE A 1 400 ? -0.060 -6.556 -13.959 1.00 95.44 400 PHE A CA 1
ATOM 3198 C C . PHE A 1 400 ? -0.127 -6.337 -15.474 1.00 95.44 400 PHE A C 1
ATOM 3200 O O . PHE A 1 400 ? 0.343 -5.298 -15.952 1.00 95.44 400 PHE A O 1
ATOM 3207 N N . PRO A 1 401 ? -0.668 -7.290 -16.250 1.00 92.75 401 PRO A N 1
ATOM 3208 C CA . PRO A 1 401 ? -1.001 -7.074 -17.654 1.00 92.75 401 PRO A CA 1
ATOM 3209 C C . PRO A 1 401 ? -2.290 -6.246 -17.790 1.00 92.75 401 PRO A C 1
ATOM 3211 O O . PRO A 1 401 ? -3.040 -6.068 -16.825 1.00 92.75 401 PRO A O 1
ATOM 3214 N N . VAL A 1 402 ? -2.491 -5.649 -18.962 1.00 87.62 402 VAL A N 1
ATOM 3215 C CA . VAL A 1 402 ? -3.766 -5.039 -19.365 1.00 87.62 402 VAL A CA 1
ATOM 3216 C C . VAL A 1 402 ? -4.258 -5.888 -20.523 1.00 87.62 402 VAL A C 1
ATOM 3218 O O . VAL A 1 402 ? -3.479 -6.081 -21.460 1.00 87.62 402 VAL A O 1
ATOM 3221 N N . ASP A 1 403 ? -5.476 -6.404 -20.408 1.00 65.12 403 ASP A N 1
ATOM 3222 C CA . ASP A 1 403 ? -6.118 -7.193 -21.460 1.00 65.12 403 ASP A CA 1
ATOM 3223 C C . ASP A 1 403 ? -6.510 -6.328 -22.670 1.00 65.12 403 ASP A C 1
ATOM 3225 O O . ASP A 1 403 ? -6.838 -5.126 -22.482 1.00 65.12 403 ASP A O 1
#

Foldseek 3Di:
DDDDFDWDWDDDPNAIWIWGDDPPGDTDTDGPDPDDDDDDDDDDDDDDDDDDDDDDDDDDDDDDDDDDDDDDDDDDDDDDPPPPVVQVVLQVLVCVLCPLQDPPLDDDDDLVDHDQDDQLDDNCLDLLVSLQCSQLLQDQQFLACVLHPLSSS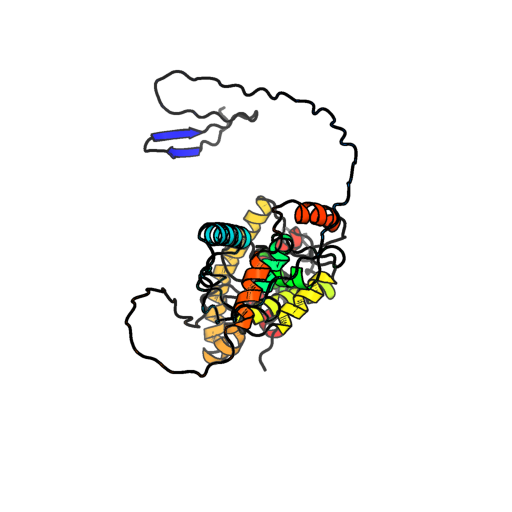LNNQSSVSDVQRHLDLPDDDHCLLLLLLLLLLLLQDPPLPPPPPPDPPPPPDPPPDSPRNHFDPLLNVLSLLSLVQSLCCQVPSNDCVSVSVNSVSSNPDLADTDPDDDPVLVVLSVVLVVVQLVLLAVVLVVCCVVLPPVRSCQQPLSCYSGSGDDDRPPPPPPPPVPPPDDDDDDDDDDDDDPDPVSVSSSVSSVNDHDPDDSNVVSVVVSVPRNHDHSDDSVVSSVSSNPDHNVSSSVSSCVSDPRD

Nearest PDB structures (foldseek):
  4s36-assembly1_A  TM=2.039E-01  e=8.767E+00  Pseudomonas aeruginosa

Secondary structure (DSSP, 8-state):
-PPPP--EEEEETTEEEEEEE-TTS-EEEEE--SSPPPP--------PPPP-----------PPPP-----------------HHHHHHHHHHHHHHHTTSPTTSS----SS---S--TTS-GGGSHHHHHHTHHHHTSPPPS-TTTS-HHHHHHHHHHT-STTS-S---SSSSTHHHHHHHHHHHHH-TT--------TT--S---S--------HHHHHHHHHHHHHHHHHHH-TT--HHHHHHHHHHHHSSEE------HHHHHHHHHHHHHHHHHHHHHHHHHHHHH-HHHHHHHTGGGBTTTB-S--SS------------------------SHHHHHHHHHHHS----SHHHHHHHHHHTTS--EESS-HHHHHHHHHH--HHHHHHHHHHHS---

pLDDT: mean 71.82, std 23.96, range [24.47, 97.94]

Radius of gyration: 29.35 Å; Cα contacts (8 Å, |Δi|>4): 378; chains: 1; bounding box: 101×58×78 Å

Solvent-accessible surface area (backbone atoms only — not comparable to full-atom values): 25550 Å² total; per-residue (Å²): 138,88,80,87,80,80,75,50,81,50,74,59,95,90,40,73,35,49,44,52,75,52,95,84,79,56,84,48,85,47,68,84,58,102,68,88,86,84,88,82,85,86,81,89,77,90,80,87,86,82,90,80,90,82,85,88,86,84,87,84,88,80,88,83,83,89,78,91,78,83,89,74,86,87,72,84,78,80,77,82,76,71,56,72,71,56,49,54,50,51,51,51,45,47,53,60,62,55,55,75,51,56,86,84,76,57,76,86,74,42,97,90,49,65,67,82,75,54,80,69,47,58,88,82,56,25,58,37,46,48,42,42,43,32,46,71,30,74,40,71,71,56,56,46,61,92,79,34,49,67,68,49,38,48,42,14,33,69,62,36,50,22,81,80,54,42,61,75,77,84,76,90,79,54,64,58,53,53,51,31,40,50,20,43,53,30,48,45,36,87,82,58,76,79,69,74,75,78,66,92,83,78,88,77,84,91,77,75,77,82,71,67,49,78,60,50,73,67,38,48,50,52,43,52,36,49,52,46,17,28,40,36,44,68,77,38,44,76,58,53,68,46,45,54,50,30,53,52,49,44,46,73,46,54,53,47,77,85,83,83,70,57,73,66,55,48,50,53,46,50,53,33,52,57,51,48,44,58,47,26,50,52,43,54,50,51,48,29,71,74,60,34,62,75,54,24,47,70,65,49,40,71,36,37,52,66,71,39,66,50,83,46,87,68,79,67,71,80,72,72,81,71,82,75,87,80,89,82,81,90,80,92,74,85,89,73,85,77,68,72,63,57,54,51,40,54,54,16,53,68,34,80,74,61,82,73,59,75,47,55,56,50,45,61,66,50,64,74,52,85,69,39,51,68,59,58,69,68,59,42,48,48,26,40,63,68,53,48,48,81,56,33,51,62,45,50,47,64,78,50,70,77,134

Organism: NCBI:txid184978

Mean predicted aligned error: 16.06 Å

=== Feature glossary ===
A reading guide for the features in this record.

Start from the sequence.

  · Sequence gives the chain of amino acids in standard one-letter code (A=alanine, C=cysteine, …, Y=tyrosine), read N→C. It is the only feature that is directly encoded by the gene; all structural features are derived from the folded form of this sequence.

Fold it, and you get atomic coordinates and the backbone conformation that goes with them.

  · The mmCIF table is the protein's shape written out atom by atom. For each backbone N, Cα, C, and carbonyl O, it records an (x, y, z) coordinate triple in Å plus the residue type, chain letter, and residue number.

  · Backbone dihedral angles. Every residue except chain termini has a φ (preceding-C → N → Cα → C) and a ψ (N → Cα → C → next-N). They are reported in degrees following the IUPAC sign convention. Secondary structure is essentially a statement about which (φ, ψ) basin each residue occupies.

  · DSSP 8-state secondary structure assigns each residue one of H (α-helix), G (3₁₀-helix), I (π-helix), E (extended β-strand), B (isolated β-bridge), T (hydrogen-bonded turn), S (bend), or '-' (coil). The assignment is computed from backbone hydrogen-bond geometry via the Kabsch–Sander algorithm.

  · P-SEA three-state annotation labels each residue as helix, strand, or coil based purely on the geometry of the Cα trace. It serves as a fallback when the full backbone (and thus DSSP) is unavailable.

Summarize the fold with a handful of shape descriptors and a per-residue structural alphabet.

  · Radius of gyration (Rg) is the root-mean-square distance of Cα atoms from their centroid — a single number for overall size and compactness. A globular domain of N residues has Rg ≈ 2.2·N^0.38 Å; an extended or disordered chain has a much larger Rg. The Cα contact count is the number of residue pairs whose Cα atoms are within 8 Å and are more than four positions apart in sequence — a standard proxy for tertiary packing density. The bounding box is the smallest axis-aligned box enclosing all Cα atoms.

  · Foldseek's 3Di representation compresses backbone geometry into a per-residue letter drawn from a learned twenty-state alphabet. It captures the tertiary interaction pattern around each residue — which residues are packed against it in space, regardless of where they are in sequence.

  · Accessible surface area quantifies burial. A residue with SASA near zero is packed into the hydrophobic core; one with SASA >100 Å² sits on the surface. Computed here via the Shrake–Rupley numerical algorithm with a 1.4 Å probe.

Ask how reliable the model is.

  · For AlphaFold models, the B-factor field carries pLDDT — the model's own estimate of local accuracy on a 0–100 scale. Regions with pLDDT<50 should be treated as essentially unmodeled; they often correspond to intrinsically disordered segments.

  · For experimental (PDB) structures, the B-factor (temperature factor) quantifies the positional spread of each atom in the crystal — a combination of thermal vibration and static disorder — in units of Å². High B-factors mark flexible loops or poorly resolved regions; low B-factors mark the rigid, well-ordered core.

  · PAE(i, j) answers: if I align the predicted and true structures on residue i, how far off (in Å) do I expect residue j to be? A block-diagonal PAE matrix with low values on the blocks and high values off-diagonal is the signature of a multi-domain protein with confidently predicted domains but uncertain inter-domain orientation.

Place it in context: what it resembles, what it is annotated as, and how it looks.

  · Structural nearest neighbors (via Foldseek easy-search vs the PDB). Reported per hit: target PDB id, E-value, and alignment TM-score. A TM-score above ~0.5 is the conventional threshold for 'same fold'.

  · Functional annotations link the protein to curated databases. InterPro entries identify conserved domains and families by matching the sequence against member-database signatures (Pfam, PROSITE, CDD, …). Gene Ontology (GO) terms describe molecular function, biological process, and cellular component in a controlled vocabulary. CATH places the structure in a hierarchical fold classification (Class/Architecture/Topology/Homologous-superfamily). The organism is the source species.

  · Plot images: a contact map (which residues are close in 3D, as an N×N binary image), a Ramachandran scatter (backbone torsion angles, revealing secondary-structure composition at a glance), and — for AlphaFold structures — a PAE heatmap (pairwise prediction confidence).

  · Structure images are PyMOL renders from six orthogonal camera directions. Cartoon representation draws helices as coils and strands as arrows; sticks shows the backbone as bonds; surface shows the solvent-excluded envelope. Rainbow coloring maps sequence position to hue (blue→red, N→C); chain coloring assigns a distinct color per polypeptide.